Protein 1WL4 (pdb70)

GO terms:
  GO:0005829 cytosol (C, TAS)
  GO:0005515 protein binding (F, IPI)
  GO:0005737 cytoplasm (C, IDA)
  GO:0003985 acetyl-CoA C-acetyltransferase activity (F, IDA)
  GO:0006629 lipid metabolic process (P, IC)
  GO:0010142 farnesyl diphosphate biosynthetic process, mevalonate pathway (P, IDA)
  GO:0070062 extracellular exosome (C, HDA)

Sequence (393 aa):
GSDPVVIVSAARTIIGSFNGALAAVPVQDLGSTVIKEVLKRATVAPEDVSEVIFGHVLAAGCGQNPVRQASVGAGIPYSVPAWSCQMIGSGLKAVCLAVQSIGIGDSSIVVAGGMENMSKAPHLAYLRTGVKIGEMPLTDSILCDGLTDAFHNCHMGITAENVAKKWQVSREDQDKVAVLSQNRTENAQKAGHFDKEIVPVLVSTRKGLIEVKTDEFPRHGSNIEAMSKLKPYFLTDGTGTVTPANASGINDGAAAVVLMKKSEADKRGLTPLARIVSWSQVGVEPSIMGIGPIPAIKQAVTKAGWSLEDVDIFEINEAFAAVSAAIVKELGLNPEKVNIEGGAIALGHPLGASGCRILVTLLHTLERMGRSRGVAALCIGGGMGIAMCVQRE

Radius of gyration: 20.09 Å; Cα contacts (8 Å, |Δi|>4): 1011; chains: 1; bounding box: 51×51×63 Å

Secondary structure (DSSP, 8-state):
--S-EEEEEEEEPPPEETTSTTTTS-HHHHHHHHHHHHHHHHT--GGG--EEEEE-S--TTS-S-HHHHHHHHTT--TTS-EEEE----HHHHHHHHHHHHHHTTS-SEEEEEEEEESTTPPEE---SS--SSS----EEHIIIIIIB-TTT--BHHHHHHHHHHHTT--HHHHHHHHHHHHHHHHHHHHTTTTTTTB--EEEEETTEEEEE-S-S---TT--HHHHHTSPPSS--SS-----TTSB---EEEEEEEEEEEHHHHHHTT---SEEEEEEEEEE--GGGGGGTHHHHHHHHHHHHT--GGG--EEEE--SBHHHHHHHHHHHT--GGGBSTT--HHHH---HHHHHHHHHHHHHHHHHHHT--EEEEEEEETTTEEEEEEEEE-

Foldseek 3Di:
DVWFKFFFFKAKAAWAAQVGDCLPPQFLLLLLQFLLVRCVSNVHDLQQWQEEEFEEFQCPPSDDFSQLSSSVSNVRDPVHYYHYDYQLLGFQVQVVVVRVCQVVPNTFKYKGFYWFNLNPRAFDWDPVVHDPDDDTDRHGCCVVRNAAFPPPRAGVLQLLQVLCVVLVQALLNLLVLLVQLLVLQVVCVVVCLNVVRHDWRWDQDPVGIDTDTHHDQRDPPDDSVVSVPFAADRDHPPSHRFDLSQAFHAIGMMMITMMGIPVVCVVVVGFGLWGWQFKDKDFDAQSNLLLQCQVRVVVRCVSSVHDPVLAQAEEEARRGSSSVVSSCVVNVHDPCRYSSSHHRSRRHDRSRGRSSVSVSSQSSVCVVVVHFKYKYKYGGHNGMIMMTIITGD

CATH classification: 3.40.47.10 (+1 more: 3.40.47.10)

Solvent-accessible surface area: 16150 Å² total

Organism: Homo sapiens (NCBI:txid9606)

Nearest PDB structures (foldseek):
  1wl4-assembly1_A  TM=1.002E+00  e=8.274E-89  Homo sapiens
  4n45-assembly1_A  TM=9.861E-01  e=7.221E-58  Clostridium acetobutylicum EA 2018
  4wyr-assembly1_A  TM=9.869E-01  e=3.546E-57  Clostridium acetobutylicum ATCC 824
  6bn2-assembly1_A-2  TM=9.816E-01  e=5.570E-56  Elizabethkingia anophelis NUHP1
  7ei3-assembly1_A  TM=9.825E-01  e=3.443E-53  [Empedobacter] haloabium

Structure (mmCIF, N/CA/C/O backbone):
data_1WL4
#
_entry.id   1WL4
#
_cell.length_a   57.860
_cell.length_b   109.830
_cell.length_c   155.690
_cell.angle_alpha   90.00
_cell.angle_beta   90.00
_cell.angle_gamma   90.00
#
_symmetry.space_group_name_H-M   'I 2 2 2'
#
loop_
_entity.id
_entity.type
_entity.pdbx_description
1 polymer 'acetyl-Coenzyme A acetyltransferase 2'
2 non-polymer 'SULFATE ION'
3 non-polymer 'COENZYME A'
4 non-polymer GLYCEROL
5 water water
#
loop_
_atom_site.group_PDB
_atom_site.id
_atom_site.type_symbol
_atom_site.label_atom_id
_atom_site.label_alt_id
_atom_site.label_comp_id
_atom_site.label_asym_id
_atom_site.label_entity_id
_atom_site.label_seq_id
_atom_site.pdbx_PDB_ins_code
_atom_site.Cartn_x
_atom_site.Cartn_y
_atom_site.Cartn_z
_atom_site.occupancy
_atom_site.B_iso_or_equiv
_atom_site.auth_seq_id
_atom_site.auth_comp_id
_atom_site.auth_asym_id
_atom_site.auth_atom_id
_atom_site.pdbx_PDB_model_num
ATOM 1 N N . GLY A 1 4 ? 2.429 44.825 51.733 1.00 52.89 4 GLY A N 1
ATOM 2 C CA . GLY A 1 4 ? 2.941 44.836 53.148 1.00 51.30 4 GLY A CA 1
ATOM 3 C C . GLY A 1 4 ? 1.799 44.926 54.145 1.00 51.34 4 GLY A C 1
ATOM 4 O O . GLY A 1 4 ? 1.050 45.926 54.164 1.00 54.55 4 GLY A O 1
ATOM 5 N N . SER A 1 5 ? 1.661 43.888 54.971 1.00 46.78 5 SER A N 1
ATOM 6 C CA . SER A 1 5 ? 0.474 43.695 55.842 1.00 40.94 5 SER A CA 1
ATOM 7 C C . SER A 1 5 ? -0.817 43.403 55.058 1.00 35.42 5 SER A C 1
ATOM 8 O O . SER A 1 5 ? -1.467 42.337 55.251 1.00 36.08 5 SER A O 1
ATOM 11 N N . ASP A 1 6 ? -1.171 44.333 54.183 1.00 25.39 6 ASP A N 1
ATOM 12 C CA . ASP A 1 6 ? -2.301 44.110 53.245 1.00 20.19 6 ASP A CA 1
ATOM 13 C C . ASP A 1 6 ? -1.846 44.295 51.773 1.00 16.56 6 ASP A C 1
ATOM 14 O O . ASP A 1 6 ? -2.225 45.270 51.111 1.00 16.53 6 ASP A O 1
ATOM 19 N N . PRO A 1 7 ? -1.077 43.343 51.275 1.00 14.92 7 PRO A N 1
ATOM 20 C CA . PRO A 1 7 ? -0.469 43.509 49.948 1.00 13.27 7 PRO A CA 1
ATOM 21 C C . PRO A 1 7 ? -1.524 43.363 48.848 1.00 10.56 7 PRO A C 1
ATOM 22 O O . PRO A 1 7 ? -2.630 42.805 49.033 1.00 11.80 7 PRO A O 1
ATOM 26 N N . VAL A 1 8 ? -1.137 43.834 47.670 1.00 11.29 8 VAL A N 1
ATOM 27 C CA . VAL A 1 8 ? -1.887 43.543 46.446 1.00 9.68 8 VAL A CA 1
ATOM 28 C C . VAL A 1 8 ? -1.636 42.094 46.053 1.00 7.37 8 VAL A C 1
ATOM 29 O O . VAL A 1 8 ? -0.488 41.609 46.020 1.00 10.31 8 VAL A O 1
ATOM 33 N N . VAL A 1 9 ? -2.707 41.424 45.666 1.00 9.72 9 VAL A N 1
ATOM 34 C CA . VAL A 1 9 ? -2.662 40.045 45.224 1.00 10.34 9 VAL A CA 1
ATOM 35 C C . VAL A 1 9 ? -3.297 39.880 43.841 1.00 8.99 9 VAL A C 1
ATOM 36 O O . VAL A 1 9 ? -4.099 40.717 43.387 1.00 9.19 9 VAL A O 1
ATOM 40 N N . ILE A 1 10 ? -2.882 38.819 43.158 1.00 9.53 10 ILE A N 1
ATOM 41 C CA . ILE A 1 10 ? -3.382 38.476 41.827 1.00 9.93 10 ILE A CA 1
ATOM 42 C C . ILE A 1 10 ? -4.294 37.263 42.005 1.00 9.93 10 ILE A C 1
ATOM 43 O O . ILE A 1 10 ? -3.849 36.207 42.426 1.00 11.26 10 ILE A O 1
ATOM 48 N N . VAL A 1 11 ? -5.563 37.405 41.664 1.00 10.05 11 VAL A N 1
ATOM 49 C CA . VAL A 1 11 ? -6.526 36.334 41.862 1.00 10.12 11 VAL A CA 1
ATOM 50 C C . VAL A 1 11 ? -6.666 35.397 40.663 1.00 12.09 11 VAL A C 1
ATOM 51 O O . VAL A 1 11 ? -6.811 34.194 40.821 1.00 14.08 11 VAL A O 1
ATOM 55 N N . SER A 1 12 ? -6.580 35.953 39.468 1.00 9.83 12 SER A N 1
ATOM 56 C CA . SER A 1 12 ? -6.704 35.171 38.247 1.00 9.71 12 SER A CA 1
ATOM 57 C C . SER A 1 12 ? -5.757 35.738 37.192 1.00 9.54 12 SER A C 1
ATOM 58 O O . SER A 1 12 ? -5.397 36.939 37.238 1.00 9.61 12 SER A O 1
ATOM 63 N N . ALA A 1 13 ? -5.390 34.881 36.223 1.00 10.32 13 ALA A N 1
ATOM 64 C CA . ALA A 1 13 ? -4.360 35.225 35.227 1.00 10.10 13 ALA A CA 1
ATOM 65 C C . ALA A 1 13 ? -4.584 34.347 34.007 1.00 10.58 13 ALA A C 1
ATOM 66 O O . ALA A 1 13 ? -4.478 33.111 34.107 1.00 15.44 13 ALA A O 1
ATOM 68 N N . ALA A 1 14 ? -4.826 34.951 32.852 1.00 9.06 14 ALA A N 1
ATOM 69 C CA . ALA A 1 14 ? -5.065 34.182 31.626 1.00 10.02 14 ALA A CA 1
ATOM 70 C C . ALA A 1 14 ? -4.462 34.886 30.415 1.00 10.31 14 ALA A C 1
ATOM 71 O O . ALA A 1 14 ? -4.176 36.098 30.469 1.00 8.49 14 ALA A O 1
ATOM 73 N N . ARG A 1 15 ? -4.282 34.119 29.346 1.00 9.94 15 ARG A N 1
ATOM 74 C CA . ARG A 1 15 ? -3.731 34.675 28.107 1.00 8.08 15 ARG A CA 1
ATOM 75 C C . ARG A 1 15 ? -4.364 34.029 26.919 1.00 8.88 15 ARG A C 1
ATOM 76 O O . ARG A 1 15 ? -4.803 32.884 26.977 1.00 10.24 15 ARG A O 1
ATOM 84 N N . THR A 1 16 ? -4.370 34.753 25.812 1.00 9.45 16 THR A N 1
ATOM 85 C CA . THR A 1 16 ? -4.621 34.086 24.565 1.00 8.92 16 THR A CA 1
ATOM 86 C C . THR A 1 16 ? -3.405 33.250 24.187 1.00 8.95 16 THR A C 1
ATOM 87 O O . THR A 1 16 ? -2.312 33.460 24.691 1.00 9.25 16 THR A O 1
ATOM 91 N N . ILE A 1 17 ? -3.585 32.364 23.228 1.00 9.65 17 ILE A N 1
ATOM 92 C CA . ILE A 1 17 ? -2.442 31.842 22.512 1.00 9.80 17 ILE A CA 1
ATOM 93 C C . ILE A 1 17 ? -1.698 33.015 21.839 1.00 9.76 17 ILE A C 1
ATOM 94 O O . ILE A 1 17 ? -2.263 34.094 21.632 1.00 9.62 17 ILE A O 1
ATOM 99 N N . ILE A 1 18 ? -0.444 32.791 21.511 1.00 9.81 18 ILE A N 1
ATOM 100 C CA . ILE A 1 18 ? 0.335 33.755 20.775 1.00 9.85 18 ILE A CA 1
ATOM 101 C C . ILE A 1 18 ? 0.324 33.297 19.331 1.00 10.58 18 ILE A C 1
ATOM 102 O O . ILE A 1 18 ? 0.707 32.176 18.998 1.00 10.47 18 ILE A O 1
ATOM 107 N N . GLY A 1 19 ? -0.181 34.167 18.451 1.00 11.06 19 GLY A N 1
ATOM 108 C CA . GLY A 1 19 ? -0.262 33.888 16.997 1.00 12.14 19 GLY A CA 1
ATOM 109 C C . GLY A 1 19 ? 0.979 34.326 16.268 1.00 10.93 19 GLY A C 1
ATOM 110 O O . GLY A 1 19 ? 1.705 35.255 16.708 1.00 10.73 19 GLY A O 1
ATOM 111 N N . SER A 1 20 ? 1.300 33.566 15.217 1.00 11.94 20 SER A N 1
ATOM 112 C CA . SER A 1 20 ? 2.390 33.938 14.333 1.00 12.56 20 SER A CA 1
ATOM 113 C C . SER A 1 20 ? 2.004 35.186 13.529 1.00 12.06 20 SER A C 1
ATOM 114 O O . SER A 1 20 ? 0.840 35.488 13.286 1.00 13.97 20 SER A O 1
ATOM 117 N N . PHE A 1 21 ? 3.038 35.888 13.060 1.00 12.80 21 PHE A N 1
ATOM 118 C CA . PHE A 1 21 ? 2.868 37.099 12.240 1.00 14.22 21 PHE A CA 1
ATOM 119 C C . PHE A 1 21 ? 2.078 36.695 11.013 1.00 13.44 21 PHE A C 1
ATOM 120 O O . PHE A 1 21 ? 2.428 35.749 10.302 1.00 15.86 21 PHE A O 1
ATOM 128 N N . ASN A 1 22 ? 1.009 37.440 10.768 1.00 13.37 22 ASN A N 1
ATOM 129 C CA . ASN A 1 22 ? 0.100 37.181 9.652 1.00 15.73 22 ASN A CA 1
ATOM 130 C C . ASN A 1 22 ? -0.530 35.793 9.713 1.00 16.49 22 ASN A C 1
ATOM 131 O O . ASN A 1 22 ? -0.901 35.193 8.690 1.00 20.60 22 ASN A O 1
ATOM 136 N N . GLY A 1 23 ? -0.671 35.268 10.937 1.00 15.70 23 GLY A N 1
ATOM 137 C CA . GLY A 1 23 ? -1.195 33.935 11.195 1.00 14.10 23 GLY A CA 1
ATOM 138 C C . GLY A 1 23 ? -2.567 33.866 11.833 1.00 13.36 23 GLY A C 1
ATOM 139 O O . GLY A 1 23 ? -3.543 34.544 11.398 1.00 15.28 23 GLY A O 1
ATOM 140 N N . ALA A 1 24 ? -2.698 33.003 12.834 1.00 14.83 24 ALA A N 1
ATOM 141 C CA . ALA A 1 24 ? -3.994 32.546 13.315 1.00 15.17 24 ALA A CA 1
ATOM 142 C C . ALA A 1 24 ? -4.876 33.629 13.936 1.00 13.78 24 ALA A C 1
ATOM 143 O O . ALA A 1 24 ? -6.125 33.563 13.870 1.00 16.66 24 ALA A O 1
ATOM 145 N N . LEU A 1 25 ? -4.223 34.660 14.508 1.00 13.78 25 LEU A N 1
ATOM 146 C CA . LEU A 1 25 ? -4.953 35.773 15.112 1.00 13.17 25 LEU A CA 1
ATOM 147 C C . LEU A 1 25 ? -4.928 37.045 14.302 1.00 14.93 25 LEU A C 1
ATOM 148 O O . LEU A 1 25 ? -5.428 38.081 14.753 1.00 14.14 25 LEU A O 1
ATOM 153 N N . ALA A 1 26 ? -4.408 36.989 13.085 1.00 14.42 26 ALA A N 1
ATOM 154 C CA . ALA A 1 26 ? -4.177 38.199 12.316 1.00 15.57 26 ALA A CA 1
ATOM 155 C C . ALA A 1 26 ? -5.420 38.986 11.985 1.00 15.13 26 ALA A C 1
ATOM 156 O O . ALA A 1 26 ? -5.331 40.179 11.818 1.00 20.10 26 ALA A O 1
ATOM 158 N N . ALA A 1 27 ? -6.555 38.304 11.896 1.00 13.57 27 ALA A N 1
ATOM 159 C CA . ALA A 1 27 ? -7.812 38.946 11.575 1.00 15.86 27 ALA A CA 1
ATOM 160 C C . ALA A 1 27 ? -8.580 39.407 12.792 1.00 14.95 27 ALA A C 1
ATOM 161 O O . ALA A 1 27 ? -9.678 39.971 12.652 1.00 16.84 27 ALA A O 1
ATOM 163 N N . VAL A 1 28 ? -8.030 39.153 13.981 1.00 14.96 28 VAL A N 1
ATOM 164 C CA . VAL A 1 28 ? -8.716 39.526 15.207 1.00 12.67 28 VAL A CA 1
ATOM 165 C C . VAL A 1 28 ? -8.244 40.897 15.691 1.00 13.13 28 VAL A C 1
ATOM 166 O O . VAL A 1 28 ? -7.093 41.013 16.121 1.00 13.28 28 VAL A O 1
ATOM 170 N N . PRO A 1 29 ? -9.099 41.916 15.701 1.00 13.35 29 PRO A N 1
ATOM 171 C CA . PRO A 1 29 ? -8.677 43.225 16.180 1.00 12.36 29 PRO A CA 1
ATOM 172 C C . PRO A 1 29 ? -8.094 43.126 17.605 1.00 10.80 29 PRO A C 1
ATOM 173 O O . PRO A 1 29 ? -8.589 42.344 18.444 1.00 11.70 29 PRO A O 1
ATOM 177 N N . VAL A 1 30 ? -7.058 43.935 17.881 1.00 10.51 30 VAL A N 1
ATOM 178 C CA . VAL A 1 30 ? -6.407 43.873 19.180 1.00 9.93 30 VAL A CA 1
ATOM 179 C C . VAL A 1 30 ? -7.385 43.989 20.345 1.00 10.36 30 VAL A C 1
ATOM 180 O O . VAL A 1 30 ? -7.292 43.254 21.311 1.00 11.05 30 VAL A O 1
ATOM 184 N N . GLN A 1 31 ? -8.346 44.873 20.224 1.00 11.52 31 GLN A N 1
ATOM 185 C CA . GLN A 1 31 ? -9.323 45.067 21.283 1.00 11.44 31 GLN A CA 1
ATOM 186 C C . GLN A 1 31 ? -10.181 43.820 21.569 1.00 10.94 31 GLN A C 1
ATOM 187 O O . GLN A 1 31 ? -10.596 43.605 22.744 1.00 11.62 31 GLN A O 1
ATOM 197 N N . ASP A 1 32 ? -10.361 42.973 20.544 1.00 10.82 32 ASP A N 1
ATOM 198 C CA . ASP A 1 32 ? -11.100 41.716 20.746 1.00 10.72 32 ASP A CA 1
ATOM 199 C C . ASP A 1 32 ? -10.250 40.663 21.468 1.00 11.43 32 ASP A C 1
ATOM 200 O O . ASP A 1 32 ? -10.747 39.871 22.244 1.00 12.00 32 ASP A O 1
ATOM 205 N N . LEU A 1 33 ? -8.926 40.664 21.188 1.00 10.63 33 LEU A N 1
ATOM 206 C CA . LEU A 1 33 ? -8.007 39.875 22.008 1.00 9.38 33 LEU A CA 1
ATOM 207 C C . LEU A 1 33 ? -8.098 40.346 23.461 1.00 11.56 33 LEU A C 1
ATOM 208 O O . LEU A 1 33 ? -8.155 39.552 24.393 1.00 10.32 33 LEU A O 1
ATOM 213 N N . GLY A 1 34 ? -8.047 41.673 23.651 1.00 10.51 34 GLY A N 1
ATOM 214 C CA . GLY A 1 34 ? -8.210 42.217 25.009 1.00 9.50 34 GLY A CA 1
ATOM 215 C C . GLY A 1 34 ? -9.511 41.814 25.692 1.00 9.70 34 GLY A C 1
ATOM 216 O O . GLY A 1 34 ? -9.489 41.390 26.848 1.00 9.54 34 GLY A O 1
ATOM 217 N N . SER A 1 35 ? -10.629 41.948 24.985 1.00 10.63 35 SER A N 1
ATOM 218 C CA . SER A 1 35 ? -11.913 41.599 25.557 1.00 11.01 35 SER A CA 1
ATOM 219 C C . SER A 1 35 ? -11.917 40.120 25.980 1.00 9.25 35 SER A C 1
ATOM 220 O O . SER A 1 35 ? -12.473 39.766 27.002 1.00 10.07 35 SER A O 1
ATOM 223 N N . THR A 1 36 ? -11.304 39.267 25.178 1.00 10.35 36 THR A N 1
ATOM 224 C CA . THR A 1 36 ? -11.306 37.848 25.445 1.00 10.63 36 THR A CA 1
ATOM 225 C C . THR A 1 36 ? -10.655 37.573 26.786 1.00 9.23 36 THR A C 1
ATOM 226 O O . THR A 1 36 ? -11.176 36.851 27.629 1.00 11.21 36 THR A O 1
ATOM 230 N N . VAL A 1 37 ? -9.479 38.144 27.006 1.00 9.01 37 VAL A N 1
ATOM 231 C CA . VAL A 1 37 ? -8.797 37.877 28.288 1.00 10.11 37 VAL A CA 1
ATOM 232 C C . VAL A 1 37 ? -9.432 38.586 29.494 1.00 8.95 37 VAL A C 1
ATOM 233 O O . VAL A 1 37 ? -9.440 38.071 30.604 1.00 9.87 37 VAL A O 1
ATOM 237 N N . ILE A 1 38 ? -9.957 39.796 29.295 1.00 9.07 38 ILE A N 1
ATOM 238 C CA . ILE A 1 38 ? -10.579 40.557 30.380 1.00 9.39 38 ILE A CA 1
ATOM 239 C C . ILE A 1 38 ? -11.810 39.790 30.860 1.00 8.78 38 ILE A C 1
ATOM 240 O O . ILE A 1 38 ? -11.993 39.584 32.091 1.00 9.68 38 ILE A O 1
ATOM 245 N N . LYS A 1 39 ? -12.657 39.378 29.914 1.00 10.40 39 LYS A N 1
ATOM 246 C CA . LYS A 1 39 ? -13.893 38.696 30.314 1.00 9.70 39 LYS A CA 1
ATOM 247 C C . LYS A 1 39 ? -13.538 37.394 31.069 1.00 9.16 39 LYS A C 1
ATOM 248 O O . LYS A 1 39 ? -14.121 37.057 32.104 1.00 10.66 39 LYS A O 1
ATOM 254 N N . GLU A 1 40 ? -12.500 36.728 30.573 1.00 9.17 40 GLU A N 1
ATOM 255 C CA . GLU A 1 40 ? -12.130 35.438 31.119 1.00 9.85 40 GLU A CA 1
ATOM 256 C C . GLU A 1 40 ? -11.546 35.555 32.502 1.00 9.45 40 GLU A C 1
ATOM 257 O O . GLU A 1 40 ? -11.907 34.764 33.371 1.00 10.63 40 GLU A O 1
ATOM 263 N N . VAL A 1 41 ? -10.639 36.528 32.740 1.00 8.99 41 VAL A N 1
ATOM 264 C CA . VAL A 1 41 ? -10.070 36.603 34.122 1.00 9.49 41 VAL A CA 1
ATOM 265 C C . VAL A 1 41 ? -11.131 37.009 35.153 1.00 9.68 41 VAL A C 1
ATOM 266 O O . VAL A 1 41 ? -11.085 36.559 36.289 1.00 10.94 41 VAL A O 1
ATOM 270 N N . LEU A 1 42 ? -12.129 37.781 34.727 1.00 9.66 42 LEU A N 1
ATOM 271 C CA . LEU A 1 42 ? -13.229 38.143 35.633 1.00 8.85 42 LEU A CA 1
ATOM 272 C C . LEU A 1 42 ? -14.091 36.919 35.948 1.00 11.33 42 LEU A C 1
ATOM 273 O O . LEU A 1 42 ? -14.463 36.671 37.127 1.00 12.11 42 LEU A O 1
ATOM 278 N N . LYS A 1 43 ? -14.366 36.124 34.921 1.00 10.63 43 LYS A N 1
ATOM 279 C CA . LYS A 1 43 ? -15.081 34.854 35.103 1.00 11.20 43 LYS A CA 1
ATOM 280 C C . LYS A 1 43 ? -14.332 33.941 36.075 1.00 11.59 43 LYS A C 1
ATOM 281 O O . LYS A 1 43 ? -14.902 33.422 37.055 1.00 12.93 43 LYS A O 1
ATOM 287 N N . ARG A 1 44 ? -13.043 33.754 35.796 1.00 11.09 44 ARG A N 1
ATOM 288 C CA . ARG A 1 44 ? -12.215 32.907 36.643 1.00 13.45 44 ARG A CA 1
ATOM 289 C C . ARG A 1 44 ? -12.179 33.351 38.087 1.00 14.21 44 ARG A C 1
ATOM 290 O O . ARG A 1 44 ? -12.308 32.527 38.996 1.00 16.38 44 ARG A O 1
ATOM 298 N N . ALA A 1 45 ? -12.100 34.661 38.304 1.00 11.41 45 ALA A N 1
ATOM 299 C CA . ALA A 1 45 ? -12.044 35.228 39.645 1.00 11.38 45 ALA A CA 1
ATOM 300 C C . ALA A 1 45 ? -13.378 35.329 40.339 1.00 12.41 45 ALA A C 1
ATOM 301 O O . ALA A 1 45 ? -13.407 35.630 41.547 1.00 13.12 45 ALA A O 1
ATOM 303 N N . THR A 1 46 ? -14.462 35.025 39.596 1.00 11.22 46 THR A N 1
ATOM 304 C CA . THR A 1 46 ? -15.847 35.232 40.066 1.00 10.60 46 THR A CA 1
ATOM 305 C C . THR A 1 46 ? -16.073 36.666 40.559 1.00 11.31 46 THR A C 1
ATOM 306 O O . THR A 1 46 ? -16.649 36.918 41.587 1.00 13.99 46 THR A O 1
ATOM 310 N N . VAL A 1 47 ? -15.555 37.611 39.789 1.00 10.93 47 VAL A N 1
ATOM 311 C CA . VAL A 1 47 ? -15.768 39.007 40.040 1.00 11.34 47 VAL A CA 1
ATOM 312 C C . VAL A 1 47 ? -16.682 39.573 38.947 1.00 10.88 47 VAL A C 1
ATOM 313 O O . VAL A 1 47 ? -16.415 39.419 37.752 1.00 12.98 47 VAL A O 1
ATOM 317 N N . ALA A 1 48 ? -17.774 40.228 39.372 1.00 11.85 48 ALA A N 1
ATOM 318 C CA . ALA A 1 48 ? -18.702 40.801 38.423 1.00 12.27 48 ALA A CA 1
ATOM 319 C C . ALA A 1 48 ? -18.086 42.004 37.729 1.00 11.31 48 ALA A C 1
ATOM 320 O O . ALA A 1 48 ? -17.329 42.791 38.363 1.00 11.89 48 ALA A O 1
ATOM 322 N N . PRO A 1 49 ? -18.354 42.171 36.420 1.00 12.47 49 PRO A N 1
ATOM 323 C CA . PRO A 1 49 ? -17.691 43.288 35.705 1.00 12.29 49 PRO A CA 1
ATOM 324 C C . PRO A 1 49 ? -17.995 44.667 36.273 1.00 13.34 49 PRO A C 1
ATOM 325 O O . PRO A 1 49 ? -17.152 45.585 36.211 1.00 12.54 49 PRO A O 1
ATOM 329 N N . GLU A 1 50 ? -19.198 44.851 36.829 1.00 13.65 50 GLU A N 1
ATOM 330 C CA . GLU A 1 50 ? -19.523 46.135 37.444 1.00 14.65 50 GLU A CA 1
ATOM 331 C C . GLU A 1 50 ? -18.749 46.469 38.702 1.00 12.91 50 GLU A C 1
ATOM 332 O O . GLU A 1 50 ? -18.823 47.613 39.158 1.00 15.01 50 GLU A O 1
ATOM 338 N N . ASP A 1 51 ? -17.990 45.511 39.225 1.00 11.25 51 ASP A N 1
ATOM 339 C CA . ASP A 1 51 ? -17.240 45.747 40.431 1.00 11.78 51 ASP A CA 1
ATOM 340 C C . ASP A 1 51 ? -15.789 46.171 40.146 1.00 11.38 51 ASP A C 1
ATOM 341 O O . ASP A 1 51 ? -14.981 46.414 41.057 1.00 13.57 51 ASP A O 1
ATOM 346 N N . VAL A 1 52 ? -15.426 46.178 38.873 1.00 11.63 52 VAL A N 1
ATOM 347 C CA . VAL A 1 52 ? -14.086 46.641 38.482 1.00 11.14 52 VAL A CA 1
ATOM 348 C C . VAL A 1 52 ? -13.957 48.128 38.659 1.00 9.70 52 VAL A C 1
ATOM 349 O O . VAL A 1 52 ? -14.815 48.859 38.176 1.00 11.18 52 VAL A O 1
ATOM 353 N N . SER A 1 53 ? -12.839 48.571 39.281 1.00 9.60 53 SER A N 1
ATOM 354 C CA . SER A 1 53 ? -12.584 49.996 39.508 1.00 9.82 53 SER A CA 1
ATOM 355 C C . SER A 1 53 ? -12.108 50.717 38.223 1.00 9.34 53 SER A C 1
ATOM 356 O O . SER A 1 53 ? -12.473 51.850 37.931 1.00 10.51 53 SER A O 1
ATOM 359 N N . GLU A 1 54 ? -11.181 50.030 37.564 1.00 8.92 54 GLU A N 1
ATOM 360 C CA . GLU A 1 54 ? -10.587 50.529 36.333 1.00 8.71 54 GLU A CA 1
ATOM 361 C C . GLU A 1 54 ? -9.889 49.344 35.597 1.00 8.21 54 GLU A C 1
ATOM 362 O O . GLU A 1 54 ? -9.608 48.298 36.183 1.00 9.44 54 GLU A O 1
ATOM 368 N N . VAL A 1 55 ? -9.604 49.605 34.306 1.00 8.55 55 VAL A N 1
ATOM 369 C CA . VAL A 1 55 ? -8.865 48.695 33.457 1.00 8.51 55 VAL A CA 1
ATOM 370 C C . VAL A 1 55 ? -7.635 49.442 32.925 1.00 7.12 55 VAL A C 1
ATOM 371 O O . VAL A 1 55 ? -7.736 50.539 32.414 1.00 9.58 55 VAL A O 1
ATOM 375 N N . ILE A 1 56 ? -6.480 48.780 33.060 1.00 7.95 56 ILE A N 1
ATOM 376 C CA . ILE A 1 56 ? -5.193 49.373 32.645 1.00 8.08 56 ILE A CA 1
ATOM 377 C C . ILE A 1 56 ? -4.477 48.360 31.782 1.00 8.53 56 ILE A C 1
ATOM 378 O O . ILE A 1 56 ? -4.153 47.280 32.261 1.00 8.14 56 ILE A O 1
ATOM 383 N N . PHE A 1 57 ? -4.238 48.702 30.522 1.00 9.57 57 PHE A N 1
ATOM 384 C CA . PHE A 1 57 ? -3.554 47.762 29.601 1.00 8.63 57 PHE A CA 1
ATOM 385 C C . PHE A 1 57 ? -2.358 48.406 28.911 1.00 7.27 57 PHE A C 1
ATOM 386 O O . PHE A 1 57 ? -2.413 49.588 28.512 1.00 8.74 57 PHE A O 1
ATOM 394 N N . GLY A 1 58 ? -1.307 47.619 28.769 1.00 8.44 58 GLY A N 1
ATOM 395 C CA . GLY A 1 58 ? -0.217 47.949 27.885 1.00 8.00 58 GLY A CA 1
ATOM 396 C C . GLY A 1 58 ? -0.582 47.730 26.435 1.00 7.71 58 GLY A C 1
ATOM 397 O O . GLY A 1 58 ? -1.236 46.728 26.094 1.00 9.21 58 GLY A O 1
ATOM 398 N N . HIS A 1 59 ? -0.111 48.632 25.575 1.00 9.03 59 HIS A N 1
ATOM 399 C CA . HIS A 1 59 ? -0.402 48.575 24.150 1.00 8.05 59 HIS A CA 1
ATOM 400 C C . HIS A 1 59 ? 0.567 49.514 23.432 1.00 9.12 59 HIS A C 1
ATOM 401 O O . HIS A 1 59 ? 0.660 50.700 23.756 1.00 11.69 59 HIS A O 1
ATOM 408 N N . VAL A 1 60 ? 1.323 48.968 22.486 1.00 9.06 60 VAL A N 1
ATOM 409 C CA . VAL A 1 60 ? 2.400 49.734 21.851 1.00 9.29 60 VAL A CA 1
ATOM 410 C C . VAL A 1 60 ? 2.037 50.297 20.486 1.00 9.37 60 VAL A C 1
ATOM 411 O O . VAL A 1 60 ? 2.298 51.482 20.203 1.00 12.50 60 VAL A O 1
ATOM 415 N N . LEU A 1 61 ? 1.527 49.436 19.629 1.00 9.72 61 LEU A N 1
ATOM 416 C CA . LEU A 1 61 ? 1.328 49.780 18.206 1.00 10.26 61 LEU A CA 1
ATOM 417 C C . LEU A 1 61 ? -0.180 49.999 18.000 1.00 10.96 61 LEU A C 1
ATOM 418 O O . LEU A 1 61 ? -0.956 49.125 17.630 1.00 11.80 61 LEU A O 1
ATOM 423 N N . ALA A 1 62 ? -0.591 51.213 18.280 1.00 12.00 62 ALA A N 1
ATOM 424 C CA . ALA A 1 62 ? -2.009 51.498 18.389 1.00 11.00 62 ALA A CA 1
ATOM 425 C C . ALA A 1 62 ? -2.573 52.185 17.122 1.00 12.42 62 ALA A C 1
ATOM 426 O O . ALA A 1 62 ? -3.757 52.472 17.027 1.00 12.99 62 ALA A O 1
ATOM 428 N N . ALA A 1 63 ? -1.728 52.417 16.137 1.00 12.42 63 ALA A N 1
ATOM 429 C CA . ALA A 1 63 ? -2.194 53.067 14.925 1.00 11.34 63 ALA A CA 1
ATOM 430 C C . ALA A 1 63 ? -3.246 52.224 14.235 1.00 12.27 63 ALA A C 1
ATOM 431 O O . ALA A 1 63 ? -3.095 51.007 14.009 1.00 12.79 63 ALA A O 1
ATOM 433 N N . GLY A 1 64 ? -4.349 52.906 13.920 1.00 10.59 64 GLY A N 1
ATOM 434 C CA . GLY A 1 64 ? -5.470 52.325 13.221 1.00 11.65 64 GLY A CA 1
ATOM 435 C C . GLY A 1 64 ? -6.420 51.530 14.063 1.00 11.90 64 GLY A C 1
ATOM 436 O O . GLY A 1 64 ? -7.439 51.009 13.533 1.00 13.94 64 GLY A O 1
ATOM 437 N N . CYS A 1 65 ? -6.151 51.473 15.384 1.00 12.34 65 CYS A N 1
ATOM 438 C CA . CYS A 1 65 ? -6.985 50.721 16.278 1.00 12.33 65 CYS A CA 1
ATOM 439 C C . CYS A 1 65 ? -8.247 51.429 16.813 1.00 11.42 65 CYS A C 1
ATOM 440 O O . CYS A 1 65 ? -9.070 50.839 17.516 1.00 13.79 65 CYS A O 1
ATOM 443 N N . GLY A 1 66 ? -8.371 52.712 16.452 1.00 11.27 66 GLY A N 1
ATOM 444 C CA . GLY A 1 66 ? -9.473 53.555 16.878 1.00 11.88 66 GLY A CA 1
ATOM 445 C C . GLY A 1 66 ? -9.243 54.216 18.217 1.00 12.16 66 GLY A C 1
ATOM 446 O O . GLY A 1 66 ? -8.178 54.058 18.818 1.00 11.95 66 GLY A O 1
ATOM 447 N N . GLN A 1 67 ? -10.233 54.966 18.683 1.00 11.21 67 GLN A N 1
ATOM 448 C CA . GLN A 1 67 ? -10.122 55.682 19.922 1.00 9.55 67 GLN A CA 1
ATOM 449 C C . GLN A 1 67 ? -9.962 54.688 21.055 1.00 9.33 67 GLN A C 1
ATOM 450 O O . GLN A 1 67 ? -10.763 53.766 21.234 1.00 11.53 67 GLN A O 1
ATOM 456 N N . ASN A 1 68 ? -8.909 54.934 21.818 1.00 10.09 68 ASN A N 1
ATOM 457 C CA . ASN A 1 68 ? -8.607 54.230 23.078 1.00 11.12 68 ASN A CA 1
ATOM 458 C C . ASN A 1 68 ? -9.040 52.779 23.061 1.00 10.41 68 ASN A C 1
ATOM 459 O O . ASN A 1 68 ? -10.023 52.386 23.682 1.00 10.28 68 ASN A O 1
ATOM 464 N N . PRO A 1 69 ? -8.303 51.972 22.352 1.00 10.27 69 PRO A N 1
ATOM 465 C CA . PRO A 1 69 ? -8.627 50.550 22.230 1.00 10.46 69 PRO A CA 1
ATOM 466 C C . PRO A 1 69 ? -8.799 49.763 23.550 1.00 10.56 69 PRO A C 1
ATOM 467 O O . PRO A 1 69 ? -9.486 48.768 23.598 1.00 11.70 69 PRO A O 1
ATOM 471 N N . VAL A 1 70 ? -8.171 50.228 24.621 1.00 11.07 70 VAL A N 1
ATOM 472 C CA . VAL A 1 70 ? -8.340 49.544 25.902 1.00 11.18 70 VAL A CA 1
ATOM 473 C C . VAL A 1 70 ? -9.782 49.728 26.396 1.00 9.82 70 VAL A C 1
ATOM 474 O O . VAL A 1 70 ? -10.391 48.807 26.967 1.00 10.67 70 VAL A O 1
ATOM 478 N N . ARG A 1 71 ? -10.341 50.921 26.210 1.00 11.35 71 ARG A N 1
ATOM 479 C CA . ARG A 1 71 ? -11.751 51.115 26.551 1.00 10.08 71 ARG A CA 1
ATOM 480 C C . ARG A 1 71 ? -12.679 50.249 25.674 1.00 9.59 71 ARG A C 1
ATOM 481 O O . ARG A 1 71 ? -13.699 49.699 26.154 1.00 10.10 71 ARG A O 1
ATOM 489 N N . GLN A 1 72 ? -12.333 50.109 24.404 1.00 9.36 72 GLN A N 1
ATOM 490 C CA . GLN A 1 72 ? -13.062 49.199 23.537 1.00 10.14 72 GLN A CA 1
ATOM 491 C C . GLN A 1 72 ? -12.970 47.780 24.088 1.00 10.81 72 GLN A C 1
ATOM 492 O O . GLN A 1 72 ? -14.006 47.067 24.137 1.00 10.85 72 GLN A O 1
ATOM 498 N N . ALA A 1 73 ? -11.770 47.357 24.513 1.00 10.97 73 ALA A N 1
ATOM 499 C CA . ALA A 1 73 ? -11.630 46.027 25.053 1.00 10.65 73 ALA A CA 1
ATOM 500 C C . ALA A 1 73 ? -12.447 45.804 26.321 1.00 10.92 73 ALA A C 1
ATOM 501 O O . ALA A 1 73 ? -13.089 44.762 26.496 1.00 11.54 73 ALA A O 1
ATOM 503 N N . SER A 1 74 ? -12.403 46.803 27.205 1.00 10.30 74 SER A N 1
ATOM 504 C CA . SER A 1 74 ? -13.153 46.739 28.460 1.00 9.26 74 SER A CA 1
ATOM 505 C C . SER A 1 74 ? -14.665 46.563 28.236 1.00 9.90 74 SER A C 1
ATOM 506 O O . SER A 1 74 ? -15.298 45.648 28.749 1.00 10.81 74 SER A O 1
ATOM 509 N N . VAL A 1 75 ? -15.206 47.447 27.428 1.00 10.31 75 VAL A N 1
ATOM 510 C CA . VAL A 1 75 ? -16.651 47.428 27.150 1.00 11.54 75 VAL A CA 1
ATOM 511 C C . VAL A 1 75 ? -17.030 46.124 26.416 1.00 10.91 75 VAL A C 1
ATOM 512 O O . VAL A 1 75 ? -18.066 45.496 26.674 1.00 13.18 75 VAL A O 1
ATOM 516 N N . GLY A 1 76 ? -16.162 45.699 25.513 1.00 11.17 76 GLY A N 1
ATOM 517 C CA . GLY A 1 76 ? -16.404 44.491 24.767 1.00 11.84 76 GLY A CA 1
ATOM 518 C C . GLY A 1 76 ? -16.358 43.224 25.615 1.00 12.20 76 GLY A C 1
ATOM 519 O O . GLY A 1 76 ? -16.894 42.192 25.226 1.00 14.43 76 GLY A O 1
ATOM 520 N N . ALA A 1 77 ? -15.739 43.318 26.786 1.00 12.60 77 ALA A N 1
ATOM 521 C CA . ALA A 1 77 ? -15.705 42.242 27.791 1.00 11.89 77 ALA A CA 1
ATOM 522 C C . ALA A 1 77 ? -16.924 42.221 28.705 1.00 11.57 77 ALA A C 1
ATOM 523 O O . ALA A 1 77 ? -17.050 41.319 29.551 1.00 14.81 77 ALA A O 1
ATOM 525 N N . GLY A 1 78 ? -17.822 43.203 28.561 1.00 11.58 78 GLY A N 1
ATOM 526 C CA . GLY A 1 78 ? -18.934 43.339 29.443 1.00 12.92 78 GLY A CA 1
ATOM 527 C C . GLY A 1 78 ? -18.783 44.285 30.601 1.00 11.26 78 GLY A C 1
ATOM 528 O O . GLY A 1 78 ? -19.691 44.380 31.464 1.00 14.47 78 GLY A O 1
ATOM 529 N N . ILE A 1 79 ? -17.655 45.012 30.672 1.00 12.65 79 ILE A N 1
ATOM 530 C CA . ILE A 1 79 ? -17.497 46.011 31.730 1.00 11.03 79 ILE A CA 1
ATOM 531 C C . ILE A 1 79 ? -18.293 47.250 31.347 1.00 11.64 79 ILE A C 1
ATOM 532 O O . ILE A 1 79 ? -18.219 47.707 30.204 1.00 13.62 79 ILE A O 1
ATOM 537 N N . PRO A 1 80 ? -19.051 47.782 32.287 1.00 11.14 80 PRO A N 1
ATOM 538 C CA . PRO A 1 80 ? -19.904 48.925 31.982 1.00 11.48 80 PRO A CA 1
ATOM 539 C C . PRO A 1 80 ? -19.172 50.206 31.605 1.00 11.07 80 PRO A C 1
ATOM 540 O O . PRO A 1 80 ? -17.963 50.365 31.872 1.00 11.07 80 PRO A O 1
ATOM 544 N N . TYR A 1 81 ? -19.871 51.086 30.923 1.00 12.21 81 TYR A N 1
ATOM 545 C CA . TYR A 1 81 ? -19.325 52.394 30.585 1.00 12.54 81 TYR A CA 1
ATOM 546 C C . TYR A 1 81 ? -18.889 53.248 31.791 1.00 10.96 81 TYR A C 1
ATOM 547 O O . TYR A 1 81 ? -18.026 54.111 31.659 1.00 12.62 81 TYR A O 1
ATOM 556 N N . SER A 1 82 ? -19.424 52.960 32.969 1.00 11.15 82 SER A N 1
ATOM 557 C CA . SER A 1 82 ? -19.067 53.673 34.178 1.00 11.70 82 SER A CA 1
ATOM 558 C C . SER A 1 82 ? -17.603 53.413 34.612 1.00 12.44 82 SER A C 1
ATOM 559 O O . SER A 1 82 ? -17.096 54.151 35.428 1.00 13.61 82 SER A O 1
ATOM 562 N N . VAL A 1 83 ? -16.965 52.376 34.073 1.00 11.20 83 VAL A N 1
ATOM 563 C CA . VAL A 1 83 ? -15.613 51.985 34.503 1.00 9.21 83 VAL A CA 1
ATOM 564 C C . VAL A 1 83 ? -14.529 52.578 33.595 1.00 9.61 83 VAL A C 1
ATOM 565 O O . VAL A 1 83 ? -14.456 52.223 32.423 1.00 10.47 83 VAL A O 1
ATOM 569 N N . PRO A 1 84 ? -13.671 53.448 34.122 1.00 9.88 84 PRO A N 1
ATOM 570 C CA . PRO A 1 84 ? -12.599 53.976 33.302 1.00 11.06 84 PRO A CA 1
ATOM 571 C C . PRO A 1 84 ? -11.626 52.887 32.816 1.00 9.47 84 PRO A C 1
ATOM 572 O O . PRO A 1 84 ? -11.336 51.918 33.541 1.00 9.34 84 PRO A O 1
ATOM 576 N N . ALA A 1 85 ? -11.047 53.141 31.636 1.00 8.53 85 ALA A N 1
ATOM 577 C CA . ALA A 1 85 ? -10.140 52.207 30.987 1.00 7.77 85 ALA A CA 1
ATOM 578 C C . ALA A 1 85 ? -9.167 53.011 30.155 1.00 9.06 85 ALA A C 1
ATOM 579 O O . ALA A 1 85 ? -9.588 53.904 29.422 1.00 10.35 85 ALA A O 1
ATOM 581 N N . TRP A 1 86 ? -7.881 52.654 30.269 1.00 9.08 86 TRP A N 1
ATOM 582 C CA . TRP A 1 86 ? -6.836 53.464 29.646 1.00 7.86 86 TRP A CA 1
ATOM 583 C C . TRP A 1 86 ? -5.590 52.645 29.410 1.00 8.63 86 TRP A C 1
ATOM 584 O O . TRP A 1 86 ? -5.487 51.535 29.902 1.00 8.83 86 TRP A O 1
ATOM 595 N N . SER A 1 87 ? -4.651 53.198 28.638 1.00 8.39 87 SER A N 1
ATOM 596 C CA . SER A 1 87 ? -3.456 52.452 28.237 1.00 8.70 87 SER A CA 1
ATOM 597 C C . SER A 1 87 ? -2.165 53.102 28.687 1.00 7.73 87 SER A C 1
ATOM 598 O O . SER A 1 87 ? -2.051 54.327 28.877 1.00 9.82 87 SER A O 1
ATOM 601 N N . CYS A 1 88 ? -1.187 52.215 28.830 1.00 9.32 88 CYS A N 1
ATOM 602 C CA . CYS A 1 88 ? 0.170 52.655 29.076 1.00 9.98 88 CYS A CA 1
ATOM 603 C C . CYS A 1 88 ? 1.095 52.093 28.002 1.00 10.05 88 CYS A C 1
ATOM 604 O O . CYS A 1 88 ? 0.863 51.021 27.470 1.00 10.56 88 CYS A O 1
ATOM 607 N N . GLN A 1 89 ? 2.170 52.842 27.715 1.00 9.93 89 GLN A N 1
ATOM 608 C CA . GLN A 1 89 ? 3.177 52.447 26.739 1.00 10.41 89 GLN A CA 1
ATOM 609 C C . GLN A 1 89 ? 4.530 52.649 27.377 1.00 9.86 89 GLN A C 1
ATOM 610 O O . GLN A 1 89 ? 4.884 53.729 27.808 1.00 10.37 89 GLN A O 1
ATOM 616 N N . MET A 1 90 ? 5.259 51.539 27.397 1.00 11.59 90 MET A N 1
ATOM 617 C CA . MET A 1 90 ? 6.637 51.491 27.848 1.00 11.97 90 MET A CA 1
ATOM 618 C C . MET A 1 90 ? 7.291 50.334 27.015 1.00 12.24 90 MET A C 1
ATOM 619 O O . MET A 1 90 ? 7.866 49.444 27.535 1.00 13.05 90 MET A O 1
ATOM 624 N N . ILE A 1 91 ? 7.091 50.381 25.693 1.00 12.86 91 ILE A N 1
ATOM 625 C CA . ILE A 1 91 ? 7.476 49.364 24.678 1.00 11.59 91 ILE A CA 1
ATOM 626 C C . ILE A 1 91 ? 7.269 47.951 25.190 1.00 9.97 91 ILE A C 1
ATOM 627 O O . ILE A 1 91 ? 6.164 47.658 25.673 1.00 11.39 91 ILE A O 1
ATOM 639 N N . GLY A 1 93 ? 7.957 46.583 27.917 1.00 9.72 93 GLY A N 1
ATOM 640 C CA . GLY A 1 93 ? 7.579 46.517 29.314 1.00 10.89 93 GLY A CA 1
ATOM 641 C C . GLY A 1 93 ? 6.111 46.821 29.573 1.00 10.50 93 GLY A C 1
ATOM 642 O O . GLY A 1 93 ? 5.638 46.670 30.702 1.00 10.05 93 GLY A O 1
ATOM 643 N N . SER A 1 94 ? 5.396 47.252 28.541 1.00 9.47 94 SER A N 1
ATOM 644 C CA . SER A 1 94 ? 4.070 47.814 28.754 1.00 9.30 94 SER A CA 1
ATOM 645 C C . SER A 1 94 ? 3.089 46.937 29.518 1.00 9.64 94 SER A C 1
ATOM 646 O O . SER A 1 94 ? 2.366 47.425 30.404 1.00 8.54 94 SER A O 1
ATOM 649 N N . GLY A 1 95 ? 3.033 45.640 29.158 1.00 8.07 95 GLY A N 1
ATOM 650 C CA . GLY A 1 95 ? 2.087 44.777 29.812 1.00 8.00 95 GLY A CA 1
ATOM 651 C C . GLY A 1 95 ? 2.388 44.512 31.277 1.00 8.75 95 GLY A C 1
ATOM 652 O O . GLY A 1 95 ? 1.469 44.221 32.057 1.00 9.66 95 GLY A O 1
ATOM 653 N N . LEU A 1 96 ? 3.662 44.559 31.668 1.00 9.72 96 LEU A N 1
ATOM 654 C CA . LEU A 1 96 ? 4.018 44.469 33.074 1.00 8.05 96 LEU A CA 1
ATOM 655 C C . LEU A 1 96 ? 3.865 45.794 33.809 1.00 6.94 96 LEU A C 1
ATOM 656 O O . LEU A 1 96 ? 3.361 45.850 34.968 1.00 8.71 96 LEU A O 1
ATOM 661 N N . LYS A 1 97 ? 4.176 46.881 33.110 1.00 7.83 97 LYS A N 1
ATOM 662 C CA . LYS A 1 97 ? 3.957 48.205 33.650 1.00 7.81 97 LYS A CA 1
ATOM 663 C C . LYS A 1 97 ? 2.482 48.411 34.047 1.00 8.22 97 LYS A C 1
ATOM 664 O O . LYS A 1 97 ? 2.183 49.014 35.079 1.00 8.33 97 LYS A O 1
ATOM 670 N N . ALA A 1 98 ? 1.574 47.904 33.219 1.00 7.68 98 ALA A N 1
ATOM 671 C CA . ALA A 1 98 ? 0.127 47.997 33.532 1.00 7.55 98 ALA A CA 1
ATOM 672 C C . ALA A 1 98 ? -0.186 47.406 34.912 1.00 7.61 98 ALA A C 1
ATOM 673 O O . ALA A 1 98 ? -0.959 47.971 35.698 1.00 7.84 98 ALA A O 1
ATOM 675 N N . VAL A 1 99 ? 0.396 46.245 35.175 1.00 8.15 99 VAL A N 1
ATOM 676 C CA . VAL A 1 99 ? 0.247 45.570 36.467 1.00 8.18 99 VAL A CA 1
ATOM 677 C C . VAL A 1 99 ? 0.820 46.402 37.603 1.00 8.75 99 VAL A C 1
ATOM 678 O O . VAL A 1 99 ? 0.207 46.547 38.639 1.00 8.96 99 VAL A O 1
ATOM 682 N N . CYS A 1 100 ? 1.998 46.956 37.399 1.00 8.98 100 CYS A N 1
ATOM 683 C CA . CYS A 1 100 ? 2.640 47.831 38.393 1.00 7.01 100 CYS A CA 1
ATOM 684 C C . CYS A 1 100 ? 1.780 49.076 38.687 1.00 8.06 100 CYS A C 1
ATOM 685 O O . CYS A 1 100 ? 1.668 49.496 39.830 1.00 8.72 100 CYS A O 1
ATOM 688 N N . LEU A 1 101 ? 1.166 49.634 37.646 1.00 7.86 101 LEU A N 1
ATOM 689 C CA . LEU A 1 101 ? 0.283 50.787 37.814 1.00 8.39 101 LEU A CA 1
ATOM 690 C C . LEU A 1 101 ? -0.951 50.427 38.649 1.00 9.25 101 LEU A C 1
ATOM 691 O O . LEU A 1 101 ? -1.397 51.224 39.483 1.00 8.51 101 LEU A O 1
ATOM 696 N N . ALA A 1 102 ? -1.488 49.226 38.400 1.00 9.12 102 ALA A N 1
ATOM 697 C CA . ALA A 1 102 ? -2.578 48.724 39.214 1.00 9.14 102 ALA A CA 1
ATOM 698 C C . ALA A 1 102 ? -2.169 48.567 40.682 1.00 9.03 102 ALA A C 1
ATOM 699 O O . ALA A 1 102 ? -2.946 48.867 41.604 1.00 10.19 102 ALA A O 1
ATOM 701 N N . VAL A 1 103 ? -0.965 48.055 40.923 1.00 8.24 103 VAL A N 1
ATOM 702 C CA . VAL A 1 103 ? -0.404 47.957 42.283 1.00 8.61 103 VAL A CA 1
ATOM 703 C C . VAL A 1 103 ? -0.417 49.324 42.969 1.00 10.44 103 VAL A C 1
ATOM 704 O O . VAL A 1 103 ? -0.779 49.434 44.157 1.00 10.96 103 VAL A O 1
ATOM 708 N N . GLN A 1 104 ? -0.015 50.368 42.249 1.00 9.96 104 GLN A N 1
ATOM 709 C CA . GLN A 1 104 ? -0.008 51.702 42.805 1.00 9.54 104 GLN A CA 1
ATOM 710 C C . GLN A 1 104 ? -1.427 52.205 43.105 1.00 10.06 104 GLN A C 1
ATOM 711 O O . GLN A 1 104 ? -1.660 52.754 44.161 1.00 10.68 104 GLN A O 1
ATOM 717 N N . SER A 1 105 ? -2.346 52.070 42.153 1.00 9.24 105 SER A N 1
ATOM 718 C CA . SER A 1 105 ? -3.681 52.585 42.331 1.00 10.40 105 SER A CA 1
ATOM 719 C C . SER A 1 105 ? -4.412 51.865 43.467 1.00 9.97 105 SER A C 1
ATOM 720 O O . SER A 1 105 ? -5.138 52.497 44.261 1.00 10.54 105 SER A O 1
ATOM 725 N N . ILE A 1 106 ? -4.218 50.570 43.585 1.00 9.01 106 ILE A N 1
ATOM 726 C CA . ILE A 1 106 ? -4.800 49.823 44.684 1.00 10.17 106 ILE A CA 1
ATOM 727 C C . ILE A 1 106 ? -4.127 50.139 46.002 1.00 9.96 106 ILE A C 1
ATOM 728 O O . ILE A 1 106 ? -4.765 50.399 47.039 1.00 12.34 106 ILE A O 1
ATOM 733 N N . GLY A 1 107 ? -2.816 50.165 45.977 1.00 10.11 107 GLY A N 1
ATOM 734 C CA . GLY A 1 107 ? -2.060 50.390 47.192 1.00 11.66 107 GLY A CA 1
ATOM 735 C C . GLY A 1 107 ? -2.313 51.731 47.846 1.00 14.52 107 GLY A C 1
ATOM 736 O O . GLY A 1 107 ? -2.343 51.841 49.081 1.00 15.97 107 GLY A O 1
ATOM 737 N N . ILE A 1 108 ? -2.528 52.751 47.039 1.00 12.41 108 ILE A N 1
ATOM 738 C CA . ILE A 1 108 ? -2.765 54.100 47.539 1.00 14.36 108 ILE A CA 1
ATOM 739 C C . ILE A 1 108 ? -4.241 54.302 47.925 1.00 14.04 108 ILE A C 1
ATOM 740 O O . ILE A 1 108 ? -4.610 55.330 48.545 1.00 17.97 108 ILE A O 1
ATOM 745 N N . GLY A 1 109 ? -5.117 53.354 47.554 1.00 13.26 109 GLY A N 1
ATOM 746 C CA . GLY A 1 109 ? -6.524 53.408 47.950 1.00 14.54 109 GLY A CA 1
ATOM 747 C C . GLY A 1 109 ? -7.476 53.984 46.929 1.00 13.90 109 GLY A C 1
ATOM 748 O O . GLY A 1 109 ? -8.664 54.199 47.227 1.00 18.13 109 GLY A O 1
ATOM 749 N N . ASP A 1 110 ? -6.987 54.276 45.716 1.00 12.75 110 ASP A N 1
ATOM 750 C CA . ASP A 1 110 ? -7.833 54.844 44.662 1.00 12.70 110 ASP A CA 1
ATOM 751 C C . ASP A 1 110 ? -8.734 53.819 43.991 1.00 13.88 110 ASP A C 1
ATOM 752 O O . ASP A 1 110 ? -9.842 54.156 43.575 1.00 18.91 110 ASP A O 1
ATOM 757 N N . SER A 1 111 ? -8.228 52.610 43.837 1.00 11.60 111 SER A N 1
ATOM 758 C CA . SER A 1 111 ? -8.956 51.518 43.190 1.00 9.51 111 SER A CA 1
ATOM 759 C C . SER A 1 111 ? -9.042 50.307 44.150 1.00 11.16 111 SER A C 1
ATOM 760 O O . SER A 1 111 ? -8.164 50.059 44.930 1.00 14.18 111 SER A O 1
ATOM 763 N N . SER A 1 112 ? -10.123 49.566 44.056 1.00 10.04 112 SER A N 1
ATOM 764 C CA . SER A 1 112 ? -10.322 48.335 44.812 1.00 10.62 112 SER A CA 1
ATOM 765 C C . SER A 1 112 ? -9.986 47.102 43.986 1.00 9.16 112 SER A C 1
ATOM 766 O O . SER A 1 112 ? -9.356 46.179 44.498 1.00 12.16 112 SER A O 1
ATOM 771 N N . ILE A 1 113 ? -10.489 47.052 42.750 1.00 9.45 113 ILE A N 1
ATOM 772 C CA . ILE A 1 113 ? -10.240 45.910 41.847 1.00 8.93 113 ILE A CA 1
ATOM 773 C C . ILE A 1 113 ? -9.846 46.485 40.508 1.00 9.27 113 ILE A C 1
ATOM 774 O O . ILE A 1 113 ? -10.512 47.350 39.953 1.00 11.09 113 ILE A O 1
ATOM 779 N N . VAL A 1 114 ? -8.725 45.986 39.985 1.00 7.85 114 VAL A N 1
ATOM 780 C CA . VAL A 1 114 ? -8.196 46.410 38.698 1.00 8.25 114 VAL A CA 1
ATOM 781 C C . VAL A 1 114 ? -8.013 45.192 37.808 1.00 8.04 114 VAL A C 1
ATOM 782 O O . VAL A 1 114 ? -7.501 44.162 38.227 1.00 10.01 114 VAL A O 1
ATOM 786 N N . VAL A 1 115 ? -8.436 45.311 36.555 1.00 7.46 115 VAL A N 1
ATOM 787 C CA . VAL A 1 115 ? -8.016 44.339 35.540 1.00 7.91 115 VAL A CA 1
ATOM 788 C C . VAL A 1 115 ? -6.873 45.017 34.794 1.00 8.95 115 VAL A C 1
ATOM 789 O O 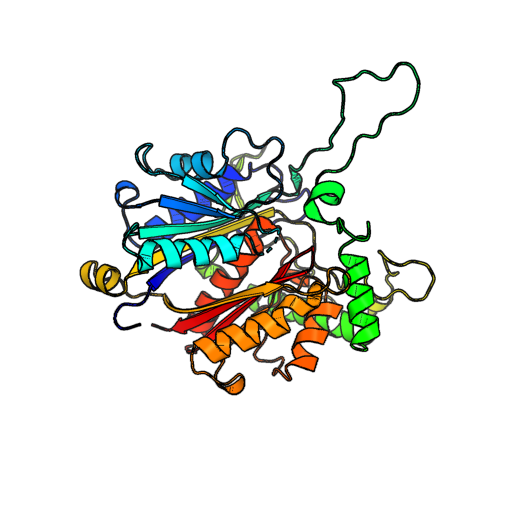. VAL A 1 115 ? -7.038 46.087 34.229 1.00 10.03 115 VAL A O 1
ATOM 793 N N . ALA A 1 116 ? -5.692 44.400 34.887 1.00 8.13 116 ALA A N 1
ATOM 794 C CA . ALA A 1 116 ? -4.524 44.876 34.182 1.00 7.80 116 ALA A CA 1
ATOM 795 C C . ALA A 1 116 ? -4.066 43.839 33.160 1.00 9.67 116 ALA A C 1
ATOM 796 O O . ALA A 1 116 ? -4.346 42.657 33.271 1.00 10.18 116 ALA A O 1
ATOM 798 N N . GLY A 1 117 ? -3.372 44.297 32.140 1.00 8.89 117 GLY A N 1
ATOM 799 C CA . GLY A 1 117 ? -2.897 43.354 31.154 1.00 9.37 117 GLY A CA 1
ATOM 800 C C . GLY A 1 117 ? -2.127 44.036 30.053 1.00 8.72 117 GLY A C 1
ATOM 801 O O . GLY A 1 117 ? -1.722 45.164 30.212 1.00 8.15 117 GLY A O 1
ATOM 802 N N . GLY A 1 118 ? -1.965 43.324 28.952 1.00 7.69 118 GLY A N 1
ATOM 803 C CA . GLY A 1 118 ? -1.419 43.911 27.761 1.00 8.36 118 GLY A CA 1
ATOM 804 C C . GLY A 1 118 ? -1.948 43.209 26.528 1.00 8.50 118 GLY A C 1
ATOM 805 O O . GLY A 1 118 ? -2.471 42.081 26.598 1.00 8.52 118 GLY A O 1
ATOM 806 N N . MET A 1 119 ? -1.804 43.902 25.394 1.00 8.37 119 MET A N 1
ATOM 807 C CA . MET A 1 119 ? -2.373 43.395 24.151 1.00 9.22 119 MET A CA 1
ATOM 808 C C . MET A 1 119 ? -1.602 43.928 22.966 1.00 9.51 119 MET A C 1
ATOM 809 O O . MET A 1 119 ? -1.110 45.052 23.004 1.00 10.25 119 MET A O 1
ATOM 814 N N . GLU A 1 120 ? -1.495 43.114 21.915 1.00 9.91 120 GLU A N 1
ATOM 815 C CA . GLU A 1 120 ? -0.862 43.592 20.703 1.00 8.02 120 GLU A CA 1
ATOM 816 C C . GLU A 1 120 ? -1.288 42.733 19.515 1.00 9.78 120 GLU A C 1
ATOM 817 O O . GLU A 1 120 ? -1.287 41.517 19.620 1.00 11.00 120 GLU A O 1
ATOM 823 N N . ASN A 1 121 ? -1.683 43.372 18.431 1.00 10.37 121 ASN A N 1
ATOM 824 C CA . ASN A 1 121 ? -1.847 42.663 17.173 1.00 8.93 121 ASN A CA 1
ATOM 825 C C . ASN A 1 121 ? -0.865 43.291 16.176 1.00 10.14 121 ASN A C 1
ATOM 826 O O . ASN A 1 121 ? -1.137 44.357 15.580 1.00 11.02 121 ASN A O 1
ATOM 831 N N . MET A 1 122 ? 0.327 42.721 16.093 1.00 9.05 122 MET A N 1
ATOM 832 C CA . MET A 1 122 ? 1.354 43.245 15.218 1.00 10.83 122 MET A CA 1
ATOM 833 C C . MET A 1 122 ? 1.037 43.017 13.765 1.00 11.70 122 MET A C 1
ATOM 834 O O . MET A 1 122 ? 1.376 43.835 12.926 1.00 12.54 122 MET A O 1
ATOM 839 N N . SER A 1 123 ? 0.317 41.944 13.456 1.00 11.07 123 SER A N 1
ATOM 840 C CA . SER A 1 123 ? -0.096 41.656 12.068 1.00 11.52 123 SER A CA 1
ATOM 841 C C . SER A 1 123 ? -0.917 42.826 11.500 1.00 13.85 123 SER A C 1
ATOM 842 O O . SER A 1 123 ? -0.831 43.151 10.317 1.00 14.55 123 SER A O 1
ATOM 845 N N . LYS A 1 124 ? -1.749 43.432 12.348 1.00 10.75 124 LYS A N 1
ATOM 846 C CA . LYS A 1 124 ? -2.617 44.535 11.941 1.00 12.23 124 LYS A CA 1
ATOM 847 C C . LYS A 1 124 ? -1.969 45.914 12.014 1.00 13.73 124 LYS A C 1
ATOM 848 O O . LYS A 1 124 ? -2.627 46.910 11.744 1.00 17.05 124 LYS A O 1
ATOM 854 N N . ALA A 1 125 ? -0.681 45.994 12.355 1.00 12.07 125 ALA A N 1
ATOM 855 C CA . ALA A 1 125 ? 0.015 47.296 12.394 1.00 11.79 125 ALA A CA 1
ATOM 856 C C . ALA A 1 125 ? 0.113 47.810 10.969 1.00 11.77 125 ALA A C 1
ATOM 857 O O . ALA A 1 125 ? 0.519 47.073 10.069 1.00 13.18 125 ALA A O 1
ATOM 859 N N . PRO A 1 126 ? -0.284 49.050 10.744 1.00 11.51 126 PRO A N 1
ATOM 860 C CA . PRO A 1 126 ? -0.254 49.602 9.402 1.00 11.03 126 PRO A CA 1
ATOM 861 C C . PRO A 1 126 ? 1.091 50.179 8.955 1.00 12.54 126 PRO A C 1
ATOM 862 O O . PRO A 1 126 ? 2.026 50.359 9.726 1.00 12.54 126 PRO A O 1
ATOM 866 N N . HIS A 1 127 ? 1.132 50.508 7.658 1.00 12.85 127 HIS A N 1
ATOM 867 C CA . HIS A 1 127 ? 2.162 51.345 7.104 1.00 11.75 127 HIS A CA 1
ATOM 868 C C . HIS A 1 127 ? 1.699 52.792 7.163 1.00 11.76 127 HIS A C 1
ATOM 869 O O . HIS A 1 127 ? 0.491 53.034 7.251 1.00 12.84 127 HIS A O 1
ATOM 876 N N . LEU A 1 128 ? 2.658 53.719 7.146 1.00 13.05 128 LEU A N 1
ATOM 877 C CA . LEU A 1 128 ? 2.427 55.125 7.454 1.00 13.09 128 LEU A CA 1
ATOM 878 C C . LEU A 1 128 ? 2.925 56.023 6.328 1.00 12.73 128 LEU A C 1
ATOM 879 O O . LEU A 1 128 ? 4.017 55.820 5.814 1.00 15.52 128 LEU A O 1
ATOM 884 N N . ALA A 1 129 ? 2.099 57.004 5.960 1.00 14.24 129 ALA A N 1
ATOM 885 C CA . ALA A 1 129 ? 2.476 58.034 4.925 1.00 17.43 129 ALA A CA 1
ATOM 886 C C . ALA A 1 129 ? 2.114 59.407 5.439 1.00 16.41 129 ALA A C 1
ATOM 887 O O . ALA A 1 129 ? 1.078 59.570 5.967 1.00 16.95 129 ALA A O 1
ATOM 889 N N . TYR A 1 130 ? 3.006 60.363 5.252 1.00 18.98 130 TYR A N 1
ATOM 890 C CA . TYR A 1 130 ? 2.770 61.746 5.677 1.00 18.84 130 TYR A CA 1
ATOM 891 C C . TYR A 1 130 ? 2.299 62.539 4.462 1.00 19.13 130 TYR A C 1
ATOM 892 O O . TYR A 1 130 ? 3.088 62.835 3.554 1.00 21.88 130 TYR A O 1
ATOM 909 N N . LEU A 1 131 ? 1.030 62.883 4.476 1.00 15.86 131 LEU A N 1
ATOM 910 C CA . LEU A 1 131 ? 0.376 63.435 3.313 1.00 19.42 131 LEU A CA 1
ATOM 911 C C . LEU A 1 131 ? -0.087 64.883 3.405 1.00 20.88 131 LEU A C 1
ATOM 912 O O . LEU A 1 131 ? -0.591 65.444 2.429 1.00 20.88 131 LEU A O 1
ATOM 917 N N . ARG A 1 132 ? 0.031 65.504 4.567 1.00 20.72 132 ARG A N 1
ATOM 918 C CA . ARG A 1 132 ? -0.582 66.832 4.733 1.00 23.94 132 ARG A CA 1
ATOM 919 C C . ARG A 1 132 ? 0.184 67.990 4.068 1.00 27.47 132 ARG A C 1
ATOM 920 O O . ARG A 1 132 ? -0.415 68.999 3.787 1.00 37.08 132 ARG A O 1
ATOM 928 N N . THR A 1 133 ? 1.497 67.901 3.855 1.00 34.44 133 THR A N 1
ATOM 929 C CA . THR A 1 133 ? 2.207 69.021 3.225 1.00 36.74 133 THR A CA 1
ATOM 930 C C . THR A 1 133 ? 1.911 68.874 1.722 1.00 43.06 133 THR A C 1
ATOM 931 O O . THR A 1 133 ? 1.362 69.776 1.078 1.00 44.85 133 THR A O 1
ATOM 935 N N . GLY A 1 134 ? 2.209 67.697 1.186 1.00 44.51 134 GLY A N 1
ATOM 936 C CA . GLY A 1 134 ? 1.934 67.446 -0.207 1.00 45.31 134 GLY A CA 1
ATOM 937 C C . GLY A 1 134 ? 3.242 67.593 -0.941 1.00 47.64 134 GLY A C 1
ATOM 938 O O . GLY A 1 134 ? 3.898 68.660 -0.893 1.00 48.49 134 GLY A O 1
ATOM 939 N N . VAL A 1 135 ? 3.644 66.507 -1.587 1.00 45.29 135 VAL A N 1
ATOM 940 C CA . VAL A 1 135 ? 4.942 66.458 -2.177 1.00 42.41 135 VAL A CA 1
ATOM 941 C C . VAL A 1 135 ? 4.761 66.921 -3.618 1.00 40.46 135 VAL A C 1
ATOM 942 O O . VAL A 1 135 ? 4.083 66.255 -4.428 1.00 45.17 135 VAL A O 1
ATOM 946 N N . LYS A 1 136 ? 5.295 68.093 -3.885 1.00 33.16 136 LYS A N 1
ATOM 947 C CA . LYS A 1 136 ? 5.396 68.652 -5.217 1.00 31.78 136 LYS A CA 1
ATOM 948 C C . LYS A 1 136 ? 5.917 67.611 -6.219 1.00 26.63 136 LYS A C 1
ATOM 949 O O . LYS A 1 136 ? 5.220 67.365 -7.193 1.00 21.67 136 LYS A O 1
ATOM 955 N N . ILE A 1 137 ? 7.121 67.058 -5.990 1.00 23.93 137 ILE A N 1
ATOM 956 C CA . ILE A 1 137 ? 7.752 66.083 -6.884 1.00 22.34 137 ILE A CA 1
ATOM 957 C C . ILE A 1 137 ? 8.753 65.239 -6.159 1.00 23.26 137 ILE A C 1
ATOM 958 O O . ILE A 1 137 ? 9.635 65.784 -5.505 1.00 27.78 137 ILE A O 1
ATOM 963 N N . GLY A 1 138 ? 8.644 63.928 -6.267 1.00 16.45 138 GLY A N 1
ATOM 964 C CA . GLY A 1 138 ? 9.575 63.015 -5.632 1.00 16.13 138 GLY A CA 1
ATOM 965 C C . GLY A 1 138 ? 8.872 61.871 -4.915 1.00 15.43 138 GLY A C 1
ATOM 966 O O . GLY A 1 138 ? 7.681 61.930 -4.649 1.00 15.44 138 GLY A O 1
ATOM 967 N N . GLU A 1 139 ? 9.630 60.857 -4.564 1.00 17.10 139 GLU A N 1
ATOM 968 C CA . GLU A 1 139 ? 9.118 59.659 -3.889 1.00 18.41 139 GLU A CA 1
ATOM 969 C C . GLU A 1 139 ? 8.800 60.030 -2.443 1.00 15.66 139 GLU A C 1
ATOM 970 O O . GLU A 1 139 ? 9.372 60.944 -1.860 1.00 18.94 139 GLU A O 1
ATOM 976 N N . MET A 1 140 ? 7.845 59.301 -1.881 1.00 14.99 140 MET A N 1
ATOM 977 C CA . MET A 1 140 ? 7.517 59.382 -0.472 1.00 20.37 140 MET A CA 1
ATOM 978 C C . MET A 1 140 ? 7.485 57.953 0.073 1.00 16.81 140 MET A C 1
ATOM 979 O O . MET A 1 140 ? 7.008 57.045 -0.583 1.00 17.79 140 MET A O 1
ATOM 984 N N . PRO A 1 141 ? 7.950 57.730 1.288 1.00 16.93 141 PRO A N 1
ATOM 985 C CA . PRO A 1 141 ? 7.900 56.373 1.859 1.00 15.90 141 PRO A CA 1
ATOM 986 C C . PRO A 1 141 ? 6.554 56.044 2.490 1.00 15.12 141 PRO A C 1
ATOM 987 O O . PRO A 1 141 ? 5.884 56.889 3.091 1.00 16.13 141 PRO A O 1
ATOM 991 N N . LEU A 1 142 ? 6.174 54.779 2.350 1.00 14.51 142 LEU A N 1
ATOM 992 C CA . LEU A 1 142 ? 5.189 54.130 3.210 1.00 13.71 142 LEU A CA 1
ATOM 993 C C . LEU A 1 142 ? 6.037 53.362 4.249 1.00 12.47 142 LEU A C 1
ATOM 994 O O . LEU A 1 142 ? 6.594 52.269 3.993 1.00 13.30 142 LEU A O 1
ATOM 999 N N . THR A 1 143 ? 6.135 53.973 5.422 1.00 13.49 143 THR A N 1
ATOM 1000 C CA . THR A 1 143 ? 6.949 53.485 6.521 1.00 15.07 143 THR A CA 1
ATOM 1001 C C . THR A 1 143 ? 6.208 52.377 7.297 1.00 13.41 143 THR A C 1
ATOM 1002 O O . THR A 1 143 ? 4.993 52.480 7.545 1.00 13.18 143 THR A O 1
ATOM 1006 N N . ASP A 1 144 ? 6.938 51.329 7.681 1.00 12.56 144 ASP A N 1
ATOM 1007 C CA . ASP A 1 144 ? 6.354 50.217 8.429 1.00 11.37 144 ASP A CA 1
ATOM 1008 C C . ASP A 1 144 ? 6.294 50.592 9.919 1.00 12.58 144 ASP A C 1
ATOM 1009 O O . ASP A 1 144 ? 7.343 50.789 10.547 1.00 13.62 144 ASP A O 1
ATOM 1014 N N . SER A 1 145 ? 5.067 50.733 10.458 1.00 11.78 145 SER A N 1
ATOM 1015 C CA . SER A 1 145 ? 4.969 51.186 11.858 1.00 12.29 145 SER A CA 1
ATOM 1016 C C . SER A 1 145 ? 5.643 50.215 12.837 1.00 10.71 145 SER A C 1
ATOM 1017 O O . SER A 1 145 ? 6.081 50.615 13.905 1.00 12.77 145 SER A O 1
ATOM 1020 N N . ILE A 1 146 ? 5.687 48.929 12.518 1.00 10.59 146 ILE A N 1
ATOM 1021 C CA . ILE A 1 146 ? 6.365 47.989 13.402 1.00 10.93 146 ILE A CA 1
ATOM 1022 C C . ILE A 1 146 ? 7.845 48.363 13.527 1.00 11.67 146 ILE A C 1
ATOM 1023 O O . ILE A 1 146 ? 8.406 48.430 14.633 1.00 12.63 146 ILE A O 1
ATOM 1028 N N . LEU A 1 147 ? 8.500 48.601 12.390 1.00 11.85 147 LEU A N 1
ATOM 1029 C CA . LEU A 1 147 ? 9.902 49.010 12.409 1.00 11.60 147 LEU A CA 1
ATOM 1030 C C . LEU A 1 147 ? 10.109 50.408 13.025 1.00 12.08 147 LEU A C 1
ATOM 1031 O O . LEU A 1 147 ? 10.994 50.615 13.846 1.00 13.15 147 LEU A O 1
ATOM 1036 N N . CYS A 1 148 ? 9.237 51.347 12.600 1.00 13.14 148 CYS A N 1
ATOM 1037 C CA . CYS A 1 148 ? 9.421 52.766 12.971 1.00 14.32 148 CYS A CA 1
ATOM 1038 C C . CYS A 1 148 ? 9.225 52.947 14.486 1.00 12.72 148 CYS A C 1
ATOM 1039 O O . CYS A 1 148 ? 10.070 53.544 15.197 1.00 15.93 148 CYS A O 1
ATOM 1042 N N . ASP A 1 149 ? 8.092 52.437 14.970 1.00 12.78 149 ASP A N 1
ATOM 1043 C CA . ASP A 1 149 ? 7.598 52.729 16.314 1.00 13.32 149 ASP A CA 1
ATOM 1044 C C . ASP A 1 149 ? 7.879 51.589 17.303 1.00 13.11 149 ASP A C 1
ATOM 1045 O O . ASP A 1 149 ? 7.850 51.783 18.522 1.00 15.50 149 ASP A O 1
ATOM 1050 N N . GLY A 1 150 ? 8.026 50.383 16.791 1.00 11.35 150 GLY A N 1
ATOM 1051 C CA . GLY A 1 150 ? 8.189 49.224 17.623 1.00 11.10 150 GLY A CA 1
ATOM 1052 C C . GLY A 1 150 ? 9.639 48.775 17.836 1.00 12.79 150 GLY A C 1
ATOM 1053 O O . GLY A 1 150 ? 10.000 48.458 18.975 1.00 12.86 150 GLY A O 1
ATOM 1054 N N . LEU A 1 151 ? 10.440 48.715 16.750 1.00 10.97 151 LEU A N 1
ATOM 1055 C CA . LEU A 1 151 ? 11.665 47.942 16.755 1.00 10.92 151 LEU A CA 1
ATOM 1056 C C . LEU A 1 151 ? 12.954 48.670 16.452 1.00 10.58 151 LEU A C 1
ATOM 1057 O O . LEU A 1 151 ? 14.015 48.056 16.509 1.00 14.74 151 LEU A O 1
ATOM 1062 N N . THR A 1 152 ? 12.864 49.971 16.209 1.00 10.71 152 THR A N 1
ATOM 1063 C CA . THR A 1 152 ? 14.063 50.779 15.906 1.00 11.47 152 THR A CA 1
ATOM 1064 C C . THR A 1 152 ? 14.383 51.702 17.051 1.00 12.90 152 THR A C 1
ATOM 1065 O O . THR A 1 152 ? 13.547 52.492 17.487 1.00 13.31 152 THR A O 1
ATOM 1069 N N . ASP A 1 153 ? 15.594 51.610 17.562 1.00 11.72 153 ASP A N 1
ATOM 1070 C CA . ASP A 1 153 ? 16.026 52.508 18.599 1.00 12.59 153 ASP A CA 1
ATOM 1071 C C . ASP A 1 153 ? 16.078 53.968 18.095 1.00 12.51 153 ASP A C 1
ATOM 1072 O O . ASP A 1 153 ? 16.622 54.254 17.046 1.00 14.70 153 ASP A O 1
ATOM 1077 N N . ALA A 1 154 ? 15.481 54.881 18.867 1.00 12.71 154 ALA A N 1
ATOM 1078 C CA . ALA A 1 154 ? 15.419 56.283 18.491 1.00 13.33 154 ALA A CA 1
ATOM 1079 C C . ALA A 1 154 ? 16.752 57.008 18.588 1.00 16.67 154 ALA A C 1
ATOM 1080 O O . ALA A 1 154 ? 16.923 58.030 17.935 1.00 19.23 154 ALA A O 1
ATOM 1082 N N . PHE A 1 155 ? 17.654 56.525 19.430 1.00 13.39 155 PHE A N 1
ATOM 1083 C CA . PHE A 1 155 ? 18.903 57.239 19.732 1.00 14.32 155 PHE A CA 1
ATOM 1084 C C . PHE A 1 155 ? 20.003 56.886 18.759 1.00 16.39 155 PHE A C 1
ATOM 1085 O O . PHE A 1 155 ? 20.877 57.724 18.482 1.00 19.58 155 PHE A O 1
ATOM 1093 N N . HIS A 1 156 ? 19.968 55.662 18.259 1.00 14.77 156 HIS A N 1
ATOM 1094 C CA . HIS A 1 156 ? 21.039 55.157 17.385 1.00 15.35 156 HIS A CA 1
ATOM 1095 C C . HIS A 1 156 ? 20.538 54.717 16.015 1.00 14.91 156 HIS A C 1
ATOM 1096 O O . HIS A 1 156 ? 21.381 54.319 15.190 1.00 17.85 156 HIS A O 1
ATOM 1103 N N . ASN A 1 157 ? 19.217 54.789 15.754 1.00 14.22 157 ASN A N 1
ATOM 1104 C CA . ASN A 1 157 ? 18.604 54.410 14.504 1.00 15.85 157 ASN A CA 1
ATOM 1105 C C . ASN A 1 157 ? 19.046 53.013 14.071 1.00 15.43 157 ASN A C 1
ATOM 1106 O O . ASN A 1 157 ? 19.449 52.810 12.940 1.00 21.28 157 ASN A O 1
ATOM 1111 N N . CYS A 1 158 ? 18.995 52.075 14.989 1.00 14.70 158 CYS A N 1
ATOM 1112 C CA . CYS A 1 158 ? 19.313 50.703 14.717 1.00 13.74 158 CYS A CA 1
ATOM 1113 C C . CYS A 1 158 ? 18.198 49.794 15.239 1.00 12.53 158 CYS A C 1
ATOM 1114 O O . CYS A 1 158 ? 17.505 50.107 16.220 1.00 13.49 158 CYS A O 1
ATOM 1117 N N . HIS A 1 159 ? 18.063 48.643 14.638 1.00 12.27 159 HIS A N 1
ATOM 1118 C CA . HIS A 1 159 ? 17.089 47.630 15.095 1.00 13.64 159 HIS A CA 1
ATOM 1119 C C . HIS A 1 159 ? 17.448 47.174 16.524 1.00 13.65 159 HIS A C 1
ATOM 1120 O O . HIS A 1 159 ? 18.624 47.151 16.929 1.00 12.45 159 HIS A O 1
ATOM 1127 N N . MET A 1 160 ? 16.428 46.766 17.273 1.00 12.42 160 MET A N 1
ATOM 1128 C CA . MET A 1 160 ? 16.677 46.038 18.494 1.00 11.63 160 MET A CA 1
ATOM 1129 C C . MET A 1 160 ? 17.664 44.902 18.311 1.00 12.72 160 MET A C 1
ATOM 1130 O O . MET A 1 160 ? 18.495 44.646 19.208 1.00 12.93 160 MET A O 1
ATOM 1135 N N . GLY A 1 161 ? 17.618 44.207 17.172 1.00 12.63 161 GLY A N 1
ATOM 1136 C CA . GLY A 1 161 ? 18.588 43.127 16.977 1.00 13.21 161 GLY A CA 1
ATOM 1137 C C . GLY A 1 161 ? 20.029 43.588 16.940 1.00 14.01 161 GLY A C 1
ATOM 1138 O O . GLY A 1 161 ? 20.914 42.789 17.308 1.00 15.54 161 GLY A O 1
ATOM 1139 N N . ILE A 1 162 ? 20.292 44.846 16.514 1.00 13.02 162 ILE A N 1
ATOM 1140 C CA . ILE A 1 162 ? 21.673 45.394 16.612 1.00 13.82 162 ILE A CA 1
ATOM 1141 C C . ILE A 1 162 ? 22.058 45.631 18.066 1.00 12.12 162 ILE A C 1
ATOM 1142 O O . ILE A 1 162 ? 23.185 45.336 18.498 1.00 14.68 162 ILE A O 1
ATOM 1147 N N . THR A 1 163 ? 21.097 46.094 18.894 1.00 12.48 163 THR A N 1
ATOM 1148 C CA . THR A 1 163 ? 21.409 46.162 20.318 1.00 12.49 163 THR A CA 1
ATOM 1149 C C . THR A 1 163 ? 21.728 44.779 20.894 1.00 13.63 163 THR A C 1
ATOM 1150 O O . THR A 1 163 ? 22.536 44.666 21.786 1.00 14.27 163 THR A O 1
ATOM 1154 N N . ALA A 1 164 ? 21.063 43.744 20.376 1.00 12.52 164 ALA A N 1
ATOM 1155 C CA . ALA A 1 164 ? 21.359 42.401 20.819 1.00 12.64 164 ALA A CA 1
ATOM 1156 C C . ALA A 1 164 ? 22.770 41.994 20.427 1.00 13.73 164 ALA A C 1
ATOM 1157 O O . ALA A 1 164 ? 23.462 41.347 21.207 1.00 14.57 164 ALA A O 1
ATOM 1159 N N . GLU A 1 165 ? 23.195 42.386 19.229 1.00 14.31 165 GLU A N 1
ATOM 1160 C CA . GLU A 1 165 ? 24.573 42.103 18.803 1.00 14.27 165 GLU A CA 1
ATOM 1161 C C . GLU A 1 165 ? 25.559 42.838 19.716 1.00 15.40 165 GLU A C 1
ATOM 1162 O O . GLU A 1 165 ? 26.642 42.328 20.037 1.00 16.74 165 GLU A O 1
ATOM 1168 N N . ASN A 1 166 ? 25.218 44.064 20.115 1.00 14.88 166 ASN A N 1
ATOM 1169 C CA . ASN A 1 166 ? 26.058 44.805 21.032 1.00 14.57 166 ASN A CA 1
ATOM 1170 C C . ASN A 1 166 ? 26.266 44.048 22.352 1.00 14.98 166 ASN A C 1
ATOM 1171 O O . ASN A 1 166 ? 27.353 43.978 22.915 1.00 17.13 166 ASN A O 1
ATOM 1176 N N . VAL A 1 167 ? 25.168 43.523 22.879 1.00 14.87 167 VAL A N 1
ATOM 1177 C CA . VAL A 1 167 ? 25.202 42.734 24.125 1.00 13.56 167 VAL A CA 1
ATOM 1178 C C . VAL A 1 167 ? 25.968 41.408 23.915 1.00 14.77 167 VAL A C 1
ATOM 1179 O O . VAL A 1 167 ? 26.764 41.007 24.780 1.00 16.23 167 VAL A O 1
ATOM 1183 N N . ALA A 1 168 ? 25.744 40.749 22.777 1.00 14.64 168 ALA A N 1
ATOM 1184 C CA . ALA A 1 168 ? 26.480 39.481 22.441 1.00 16.69 168 ALA A CA 1
ATOM 1185 C C . ALA A 1 168 ? 27.980 39.752 22.464 1.00 16.05 168 ALA A C 1
ATOM 1186 O O . ALA A 1 168 ? 28.729 38.977 23.013 1.00 17.98 168 ALA A O 1
ATOM 1188 N N . LYS A 1 169 ? 28.413 40.860 21.894 1.00 17.71 169 LYS A N 1
ATOM 1189 C CA . LYS A 1 169 ? 29.837 41.189 21.865 1.00 19.03 169 LYS A CA 1
ATOM 1190 C C . LYS A 1 169 ? 30.371 41.499 23.254 1.00 17.36 169 LYS A C 1
ATOM 1191 O O . LYS A 1 169 ? 31.390 40.944 23.701 1.00 22.19 169 LYS A O 1
ATOM 1197 N N . LYS A 1 170 ? 29.674 42.370 23.981 1.00 17.60 170 LYS A N 1
ATOM 1198 C CA . LYS A 1 170 ? 30.181 42.824 25.267 1.00 18.02 170 LYS A CA 1
ATOM 1199 C C . LYS A 1 170 ? 30.145 41.717 26.325 1.00 16.72 170 LYS A C 1
ATOM 1200 O O . LYS A 1 170 ? 31.059 41.636 27.148 1.00 20.59 170 LYS A O 1
ATOM 1206 N N . TRP A 1 171 ? 29.084 40.894 26.330 1.00 17.67 171 TRP A N 1
ATOM 1207 C CA . TRP A 1 171 ? 28.968 39.804 27.271 1.00 19.08 171 TRP A CA 1
ATOM 1208 C C . TRP A 1 171 ? 29.493 38.476 26.719 1.00 20.31 171 TRP A C 1
ATOM 1209 O O . TRP A 1 171 ? 29.362 37.450 27.397 1.00 21.44 171 TRP A O 1
ATOM 1220 N N . GLN A 1 172 ? 30.069 38.496 25.518 1.00 19.54 172 GLN A N 1
ATOM 1221 C CA . GLN A 1 172 ? 30.755 37.321 24.968 1.00 20.18 172 GLN A CA 1
ATOM 1222 C C . GLN A 1 172 ? 29.828 36.105 24.870 1.00 20.35 172 GLN A C 1
ATOM 1223 O O . GLN A 1 172 ? 30.109 34.988 25.316 1.00 21.52 172 GLN A O 1
ATOM 1229 N N . VAL A 1 173 ? 28.709 36.338 24.218 1.00 18.90 173 VAL A N 1
ATOM 1230 C CA . VAL A 1 173 ? 27.766 35.296 23.891 1.00 18.46 173 VAL A CA 1
ATOM 1231 C C . VAL A 1 173 ? 27.881 34.932 22.420 1.00 18.02 173 VAL A C 1
ATOM 1232 O O . VAL A 1 173 ? 27.459 35.643 21.505 1.00 18.41 173 VAL A O 1
ATOM 1236 N N . SER A 1 174 ? 28.521 33.794 22.160 1.00 18.59 174 SER A N 1
ATOM 1237 C CA . SER A 1 174 ? 28.768 33.369 20.795 1.00 17.96 174 SER A CA 1
ATOM 1238 C C . SER A 1 174 ? 27.481 32.930 20.072 1.00 16.92 174 SER A C 1
ATOM 1239 O O . SER A 1 174 ? 26.449 32.725 20.704 1.00 18.06 174 SER A O 1
ATOM 1242 N N . ARG A 1 175 ? 27.574 32.851 18.745 1.00 18.21 175 ARG A N 1
ATOM 1243 C CA . ARG A 1 175 ? 26.583 32.277 17.879 1.00 16.63 175 ARG A CA 1
ATOM 1244 C C . ARG A 1 175 ? 26.145 30.891 18.417 1.00 19.10 175 ARG A C 1
ATOM 1245 O O . ARG A 1 175 ? 24.948 30.576 18.509 1.00 19.53 175 ARG A O 1
ATOM 1253 N N . GLU A 1 176 ? 27.133 30.060 18.746 1.00 20.52 176 GLU A N 1
ATOM 1254 C CA . GLU A 1 176 ? 26.818 28.727 19.224 1.00 20.33 176 GLU A CA 1
ATOM 1255 C C . GLU A 1 176 ? 26.044 28.772 20.543 1.00 18.46 176 GLU A C 1
ATOM 1256 O O . GLU A 1 176 ? 25.050 28.014 20.733 1.00 19.07 176 GLU A O 1
ATOM 1262 N N . ASP A 1 177 ? 26.504 29.608 21.465 1.00 16.56 177 ASP A N 1
ATOM 1263 C CA . ASP A 1 177 ? 25.801 29.850 22.744 1.00 17.07 177 ASP A CA 1
ATOM 1264 C C . ASP A 1 177 ? 24.320 30.224 22.484 1.00 16.32 177 ASP A C 1
ATOM 1265 O O . ASP A 1 177 ? 23.416 29.745 23.167 1.00 17.73 177 ASP A O 1
ATOM 1270 N N . GLN A 1 178 ? 24.115 31.130 21.518 1.00 16.91 178 GLN A N 1
ATOM 1271 C CA . GLN A 1 178 ? 22.796 31.647 21.220 1.00 16.04 178 GLN A CA 1
ATOM 1272 C C . GLN A 1 178 ? 21.893 30.573 20.657 1.00 15.82 178 GLN A C 1
ATOM 1273 O O . GLN A 1 178 ? 20.703 30.478 21.051 1.00 15.57 178 GLN A O 1
ATOM 1279 N N . ASP A 1 179 ? 22.424 29.776 19.734 1.00 16.13 179 ASP A N 1
ATOM 1280 C CA . ASP A 1 179 ? 21.599 28.718 19.127 1.00 16.78 179 ASP A CA 1
ATOM 1281 C C . ASP A 1 179 ? 21.272 27.659 20.166 1.00 15.23 179 ASP A C 1
ATOM 1282 O O . ASP A 1 179 ? 20.197 27.074 20.170 1.00 16.68 179 ASP A O 1
ATOM 1287 N N . LYS A 1 180 ? 22.204 27.362 21.044 1.00 15.22 180 LYS A N 1
ATOM 1288 C CA . LYS A 1 180 ? 21.905 26.415 22.170 1.00 16.34 180 LYS A CA 1
ATOM 1289 C C . LYS A 1 180 ? 20.741 26.897 23.048 1.00 15.55 180 LYS A C 1
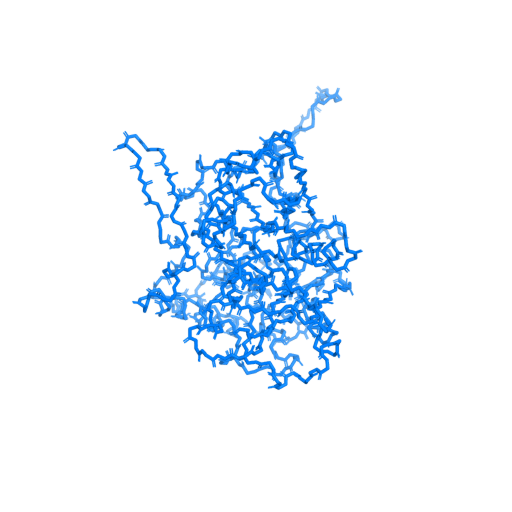ATOM 1290 O O . LYS A 1 180 ? 19.862 26.112 23.407 1.00 16.02 180 LYS A O 1
ATOM 1296 N N . VAL A 1 181 ? 20.790 28.180 23.393 1.00 14.32 181 VAL A N 1
ATOM 1297 C CA . VAL A 1 181 ? 19.691 28.770 24.173 1.00 14.17 181 VAL A CA 1
ATOM 1298 C C . VAL A 1 181 ? 18.378 28.679 23.403 1.00 14.24 181 VAL A C 1
ATOM 1299 O O . VAL A 1 181 ? 17.308 28.356 23.995 1.00 14.98 181 VAL A O 1
ATOM 1303 N N . ALA A 1 182 ? 18.421 29.006 22.132 1.00 12.36 182 ALA A N 1
ATOM 1304 C CA . ALA A 1 182 ? 17.221 28.926 21.284 1.00 14.92 182 ALA A CA 1
ATOM 1305 C C . ALA A 1 182 ? 16.636 27.508 21.175 1.00 14.34 182 ALA A C 1
ATOM 1306 O O . ALA A 1 182 ? 15.419 27.312 21.298 1.00 14.04 182 ALA A O 1
ATOM 1308 N N . VAL A 1 183 ? 17.503 26.515 20.933 1.00 13.96 183 VAL A N 1
ATOM 1309 C CA . VAL A 1 183 ? 17.027 25.104 20.873 1.00 12.73 183 VAL A CA 1
ATOM 1310 C C . VAL A 1 183 ? 16.418 24.687 22.233 1.00 12.58 183 VAL A C 1
ATOM 1311 O O . VAL A 1 183 ? 15.386 24.050 22.278 1.00 13.48 183 VAL A O 1
ATOM 1315 N N . LEU A 1 184 ? 17.048 25.083 23.323 1.00 11.84 184 LEU A N 1
ATOM 1316 C CA . LEU A 1 184 ? 16.544 24.800 24.641 1.00 13.20 184 LEU A CA 1
ATOM 1317 C C . LEU A 1 184 ? 15.171 25.404 24.833 1.00 11.65 184 LEU A C 1
ATOM 1318 O O . LEU A 1 184 ? 14.252 24.753 25.345 1.00 13.93 184 LEU A O 1
ATOM 1323 N N . SER A 1 185 ? 15.018 26.663 24.417 1.00 12.54 185 SER A N 1
ATOM 1324 C CA . SER A 1 185 ? 13.712 27.336 24.548 1.00 12.01 185 SER A CA 1
ATOM 1325 C C . SER A 1 185 ? 12.636 26.570 23.740 1.00 11.07 185 SER A C 1
ATOM 1326 O O . SER A 1 185 ? 11.516 26.273 24.229 1.00 12.36 185 SER A O 1
ATOM 1329 N N . GLN A 1 186 ? 12.971 26.227 22.501 1.00 10.54 186 GLN A N 1
ATOM 1330 C CA . GLN A 1 186 ? 12.053 25.472 21.652 1.00 11.74 186 GLN A CA 1
ATOM 1331 C C . GLN A 1 186 ? 11.655 24.148 22.272 1.00 10.95 186 GLN A C 1
ATOM 1332 O O . GLN A 1 186 ? 10.483 23.743 22.339 1.00 11.35 186 GLN A O 1
ATOM 1338 N N . ASN A 1 187 ? 12.656 23.410 22.727 1.00 11.27 187 ASN A N 1
ATOM 1339 C CA . ASN A 1 187 ? 12.397 22.100 23.325 1.00 12.17 187 ASN A CA 1
ATOM 1340 C C . ASN A 1 187 ? 11.573 22.152 24.639 1.00 9.99 187 ASN A C 1
ATOM 1341 O O . ASN A 1 187 ? 10.672 21.320 24.901 1.00 12.07 187 ASN A O 1
ATOM 1346 N N . ARG A 1 188 ? 11.883 23.141 25.463 1.00 11.22 188 ARG A N 1
ATOM 1347 C CA . ARG A 1 188 ? 11.114 23.361 26.681 1.00 11.51 188 ARG A CA 1
ATOM 1348 C C . ARG A 1 188 ? 9.662 23.672 26.379 1.00 11.15 188 ARG A C 1
ATOM 1349 O O . ARG A 1 188 ? 8.780 23.185 27.051 1.00 10.98 188 ARG A O 1
ATOM 1357 N N . THR A 1 189 ? 9.450 24.503 25.363 1.00 10.53 189 THR A N 1
ATOM 1358 C CA . THR A 1 189 ? 8.053 24.843 25.021 1.00 10.43 189 THR A CA 1
ATOM 1359 C C . THR A 1 189 ? 7.315 23.631 24.467 1.00 9.78 189 THR A C 1
ATOM 1360 O O . THR A 1 189 ? 6.173 23.372 24.837 1.00 11.59 189 THR A O 1
ATOM 1364 N N . GLU A 1 190 ? 8.004 22.890 23.590 1.00 10.68 190 GLU A N 1
ATOM 1365 C CA . GLU A 1 190 ? 7.411 21.679 23.024 1.00 12.24 190 GLU A CA 1
ATOM 1366 C C . GLU A 1 190 ? 7.041 20.686 24.142 1.00 12.03 190 GLU A C 1
ATOM 1367 O O . GLU A 1 190 ? 5.986 20.085 24.148 1.00 12.37 190 GLU A O 1
ATOM 1373 N N . ASN A 1 191 ? 7.935 20.512 25.103 1.00 11.17 191 ASN A N 1
ATOM 1374 C CA . ASN A 1 191 ? 7.666 19.656 26.240 1.00 10.52 191 ASN A CA 1
ATOM 1375 C C . ASN A 1 191 ? 6.484 20.160 27.060 1.00 12.33 191 ASN A C 1
ATOM 1376 O O . ASN A 1 191 ? 5.638 19.364 27.482 1.00 13.19 191 ASN A O 1
ATOM 1381 N N . ALA A 1 192 ? 6.441 21.472 27.282 1.00 12.45 192 ALA A N 1
ATOM 1382 C CA . ALA A 1 192 ? 5.349 22.045 28.081 1.00 11.95 192 ALA A CA 1
ATOM 1383 C C . ALA A 1 192 ? 4.019 21.859 27.369 1.00 11.98 192 ALA A C 1
ATOM 1384 O O . ALA A 1 192 ? 2.999 21.545 27.975 1.00 13.76 192 ALA A O 1
ATOM 1386 N N . GLN A 1 193 ? 4.056 22.030 26.070 1.00 12.87 193 GLN A N 1
ATOM 1387 C CA . GLN A 1 193 ? 2.854 21.851 25.270 1.00 12.39 193 GLN A CA 1
ATOM 1388 C C . GLN A 1 193 ? 2.352 20.408 25.363 1.00 16.62 193 GLN A C 1
ATOM 1389 O O . GLN A 1 193 ? 1.143 20.163 25.601 1.00 17.53 193 GLN A O 1
ATOM 1395 N N . LYS A 1 194 ? 3.255 19.463 25.147 1.00 14.87 194 LYS A N 1
ATOM 1396 C CA . LYS A 1 194 ? 2.877 18.027 25.142 1.00 17.92 194 LYS A CA 1
ATOM 1397 C C . LYS A 1 194 ? 2.282 17.630 26.496 1.00 18.02 194 LYS A C 1
ATOM 1398 O O . LYS A 1 194 ? 1.384 16.820 26.571 1.00 19.62 194 LYS A O 1
ATOM 1404 N N . ALA A 1 195 ? 2.820 18.204 27.561 1.00 13.55 195 ALA A N 1
ATOM 1405 C CA . ALA A 1 195 ? 2.443 17.906 28.925 1.00 15.20 195 ALA A CA 1
ATOM 1406 C C . ALA A 1 195 ? 1.201 18.639 29.385 1.00 16.87 195 ALA A C 1
ATOM 1407 O O . ALA A 1 195 ? 0.735 18.404 30.519 1.00 17.25 195 ALA A O 1
ATOM 1409 N N . GLY A 1 196 ? 0.706 19.547 28.555 1.00 15.69 196 GLY A N 1
ATOM 1410 C CA . GLY A 1 196 ? -0.502 20.312 28.858 1.00 15.01 196 GLY A CA 1
ATOM 1411 C C . GLY A 1 196 ? -0.318 21.453 29.834 1.00 14.73 196 GLY A C 1
ATOM 1412 O O . GLY A 1 196 ? -1.301 21.993 30.385 1.00 16.15 196 GLY A O 1
ATOM 1413 N N . HIS A 1 197 ? 0.923 21.881 30.037 1.00 13.26 197 HIS A N 1
ATOM 1414 C CA . HIS A 1 197 ? 1.223 22.921 31.012 1.00 12.97 197 HIS A CA 1
ATOM 1415 C C . HIS A 1 197 ? 0.591 24.283 30.728 1.00 12.09 197 HIS A C 1
ATOM 1416 O O . HIS A 1 197 ? 0.421 25.081 31.672 1.00 14.80 197 HIS A O 1
ATOM 1423 N N . PHE A 1 198 ? 0.268 24.580 29.455 1.00 10.82 198 PHE A N 1
ATOM 1424 C CA . PHE A 1 198 ? -0.355 25.871 29.144 1.00 10.08 198 PHE A CA 1
ATOM 1425 C C . PHE A 1 198 ? -1.880 25.801 29.084 1.00 10.95 198 PHE A C 1
ATOM 1426 O O . PHE A 1 198 ? -2.518 26.838 28.870 1.00 10.83 198 PHE A O 1
ATOM 1434 N N . ASP A 1 199 ? -2.459 24.593 29.237 1.00 12.30 199 ASP A N 1
ATOM 1435 C CA . ASP A 1 199 ? -3.915 24.458 29.076 1.00 13.71 199 ASP A CA 1
ATOM 1436 C C . ASP A 1 199 ? -4.693 25.398 30.024 1.00 11.69 199 ASP A C 1
ATOM 1437 O O . ASP A 1 199 ? -5.676 26.014 29.624 1.00 14.24 199 ASP A O 1
ATOM 1442 N N . LYS A 1 200 ? -4.248 25.484 31.279 1.00 10.46 200 LYS A N 1
ATOM 1443 C CA . LYS A 1 200 ? -4.964 26.222 32.271 1.00 12.34 200 LYS A CA 1
ATOM 1444 C C . LYS A 1 200 ? -4.917 27.715 31.917 1.00 10.05 200 LYS A C 1
ATOM 1445 O O . LYS A 1 200 ? -5.941 28.386 31.918 1.00 11.09 200 LYS A O 1
ATOM 1451 N N . GLU A 1 201 ? -3.740 28.248 31.572 1.00 9.83 201 GLU A N 1
ATOM 1452 C CA . GLU A 1 201 ? -3.605 29.697 31.357 1.00 10.56 201 GLU A CA 1
ATOM 1453 C C . GLU A 1 201 ? -4.272 30.211 30.084 1.00 8.40 201 GLU A C 1
ATOM 1454 O O . GLU A 1 201 ? -4.672 31.363 29.983 1.00 10.64 201 GLU A O 1
ATOM 1460 N N . ILE A 1 202 ? -4.278 29.367 29.066 1.00 10.69 202 ILE A N 1
ATOM 1461 C CA . ILE A 1 202 ? -4.833 29.766 27.749 1.00 9.08 202 ILE A CA 1
ATOM 1462 C C . ILE A 1 202 ? -6.360 29.854 27.826 1.00 10.21 202 ILE A C 1
ATOM 1463 O O . ILE A 1 202 ? -7.039 28.993 28.371 1.00 11.69 202 ILE A O 1
ATOM 1468 N N . VAL A 1 203 ? -6.863 30.922 27.238 1.00 10.84 203 VAL A N 1
ATOM 1469 C CA . VAL A 1 203 ? -8.262 31.052 26.922 1.00 11.99 203 VAL A CA 1
ATOM 1470 C C . VAL A 1 203 ? -8.398 31.067 25.409 1.00 10.36 203 VAL A C 1
ATOM 1471 O O . VAL A 1 203 ? -7.703 31.780 24.717 1.00 11.41 203 VAL A O 1
ATOM 1475 N N . PRO A 1 204 ? -9.268 30.232 24.858 1.00 11.74 204 PRO A N 1
ATOM 1476 C CA . PRO A 1 204 ? -9.431 30.219 23.404 1.00 12.80 204 PRO A CA 1
ATOM 1477 C C . PRO A 1 204 ? -9.931 31.551 22.851 1.00 13.77 204 PRO A C 1
ATOM 1478 O O . PRO A 1 204 ? -10.714 32.262 23.529 1.00 14.12 204 PRO A O 1
ATOM 1482 N N . VAL A 1 205 ? -9.537 31.842 21.612 1.00 13.35 205 VAL A N 1
ATOM 1483 C CA . VAL A 1 205 ? -10.004 32.992 20.849 1.00 13.76 205 VAL A CA 1
ATOM 1484 C C . VAL A 1 205 ? -10.930 32.466 19.770 1.00 14.79 205 VAL A C 1
ATOM 1485 O O . VAL A 1 205 ? -10.592 31.531 19.074 1.00 15.91 205 VAL A O 1
ATOM 1489 N N . LEU A 1 206 ? -12.067 33.128 19.619 1.00 15.67 206 LEU A N 1
ATOM 1490 C CA . LEU A 1 206 ? -13.006 32.803 18.528 1.00 19.99 206 LEU A CA 1
ATOM 1491 C C . LEU A 1 206 ? -12.629 33.591 17.281 1.00 20.90 206 LEU A C 1
ATOM 1492 O O . LEU A 1 206 ? -12.446 34.796 17.346 1.00 23.54 206 LEU A O 1
ATOM 1497 N N . VAL A 1 207 ? -12.495 32.908 16.148 1.00 23.38 207 VAL A N 1
ATOM 1498 C CA . VAL A 1 207 ? -12.123 33.540 14.887 1.00 25.53 207 VAL A CA 1
ATOM 1499 C C . VAL A 1 207 ? -13.204 33.162 13.862 1.00 29.31 207 VAL A C 1
ATOM 1500 O O . VAL A 1 207 ? -13.493 32.000 13.686 1.00 26.54 207 VAL A O 1
ATOM 1504 N N . SER A 1 208 ? -13.823 34.187 13.277 1.00 36.64 208 SER A N 1
ATOM 1505 C CA . SER A 1 208 ? -14.762 34.006 12.140 1.00 41.78 208 SER A CA 1
ATOM 1506 C C . SER A 1 208 ? -13.997 33.728 10.847 1.00 46.43 208 SER A C 1
ATOM 1507 O O . SER A 1 208 ? -13.150 34.506 10.417 1.00 47.10 208 SER A O 1
ATOM 1512 N N . THR A 1 209 ? -14.319 32.583 10.262 1.00 54.43 209 THR A N 1
ATOM 1513 C CA . THR A 1 209 ? -13.648 32.037 9.101 1.00 56.69 209 THR A CA 1
ATOM 1514 C C . THR A 1 209 ? -14.716 31.780 8.041 1.00 60.92 209 THR A C 1
ATOM 1515 O O . THR A 1 209 ? -15.921 31.732 8.368 1.00 61.17 209 THR A O 1
ATOM 1519 N N . ARG A 1 210 ? -14.288 31.662 6.780 1.00 64.14 210 ARG A N 1
ATOM 1520 C CA . ARG A 1 210 ? -15.223 31.330 5.674 1.00 65.07 210 ARG A CA 1
ATOM 1521 C C . ARG A 1 210 ? -15.947 30.000 5.967 1.00 66.55 210 ARG A C 1
ATOM 1522 O O . ARG A 1 210 ? -17.176 29.887 5.830 1.00 67.94 210 ARG A O 1
ATOM 1530 N N . LYS A 1 211 ? -15.170 29.027 6.432 1.00 65.72 211 LYS A N 1
ATOM 1531 C CA . LYS A 1 211 ? -15.693 27.742 6.857 1.00 64.10 211 LYS A CA 1
ATOM 1532 C C . LYS A 1 211 ? -16.471 27.797 8.181 1.00 62.07 211 LYS A C 1
ATOM 1533 O O . LYS A 1 211 ? -16.899 26.756 8.680 1.00 64.18 211 LYS A O 1
ATOM 1539 N N . GLY A 1 212 ? -16.644 28.997 8.744 1.00 57.89 212 GLY A N 1
ATOM 1540 C CA . GLY A 1 212 ? -17.374 29.206 10.013 1.00 54.10 212 GLY A CA 1
ATOM 1541 C C . GLY A 1 212 ? -16.484 29.702 11.175 1.00 49.98 212 GLY A C 1
ATOM 1542 O O . GLY A 1 212 ? -15.285 29.970 10.984 1.00 48.19 212 GLY A O 1
ATOM 1543 N N . LEU A 1 213 ? -17.081 29.812 12.362 1.00 45.78 213 LEU A N 1
ATOM 1544 C CA . LEU A 1 213 ? -16.371 30.205 13.580 1.00 43.38 213 LEU A CA 1
ATOM 1545 C C . LEU A 1 213 ? -15.557 29.062 14.136 1.00 40.45 213 LEU A C 1
ATOM 1546 O O . LEU A 1 213 ? -16.061 27.950 14.291 1.00 39.75 213 LEU A O 1
ATOM 1551 N N . ILE A 1 214 ? -14.299 29.336 14.471 1.00 34.42 214 ILE A N 1
ATOM 1552 C CA . ILE A 1 214 ? -13.450 28.311 15.082 1.00 31.86 214 ILE A CA 1
ATOM 1553 C C . ILE A 1 214 ? -12.808 28.870 16.336 1.00 25.74 214 ILE A C 1
ATOM 1554 O O . ILE A 1 214 ? -12.747 30.082 16.500 1.00 25.82 214 ILE A O 1
ATOM 1559 N N . GLU A 1 215 ? -12.415 27.982 17.224 1.00 24.14 215 GLU A N 1
ATOM 1560 C CA . GLU A 1 215 ? -11.593 28.351 18.388 1.00 24.86 215 GLU A CA 1
ATOM 1561 C C . GLU A 1 215 ? -10.115 28.091 18.099 1.00 22.58 215 GLU A C 1
ATOM 1562 O O . GLU A 1 215 ? -9.730 27.025 17.553 1.00 24.32 215 GLU A O 1
ATOM 1568 N N . VAL A 1 216 ? -9.273 29.028 18.506 1.00 17.61 216 VAL A N 1
ATOM 1569 C CA . VAL A 1 216 ? -7.824 28.896 18.388 1.00 17.99 216 VAL A CA 1
ATOM 1570 C C . VAL A 1 216 ? -7.278 28.778 19.812 1.00 15.14 216 VAL A C 1
ATOM 1571 O O . VAL A 1 216 ? -7.439 29.702 20.640 1.00 15.33 216 VAL A O 1
ATOM 1575 N N . LYS A 1 217 ? -6.666 27.632 20.090 1.00 13.98 217 LYS A N 1
ATOM 1576 C CA . LYS A 1 217 ? -6.222 27.327 21.438 1.00 17.17 217 LYS A CA 1
ATOM 1577 C C . LYS A 1 217 ? -4.854 26.686 21.596 1.00 13.83 217 LYS A C 1
ATOM 1578 O O . LYS A 1 217 ? -4.460 26.358 22.698 1.00 14.37 217 LYS A O 1
ATOM 1584 N N . THR A 1 218 ? -4.080 26.671 20.524 1.00 12.46 218 THR A N 1
ATOM 1585 C CA . THR A 1 218 ? -2.691 26.247 20.583 1.00 13.42 218 THR A CA 1
ATOM 1586 C C . THR A 1 218 ? -1.772 27.384 20.126 1.00 11.77 218 THR A C 1
ATOM 1587 O O . THR A 1 218 ? -2.065 28.108 19.148 1.00 12.74 218 THR A O 1
ATOM 1591 N N . ASP A 1 219 ? -0.697 27.626 20.855 1.00 11.72 219 ASP A N 1
ATOM 1592 C CA . ASP A 1 219 ? 0.338 28.591 20.401 1.00 11.73 219 ASP A CA 1
ATOM 1593 C C . ASP A 1 219 ? 0.885 28.212 19.034 1.00 12.42 219 ASP A C 1
ATOM 1594 O O . ASP A 1 219 ? 1.164 27.046 18.789 1.00 14.63 219 ASP A O 1
ATOM 1599 N N . GLU A 1 220 ? 1.007 29.205 18.165 1.00 11.80 220 GLU A N 1
ATOM 1600 C CA . GLU A 1 220 ? 1.325 28.947 16.726 1.00 12.13 220 GLU A CA 1
ATOM 1601 C C . GLU A 1 220 ? 2.798 29.014 16.359 1.00 13.99 220 GLU A C 1
ATOM 1602 O O . GLU A 1 220 ? 3.208 28.358 15.433 1.00 13.80 220 GLU A O 1
ATOM 1608 N N . PHE A 1 221 ? 3.571 29.781 17.111 1.00 11.47 221 PHE A N 1
ATOM 1609 C CA . PHE A 1 221 ? 4.961 30.112 16.790 1.00 11.44 221 PHE A CA 1
ATOM 1610 C C . PHE A 1 221 ? 5.988 28.995 17.039 1.00 12.76 221 PHE A C 1
ATOM 1611 O O . PHE A 1 221 ? 7.009 28.982 16.346 1.00 14.01 221 PHE A O 1
ATOM 1619 N N . PRO A 1 222 ? 5.777 28.090 18.013 1.00 11.78 222 PRO A N 1
ATOM 1620 C CA . PRO A 1 222 ? 6.836 27.095 18.249 1.00 11.41 222 PRO A CA 1
ATOM 1621 C C . PRO A 1 222 ? 7.224 26.283 17.021 1.00 12.39 222 PRO A C 1
ATOM 1622 O O . PRO A 1 222 ? 6.395 25.923 16.188 1.00 12.76 222 PRO A O 1
ATOM 1626 N N . ARG A 1 223 ? 8.510 26.029 16.946 1.00 13.32 223 ARG A N 1
ATOM 1627 C CA . ARG A 1 223 ? 9.102 25.179 15.891 1.00 14.65 223 ARG A CA 1
ATOM 1628 C C . ARG A 1 223 ? 9.542 23.839 16.482 1.00 13.60 223 ARG A C 1
ATOM 1629 O O . ARG A 1 223 ? 10.651 23.686 17.009 1.00 14.02 223 ARG A O 1
ATOM 1637 N N . HIS A 1 224 ? 8.614 22.892 16.479 1.00 14.05 224 HIS A N 1
ATOM 1638 C CA . HIS A 1 224 ? 8.859 21.563 17.057 1.00 15.01 224 HIS A CA 1
ATOM 1639 C C . HIS A 1 224 ? 9.991 20.881 16.300 1.00 14.53 224 HIS A C 1
ATOM 1640 O O . HIS A 1 224 ? 10.176 21.036 15.087 1.00 17.44 224 HIS A O 1
ATOM 1647 N N . GLY A 1 225 ? 10.787 20.145 17.057 1.00 15.85 225 GLY A N 1
ATOM 1648 C CA . GLY A 1 225 ? 11.948 19.435 16.484 1.00 16.41 225 GLY A CA 1
ATOM 1649 C C . GLY A 1 225 ? 13.090 20.345 16.139 1.00 16.37 225 GLY A C 1
ATOM 1650 O O . GLY A 1 225 ? 13.915 20.042 15.244 1.00 19.22 225 GLY A O 1
ATOM 1651 N N . SER A 1 226 ? 13.118 21.514 16.769 1.00 17.37 226 SER A N 1
ATOM 1652 C CA . SER A 1 226 ? 14.236 22.418 16.549 1.00 16.78 226 SER A CA 1
ATOM 1653 C C . SER A 1 226 ? 15.558 21.773 16.930 1.00 16.63 226 SER A C 1
ATOM 1654 O O . SER A 1 226 ? 15.631 21.034 17.907 1.00 19.05 226 SER A O 1
ATOM 1657 N N . ASN A 1 227 ? 16.603 22.081 16.169 1.00 17.85 227 ASN A N 1
ATOM 1658 C CA . ASN A 1 227 ? 17.900 21.445 16.405 1.00 18.37 227 ASN A CA 1
ATOM 1659 C C . ASN A 1 227 ? 19.028 22.353 15.983 1.00 17.48 227 ASN A C 1
ATOM 1660 O O . ASN A 1 227 ? 18.881 23.192 15.078 1.00 20.61 227 ASN A O 1
ATOM 1665 N N . ILE A 1 228 ? 20.167 22.149 16.629 1.00 20.68 228 ILE A N 1
ATOM 1666 C CA . ILE A 1 228 ? 21.271 23.026 16.381 1.00 24.48 228 ILE A CA 1
ATOM 1667 C C . ILE A 1 228 ? 21.856 22.898 14.992 1.00 23.32 228 ILE A C 1
ATOM 1668 O O . ILE A 1 228 ? 22.306 23.892 14.435 1.00 23.80 228 ILE A O 1
ATOM 1673 N N . GLU A 1 229 ? 21.811 21.704 14.401 1.00 25.02 229 GLU A N 1
ATOM 1674 C CA . GLU A 1 229 ? 22.309 21.563 13.034 1.00 27.39 229 GLU A CA 1
ATOM 1675 C C . GLU A 1 229 ? 21.579 22.512 12.076 1.00 25.42 229 GLU A C 1
ATOM 1676 O O . GLU A 1 229 ? 22.211 23.239 11.312 1.00 26.21 229 GLU A O 1
ATOM 1682 N N . ALA A 1 230 ? 20.248 22.531 12.141 1.00 22.77 230 ALA A N 1
ATOM 1683 C CA . ALA A 1 230 ? 19.490 23.394 11.237 1.00 21.57 230 ALA A CA 1
ATOM 1684 C C . ALA A 1 230 ? 19.739 24.886 11.579 1.00 21.96 230 ALA A C 1
ATOM 1685 O O . ALA A 1 230 ? 19.869 25.743 10.689 1.00 21.84 230 ALA A O 1
ATOM 1687 N N . MET A 1 231 ? 19.809 25.195 12.880 1.00 20.84 231 MET A N 1
ATOM 1688 C CA . MET A 1 231 ? 19.933 26.603 13.281 1.00 20.32 231 MET A CA 1
ATOM 1689 C C . MET A 1 231 ? 21.284 27.133 12.859 1.00 21.33 231 MET A C 1
ATOM 1690 O O . MET A 1 231 ? 21.418 28.293 12.487 1.00 22.31 231 MET A O 1
ATOM 1695 N N . SER A 1 232 ? 22.294 26.260 12.928 1.00 23.15 232 SER A N 1
ATOM 1696 C CA . SER A 1 232 ? 23.676 26.637 12.580 1.00 23.42 232 SER A CA 1
ATOM 1697 C C . SER A 1 232 ? 23.845 27.069 11.132 1.00 22.77 232 SER A C 1
ATOM 1698 O O . SER A 1 232 ? 24.807 27.771 10.818 1.00 25.59 232 SER A O 1
ATOM 1703 N N . LYS A 1 233 ? 22.944 26.662 10.251 1.00 23.58 233 LYS A N 1
ATOM 1704 C CA . LYS A 1 233 ? 23.019 27.007 8.856 1.00 26.91 233 LYS A CA 1
ATOM 1705 C C . LYS A 1 233 ? 22.519 28.377 8.470 1.00 26.28 233 LYS A C 1
ATOM 1706 O O . LYS A 1 233 ? 22.771 28.825 7.365 1.00 26.58 233 LYS A O 1
ATOM 1712 N N . LEU A 1 234 ? 21.767 29.045 9.348 1.00 22.25 234 LEU A N 1
ATOM 1713 C CA . LEU A 1 234 ? 21.139 30.297 8.971 1.00 22.53 234 LEU A CA 1
ATOM 1714 C C . LEU A 1 234 ? 22.131 31.457 9.000 1.00 20.78 234 LEU A C 1
ATOM 1715 O O . LEU A 1 234 ? 23.113 31.428 9.735 1.00 23.46 234 LEU A O 1
ATOM 1720 N N . LYS A 1 235 ? 21.898 32.462 8.171 1.00 22.88 235 LYS A N 1
ATOM 1721 C CA . LYS A 1 235 ? 22.760 33.621 8.196 1.00 25.58 235 LYS A CA 1
ATOM 1722 C C . LYS A 1 235 ? 22.233 34.629 9.215 1.00 22.96 235 LYS A C 1
ATOM 1723 O O . LYS A 1 235 ? 21.002 34.749 9.420 1.00 22.66 235 LYS A O 1
ATOM 1729 N N . PRO A 1 236 ? 23.140 35.358 9.821 1.00 23.05 236 PRO A N 1
ATOM 1730 C CA . PRO A 1 236 ? 22.747 36.528 10.647 1.00 20.95 236 PRO A CA 1
ATOM 1731 C C . PRO A 1 236 ? 21.872 37.494 9.856 1.00 20.23 236 PRO A C 1
ATOM 1732 O O . PRO A 1 236 ? 22.140 37.752 8.671 1.00 21.46 236 PRO A O 1
ATOM 1736 N N . TYR A 1 237 ? 20.804 37.996 10.503 1.00 17.10 237 TYR A N 1
ATOM 1737 C CA . TYR A 1 237 ? 19.753 38.752 9.836 1.00 17.90 237 TYR A CA 1
ATOM 1738 C C . TYR A 1 237 ? 19.982 40.266 9.928 1.00 19.45 237 TYR A C 1
ATOM 1739 O O . TYR A 1 237 ? 19.749 41.017 8.975 1.00 20.55 237 TYR A O 1
ATOM 1748 N N . PHE A 1 238 ? 20.456 40.692 11.096 1.00 17.26 238 PHE A N 1
ATOM 1749 C CA . PHE A 1 238 ? 20.536 42.122 11.414 1.00 18.91 238 PHE A CA 1
ATOM 1750 C C . PHE A 1 238 ? 21.880 42.751 11.067 1.00 18.17 238 PHE A C 1
ATOM 1751 O O . PHE A 1 238 ? 21.950 43.937 10.697 1.00 20.74 238 PHE A O 1
ATOM 1759 N N . LEU A 1 239 ? 22.940 41.966 11.233 1.00 20.27 239 LEU A N 1
ATOM 1760 C CA . LEU A 1 239 ? 24.297 42.471 11.073 1.00 21.56 239 LEU A CA 1
ATOM 1761 C C . LEU A 1 239 ? 24.945 41.549 10.058 1.00 23.99 239 LEU A C 1
ATOM 1762 O O . LEU A 1 239 ? 25.136 40.379 10.325 1.00 22.43 239 LEU A O 1
ATOM 1767 N N . THR A 1 240 ? 25.229 42.065 8.872 1.00 28.13 240 THR A N 1
ATOM 1768 C CA . THR A 1 240 ? 25.501 41.181 7.733 1.00 31.36 240 THR A CA 1
ATOM 1769 C C . THR A 1 240 ? 26.888 41.369 7.175 1.00 34.76 240 THR A C 1
ATOM 1770 O O . THR A 1 240 ? 27.169 40.907 6.062 1.00 37.53 240 THR A O 1
ATOM 1774 N N . ASP A 1 241 ? 27.763 41.964 7.987 1.00 35.19 241 ASP A N 1
ATOM 1775 C CA . ASP A 1 241 ? 29.155 42.268 7.605 1.00 35.83 241 ASP A CA 1
ATOM 1776 C C . ASP A 1 241 ? 30.149 41.156 7.984 1.00 35.50 241 ASP A C 1
ATOM 1777 O O . ASP A 1 241 ? 31.357 41.400 8.039 1.00 38.11 241 ASP A O 1
ATOM 1782 N N . GLY A 1 242 ? 29.646 39.964 8.287 1.00 31.95 242 GLY A N 1
ATOM 1783 C CA . GLY A 1 242 ? 30.468 38.843 8.754 1.00 30.88 242 GLY A CA 1
ATOM 1784 C C . GLY A 1 242 ? 30.761 38.748 10.245 1.00 30.98 242 GLY A C 1
ATOM 1785 O O . GLY A 1 242 ? 31.354 37.770 10.673 1.00 32.07 242 GLY A O 1
ATOM 1786 N N . THR A 1 243 ? 30.366 39.722 11.072 1.00 28.39 243 THR A N 1
ATOM 1787 C CA . THR A 1 243 ? 30.574 39.601 12.519 1.00 25.01 243 THR A CA 1
ATOM 1788 C C . THR A 1 243 ? 29.244 39.291 13.248 1.00 22.32 243 THR A C 1
ATOM 1789 O O . THR A 1 243 ? 29.230 39.226 14.457 1.00 21.93 243 THR A O 1
ATOM 1793 N N . GLY A 1 244 ? 28.166 39.141 12.497 1.00 20.84 244 GLY A N 1
ATOM 1794 C CA . GLY A 1 244 ? 26.850 38.945 13.112 1.00 18.19 244 GLY A CA 1
ATOM 1795 C C . GLY A 1 244 ? 26.632 37.561 13.693 1.00 19.53 244 GLY A C 1
ATOM 1796 O O . GLY A 1 244 ? 27.341 36.588 13.345 1.00 20.79 244 GLY A O 1
ATOM 1797 N N . THR A 1 245 ? 25.623 37.454 14.570 1.00 17.26 245 THR A N 1
ATOM 1798 C CA . THR A 1 245 ? 25.339 36.221 15.302 1.00 17.66 245 THR A CA 1
ATOM 1799 C C . THR A 1 245 ? 23.817 35.960 15.457 1.00 17.87 245 THR A C 1
ATOM 1800 O O . THR A 1 245 ? 23.400 34.831 15.584 1.00 17.30 245 THR A O 1
ATOM 1804 N N . VAL A 1 246 ? 23.008 37.013 15.432 1.00 16.05 246 VAL A N 1
ATOM 1805 C CA . VAL A 1 246 ? 21.559 36.926 15.645 1.00 14.88 246 VAL A CA 1
ATOM 1806 C C . VAL A 1 246 ? 20.874 36.567 14.334 1.00 15.63 246 VAL A C 1
ATOM 1807 O O . VAL A 1 246 ? 21.043 37.260 13.328 1.00 16.58 246 VAL A O 1
ATOM 1811 N N . THR A 1 247 ? 20.061 35.517 14.375 1.00 14.84 247 THR A N 1
ATOM 1812 C CA . THR A 1 247 ? 19.313 35.041 13.236 1.00 14.74 247 THR A CA 1
ATOM 1813 C C . THR A 1 247 ? 17.812 34.958 13.640 1.00 14.28 247 THR A C 1
ATOM 1814 O O . THR A 1 247 ? 17.438 35.097 14.834 1.00 15.57 247 THR A O 1
ATOM 1818 N N . PRO A 1 248 ? 16.949 34.680 12.678 1.00 15.22 248 PRO A N 1
ATOM 1819 C CA . PRO A 1 248 ? 15.529 34.524 13.017 1.00 15.74 248 PRO A CA 1
ATOM 1820 C C . PRO A 1 248 ? 15.298 33.360 13.992 1.00 16.03 248 PRO A C 1
ATOM 1821 O O . PRO A 1 248 ? 14.297 33.373 14.736 1.00 19.40 248 PRO A O 1
ATOM 1825 N N . ALA A 1 249 ? 16.182 32.361 13.997 1.00 15.69 249 ALA A N 1
ATOM 1826 C CA . ALA A 1 249 ? 15.990 31.212 14.886 1.00 14.84 249 ALA A CA 1
ATOM 1827 C C . ALA A 1 249 ? 16.451 31.432 16.312 1.00 14.23 249 ALA A C 1
ATOM 1828 O O . ALA A 1 249 ? 16.042 30.675 17.185 1.00 14.68 249 ALA A O 1
ATOM 1830 N N . ASN A 1 250 ? 17.287 32.455 16.559 1.00 13.17 250 ASN A N 1
ATOM 1831 C CA . ASN A 1 250 ? 17.692 32.758 17.922 1.00 14.08 250 ASN A CA 1
ATOM 1832 C C . ASN A 1 250 ? 17.187 34.095 18.422 1.00 13.51 250 ASN A C 1
ATOM 1833 O O . ASN A 1 250 ? 17.672 34.593 19.427 1.00 13.98 250 ASN A O 1
ATOM 1838 N N . ALA A 1 251 ? 16.183 34.640 17.727 1.00 14.20 251 ALA A N 1
ATOM 1839 C CA . ALA A 1 251 ? 15.501 35.882 18.090 1.00 13.25 251 ALA A CA 1
ATOM 1840 C C . ALA A 1 251 ? 14.017 35.542 18.341 1.00 13.93 251 ALA A C 1
ATOM 1841 O O . ALA A 1 251 ? 13.457 34.627 17.757 1.00 13.86 251 ALA A O 1
ATOM 1843 N N . SER A 1 252 ? 13.389 36.333 19.196 1.00 12.21 252 SER A N 1
ATOM 1844 C CA . SER A 1 252 ? 11.942 36.334 19.297 1.00 14.50 252 SER A CA 1
ATOM 1845 C C . SER A 1 252 ? 11.306 36.654 17.950 1.00 13.43 252 SER A C 1
ATOM 1846 O O . SER A 1 252 ? 11.949 37.156 17.015 1.00 14.10 252 SER A O 1
ATOM 1849 N N . GLY A 1 253 ? 10.018 36.376 17.848 1.00 14.64 253 GLY A N 1
ATOM 1850 C CA . GLY A 1 253 ? 9.241 36.677 16.662 1.00 13.49 253 GLY A CA 1
ATOM 1851 C C . GLY A 1 253 ? 8.482 38.011 16.790 1.00 13.76 253 GLY A C 1
ATOM 1852 O O . GLY A 1 253 ? 8.515 38.704 17.814 1.00 13.46 253 GLY A O 1
ATOM 1853 N N . ILE A 1 254 ? 7.831 38.340 15.699 1.00 12.01 254 ILE A N 1
ATOM 1854 C CA . ILE A 1 254 ? 6.761 39.331 15.647 1.00 12.44 254 ILE A CA 1
ATOM 1855 C C . ILE A 1 254 ? 5.433 38.566 15.741 1.00 11.78 254 ILE A C 1
ATOM 1856 O O . ILE A 1 254 ? 5.231 37.616 15.005 1.00 12.45 254 ILE A O 1
ATOM 1861 N N . ASN A 1 255 ? 4.555 38.938 16.691 1.00 11.29 255 ASN A N 1
ATOM 1862 C CA . ASN A 1 255 ? 3.437 38.104 17.048 1.00 10.17 255 ASN A CA 1
ATOM 1863 C C . ASN A 1 255 ? 2.247 38.898 17.566 1.00 8.63 255 ASN A C 1
ATOM 1864 O O . ASN A 1 255 ? 2.373 40.094 17.835 1.00 9.82 255 ASN A O 1
ATOM 1869 N N . ASP A 1 256 ? 1.144 38.161 17.741 1.00 9.81 256 ASP A N 1
ATOM 1870 C CA . ASP A 1 256 ? -0.163 38.680 18.165 1.00 9.40 256 ASP A CA 1
ATOM 1871 C C . ASP A 1 256 ? -0.627 37.975 19.451 1.00 10.38 256 ASP A C 1
ATOM 1872 O O . ASP A 1 256 ? -0.488 36.768 19.563 1.00 10.15 256 ASP A O 1
ATOM 1877 N N . GLY A 1 257 ? -1.237 38.708 20.401 1.00 9.25 257 GLY A N 1
ATOM 1878 C CA . GLY A 1 257 ? -1.757 38.086 21.603 1.00 8.99 257 GLY A CA 1
ATOM 1879 C C . GLY A 1 257 ? -2.160 39.107 22.635 1.00 8.28 257 GLY A C 1
ATOM 1880 O O . GLY A 1 257 ? -1.902 40.316 22.497 1.00 9.46 257 GLY A O 1
ATOM 1881 N N . ALA A 1 258 ? -2.795 38.594 23.681 1.00 8.63 258 ALA A N 1
ATOM 1882 C CA . ALA A 1 258 ? -3.145 39.419 24.864 1.00 8.81 258 ALA A CA 1
ATOM 1883 C C . ALA A 1 258 ? -3.080 38.559 26.141 1.00 7.18 258 ALA A C 1
ATOM 1884 O O . ALA A 1 258 ? -3.097 37.327 26.123 1.00 9.44 258 ALA A O 1
ATOM 1886 N N . ALA A 1 259 ? -3.002 39.248 27.276 1.00 8.66 259 ALA A N 1
ATOM 1887 C CA . ALA A 1 259 ? -2.932 38.599 28.580 1.00 8.50 259 ALA A CA 1
ATOM 1888 C C . ALA A 1 259 ? -3.538 39.575 29.606 1.00 7.02 259 ALA A C 1
ATOM 1889 O O . ALA A 1 259 ? -3.482 40.796 29.452 1.00 8.65 259 ALA A O 1
ATOM 1891 N N . ALA A 1 260 ? -4.098 39.032 30.680 1.00 8.57 260 ALA A N 1
ATOM 1892 C CA . ALA A 1 260 ? -4.661 39.851 31.756 1.00 7.92 260 ALA A CA 1
ATOM 1893 C C . ALA A 1 260 ? -4.563 39.158 33.108 1.00 8.76 260 ALA A C 1
ATOM 1894 O O . ALA A 1 260 ? -4.433 37.915 33.195 1.00 8.21 260 ALA A O 1
ATOM 1896 N N . VAL A 1 261 ? -4.686 40.004 34.131 1.00 9.24 261 VAL A N 1
ATOM 1897 C CA . VAL A 1 261 ? -4.691 39.584 35.527 1.00 9.15 261 VAL A CA 1
ATOM 1898 C C . VAL A 1 261 ? -5.762 40.412 36.281 1.00 9.96 261 VAL A C 1
ATOM 1899 O O . VAL A 1 261 ? -6.013 41.548 35.929 1.00 9.11 261 VAL A O 1
ATOM 1903 N N . VAL A 1 262 ? -6.341 39.831 37.339 1.00 9.18 262 VAL A N 1
ATOM 1904 C CA . VAL A 1 262 ? -7.251 40.553 38.240 1.00 9.06 262 VAL A CA 1
ATOM 1905 C C . VAL A 1 262 ? -6.521 40.765 39.566 1.00 7.61 262 VAL A C 1
ATOM 1906 O O . VAL A 1 262 ? -6.041 39.806 40.159 1.00 9.57 262 VAL A O 1
ATOM 1910 N N . LEU A 1 263 ? -6.420 42.038 39.980 1.00 9.30 263 LEU A N 1
ATOM 1911 C CA . LEU A 1 263 ? -5.758 42.452 41.204 1.00 7.83 263 LEU A CA 1
ATOM 1912 C C . LEU A 1 263 ? -6.724 43.093 42.198 1.00 8.46 263 LEU A C 1
ATOM 1913 O O . LEU A 1 263 ? -7.675 43.778 41.810 1.00 9.03 263 LEU A O 1
ATOM 1918 N N . MET A 1 264 ? -6.446 42.865 43.478 1.00 9.08 264 MET A N 1
ATOM 1919 C CA . MET A 1 264 ? -7.157 43.505 44.578 1.00 8.65 264 MET A CA 1
ATOM 1920 C C . MET A 1 264 ? -6.298 43.355 45.821 1.00 11.58 264 MET A C 1
ATOM 1921 O O . MET A 1 264 ? -5.303 42.604 45.812 1.00 10.14 264 MET A O 1
ATOM 1926 N N . LYS A 1 265 ? -6.649 44.051 46.895 1.00 10.83 265 LYS A N 1
ATOM 1927 C CA . LYS A 1 265 ? -5.930 43.810 48.152 1.00 10.95 265 LYS A CA 1
ATOM 1928 C C . LYS A 1 265 ? -6.207 42.390 48.693 1.00 8.99 265 LYS A C 1
ATOM 1929 O O . LYS A 1 265 ? -7.317 41.853 48.495 1.00 10.48 265 LYS A O 1
ATOM 1935 N N . LYS A 1 266 ? -5.239 41.857 49.440 1.00 11.44 266 LYS A N 1
ATOM 1936 C CA . LYS A 1 266 ? -5.444 40.610 50.158 1.00 11.24 266 LYS A CA 1
ATOM 1937 C C . LYS A 1 266 ? -6.733 40.653 50.994 1.00 10.78 266 LYS A C 1
ATOM 1938 O O . LYS A 1 266 ? -7.491 39.672 51.030 1.00 12.11 266 LYS A O 1
ATOM 1944 N N . SER A 1 267 ? -6.972 41.758 51.691 1.00 11.06 267 SER A N 1
ATOM 1945 C CA . SER A 1 267 ? -8.182 41.865 52.507 1.00 10.48 267 SER A CA 1
ATOM 1946 C C . SER A 1 267 ? -9.468 41.755 51.711 1.00 11.76 267 SER A C 1
ATOM 1947 O O . SER A 1 267 ? -10.506 41.225 52.215 1.00 13.81 267 SER A O 1
ATOM 1950 N N . GLU A 1 268 ? -9.430 42.287 50.486 1.00 11.03 268 GLU A N 1
ATOM 1951 C CA . GLU A 1 268 ? -10.601 42.200 49.606 1.00 10.80 268 GLU A CA 1
ATOM 1952 C C . GLU A 1 268 ? -10.824 40.761 49.053 1.00 10.69 268 GLU A C 1
ATOM 1953 O O . GLU A 1 268 ? -11.946 40.243 48.979 1.00 10.98 268 GLU A O 1
ATOM 1959 N N . ALA A 1 269 ? -9.715 40.090 48.732 1.00 11.18 269 ALA A N 1
ATOM 1960 C CA . ALA A 1 269 ? -9.762 38.688 48.334 1.00 11.51 269 ALA A CA 1
ATOM 1961 C C . ALA A 1 269 ? -10.309 37.859 49.501 1.00 10.37 269 ALA A C 1
ATOM 1962 O O . ALA A 1 269 ? -11.185 37.004 49.291 1.00 11.49 269 ALA A O 1
ATOM 1964 N N . ASP A 1 270 ? -9.823 38.110 50.709 1.00 11.27 270 ASP A N 1
ATOM 1965 C CA . ASP A 1 270 ? -10.308 37.424 51.888 1.00 11.77 270 ASP A CA 1
ATOM 1966 C C . ASP A 1 270 ? -11.812 37.653 52.077 1.00 13.41 270 ASP A C 1
ATOM 1967 O O . ASP A 1 270 ? -12.558 36.674 52.275 1.00 14.15 270 ASP A O 1
ATOM 1972 N N . LYS A 1 271 ? -12.258 38.910 51.995 1.00 11.81 271 LYS A N 1
ATOM 1973 C CA . LYS A 1 271 ? -13.690 39.270 52.099 1.00 12.41 271 LYS A CA 1
ATOM 1974 C C . LYS A 1 271 ? -14.527 38.468 51.141 1.00 12.00 271 LYS A C 1
ATOM 1975 O O . LYS A 1 271 ? -15.605 37.970 51.482 1.00 14.39 271 LYS A O 1
ATOM 1981 N N . ARG A 1 272 ? -14.018 38.336 49.932 1.00 11.70 272 ARG A N 1
ATOM 1982 C CA . ARG A 1 272 ? -14.738 37.704 48.826 1.00 11.29 272 ARG A CA 1
ATOM 1983 C C . ARG A 1 272 ? -14.571 36.179 48.789 1.00 11.80 272 ARG A C 1
ATOM 1984 O O . ARG A 1 272 ? -15.168 35.524 47.907 1.00 12.81 272 ARG A O 1
ATOM 1992 N N . GLY A 1 273 ? -13.810 35.600 49.714 1.00 11.92 273 GLY A N 1
ATOM 1993 C CA . GLY A 1 273 ? -13.552 34.158 49.703 1.00 10.12 273 GLY A CA 1
ATOM 1994 C C . GLY A 1 273 ? -12.736 33.675 48.506 1.00 12.12 273 GLY A C 1
ATOM 1995 O O . GLY A 1 273 ? -12.919 32.549 48.046 1.00 14.35 273 GLY A O 1
ATOM 1996 N N . LEU A 1 274 ? -11.775 34.480 48.085 1.00 11.35 274 LEU A N 1
ATOM 1997 C CA . LEU A 1 274 ? -10.947 34.136 46.934 1.00 11.02 274 LEU A CA 1
ATOM 1998 C C . LEU A 1 274 ? -9.542 33.831 47.404 1.00 12.46 274 LEU A C 1
ATOM 1999 O O . LEU A 1 274 ? -8.946 34.601 48.201 1.00 13.61 274 LEU A O 1
ATOM 2004 N N . THR A 1 275 ? -9.012 32.702 46.938 1.00 11.72 275 THR A N 1
ATOM 2005 C CA . THR A 1 275 ? -7.639 32.352 47.185 1.00 12.51 275 THR A CA 1
ATOM 2006 C C . THR A 1 275 ? -6.799 32.860 46.034 1.00 12.70 275 THR A C 1
ATOM 2007 O O . THR A 1 275 ? -6.955 32.411 44.901 1.00 12.44 275 THR A O 1
ATOM 2011 N N . PRO A 1 276 ? -5.875 33.766 46.255 1.00 13.75 276 PRO A N 1
ATOM 2012 C CA . PRO A 1 276 ? -5.095 34.255 45.100 1.00 12.45 276 PRO A CA 1
ATOM 2013 C C . PRO A 1 276 ? -4.037 33.305 44.600 1.00 11.13 276 PRO A C 1
ATOM 2014 O O . PRO A 1 276 ? -3.638 32.369 45.280 1.00 12.92 276 PRO A O 1
ATOM 2018 N N . LEU A 1 277 ? -3.608 33.573 43.365 1.00 10.59 277 LEU A N 1
ATOM 2019 C CA . LEU A 1 277 ? -2.481 32.870 42.807 1.00 11.53 277 LEU A CA 1
ATOM 2020 C C . LEU A 1 277 ? -1.198 33.224 43.527 1.00 12.01 277 LEU A C 1
ATOM 2021 O O . LEU A 1 277 ? -0.351 32.361 43.713 1.00 13.88 277 LEU A O 1
ATOM 2026 N N . ALA A 1 278 ? -1.043 34.505 43.850 1.00 10.44 278 ALA A N 1
ATOM 2027 C CA . ALA A 1 278 ? 0.168 35.038 44.489 1.00 9.48 278 ALA A CA 1
ATOM 2028 C C . ALA A 1 278 ? -0.071 36.440 45.001 1.00 10.30 278 ALA A C 1
ATOM 2029 O O . ALA A 1 278 ? -1.010 37.142 44.582 1.00 12.34 278 ALA A O 1
ATOM 2031 N N . ARG A 1 279 ? 0.818 36.851 45.901 1.00 10.85 279 ARG A N 1
ATOM 2032 C CA . ARG A 1 279 ? 0.870 38.212 46.317 1.00 11.47 279 ARG A CA 1
ATOM 2033 C C . ARG A 1 279 ? 2.048 38.895 45.556 1.00 9.23 279 ARG A C 1
ATOM 2034 O O . ARG A 1 279 ? 3.068 38.268 45.253 1.00 11.34 279 ARG A O 1
ATOM 2042 N N . ILE A 1 280 ? 1.881 40.212 45.278 1.00 10.67 280 ILE A N 1
ATOM 2043 C CA . ILE A 1 280 ? 2.936 40.987 44.690 1.00 11.03 280 ILE A CA 1
ATOM 2044 C C . ILE A 1 280 ? 3.771 41.536 45.840 1.00 12.14 280 ILE A C 1
ATOM 2045 O O . ILE A 1 280 ? 3.237 42.160 46.764 1.00 11.52 280 ILE A O 1
ATOM 2050 N N . VAL A 1 281 ? 5.074 41.238 45.769 1.00 9.87 281 VAL A N 1
ATOM 2051 C CA . VAL A 1 281 ? 6.052 41.594 46.818 1.00 9.89 281 VAL A CA 1
ATOM 2052 C C . VAL A 1 281 ? 6.752 42.915 46.553 1.00 10.92 281 VAL A C 1
ATOM 2053 O O . VAL A 1 281 ? 6.950 43.724 47.470 1.00 13.51 281 VAL A O 1
ATOM 2057 N N . SER A 1 282 ? 7.154 43.127 45.311 1.00 9.65 282 SER A N 1
ATOM 2058 C CA . SER A 1 282 ? 7.899 44.315 44.938 1.00 9.61 282 SER A CA 1
ATOM 2059 C C . SER A 1 282 ? 7.928 44.414 43.407 1.00 10.34 282 SER A C 1
ATOM 2060 O O . SER A 1 282 ? 7.623 43.431 42.696 1.00 9.94 282 SER A O 1
ATOM 2063 N N . TRP A 1 283 ? 8.367 45.580 42.937 1.00 10.80 283 TRP A N 1
ATOM 2064 C CA . TRP A 1 283 ? 8.611 45.789 41.525 1.00 9.30 283 TRP A CA 1
ATOM 2065 C C . TRP A 1 283 ? 9.594 46.942 41.383 1.00 9.41 283 TRP A C 1
ATOM 2066 O O . TRP A 1 283 ? 9.763 47.744 42.290 1.00 13.16 283 TRP A O 1
ATOM 2077 N N . SER A 1 284 ? 10.225 46.995 40.223 1.00 10.15 284 SER A N 1
ATOM 2078 C CA . SER A 1 284 ? 11.193 48.005 39.887 1.00 8.85 284 SER A CA 1
ATOM 2079 C C . SER A 1 284 ? 11.098 48.386 38.418 1.00 9.54 284 SER A C 1
ATOM 2080 O O . SER A 1 284 ? 10.822 47.548 37.558 1.00 11.38 284 SER A O 1
ATOM 2085 N N . GLN A 1 285 ? 11.441 49.628 38.163 1.00 9.79 285 GLN A N 1
ATOM 2086 C CA . GLN A 1 285 ? 11.721 50.131 36.802 1.00 8.89 285 GLN A CA 1
ATOM 2087 C C . GLN A 1 285 ? 13.034 50.896 36.837 1.00 10.61 285 GLN A C 1
ATOM 2088 O O . GLN A 1 285 ? 13.256 51.681 37.729 1.00 10.40 285 GLN A O 1
ATOM 2094 N N . VAL A 1 286 ? 13.855 50.642 35.829 1.00 11.52 286 VAL A N 1
ATOM 2095 C CA . VAL A 1 286 ? 15.197 51.211 35.721 1.00 10.40 286 VAL A CA 1
ATOM 2096 C C . VAL A 1 286 ? 15.522 51.662 34.324 1.00 10.23 286 VAL A C 1
ATOM 2097 O O . VAL A 1 286 ? 14.857 51.269 33.349 1.00 10.05 286 VAL A O 1
ATOM 2101 N N . GLY A 1 287 ? 16.559 52.492 34.231 1.00 10.41 287 GLY A N 1
ATOM 2102 C CA . GLY A 1 287 ? 17.093 52.937 32.970 1.00 10.65 287 GLY A CA 1
ATOM 2103 C C . GLY A 1 287 ? 18.546 52.550 32.785 1.00 10.56 287 GLY A C 1
ATOM 2104 O O . GLY A 1 287 ? 19.316 52.482 33.770 1.00 12.71 287 GLY A O 1
ATOM 2105 N N . VAL A 1 288 ? 18.874 52.241 31.524 1.00 11.43 288 VAL A N 1
ATOM 2106 C CA . VAL A 1 288 ? 20.246 51.886 31.108 1.00 11.85 288 VAL A CA 1
ATOM 2107 C C . VAL A 1 288 ? 20.517 52.526 29.740 1.00 14.03 288 VAL A C 1
ATOM 2108 O O . VAL A 1 288 ? 19.630 53.160 29.148 1.00 12.60 288 VAL A O 1
ATOM 2112 N N . GLU A 1 289 ? 21.710 52.260 29.199 1.00 13.47 289 GLU A N 1
ATOM 2113 C CA . GLU A 1 289 ? 22.092 52.807 27.886 1.00 13.92 289 GLU A CA 1
ATOM 2114 C C . GLU A 1 289 ? 21.278 52.145 26.780 1.00 13.04 289 GLU A C 1
ATOM 2115 O O . GLU A 1 289 ? 21.138 50.932 26.746 1.00 14.37 289 GLU A O 1
ATOM 2121 N N . PRO A 1 290 ? 20.772 52.929 25.823 1.00 13.20 290 PRO A N 1
ATOM 2122 C CA . PRO A 1 290 ? 19.984 52.335 24.735 1.00 12.78 290 PRO A CA 1
ATOM 2123 C C . PRO A 1 290 ? 20.713 51.312 23.888 1.00 12.59 290 PRO A C 1
ATOM 2124 O O . PRO A 1 290 ? 20.100 50.356 23.447 1.00 13.62 290 PRO A O 1
ATOM 2128 N N . SER A 1 291 ? 22.034 51.500 23.679 1.00 13.65 291 SER A N 1
ATOM 2129 C CA . SER A 1 291 ? 22.791 50.576 22.823 1.00 14.46 291 SER A CA 1
ATOM 2130 C C . SER A 1 291 ? 22.846 49.159 23.353 1.00 13.18 291 SER A C 1
ATOM 2131 O O . SER A 1 291 ? 23.091 48.220 22.584 1.00 15.13 291 SER A O 1
ATOM 2134 N N . ILE A 1 292 ? 22.620 49.019 24.662 1.00 12.74 292 ILE A N 1
ATOM 2135 C CA . ILE A 1 292 ? 22.637 47.706 25.329 1.00 13.85 292 ILE A CA 1
ATOM 2136 C C . ILE A 1 292 ? 21.336 47.533 26.153 1.00 14.98 292 ILE A C 1
ATOM 2137 O O . ILE A 1 292 ? 21.329 47.019 27.256 1.00 13.94 292 ILE A O 1
ATOM 2142 N N . MET A 1 293 ? 20.230 47.945 25.556 1.00 12.64 293 MET A N 1
ATOM 2143 C CA . MET A 1 293 ? 18.962 47.924 26.305 1.00 12.30 293 MET A CA 1
ATOM 2144 C C . MET A 1 293 ? 18.588 46.539 26.879 1.00 11.50 293 MET A C 1
ATOM 2145 O O . MET A 1 293 ? 17.902 46.433 27.902 1.00 11.62 293 MET A O 1
ATOM 2150 N N . GLY A 1 294 ? 19.086 45.498 26.208 1.00 13.23 294 GLY A N 1
ATOM 2151 C CA . GLY A 1 294 ? 18.760 44.118 26.549 1.00 12.88 294 GLY A CA 1
ATOM 2152 C C . GLY A 1 294 ? 19.129 43.762 27.968 1.00 11.23 294 GLY A C 1
ATOM 2153 O O . GLY A 1 294 ? 18.507 42.854 28.530 1.00 14.66 294 GLY A O 1
ATOM 2154 N N . ILE A 1 295 ? 20.159 44.434 28.530 1.00 12.38 295 ILE A N 1
ATOM 2155 C CA . ILE A 1 295 ? 20.562 44.158 29.895 1.00 12.27 295 ILE A CA 1
ATOM 2156 C C . ILE A 1 295 ? 19.748 44.883 30.982 1.00 12.51 295 ILE A C 1
ATOM 2157 O O . ILE A 1 295 ? 20.045 44.754 32.175 1.00 13.08 295 ILE A O 1
ATOM 2162 N N . GLY A 1 296 ? 18.701 45.616 30.577 1.00 11.97 296 GLY A N 1
ATOM 2163 C CA . GLY A 1 296 ? 17.814 46.235 31.557 1.00 12.89 296 GLY A CA 1
ATOM 2164 C C . GLY A 1 296 ? 17.422 45.359 32.746 1.00 10.99 296 GLY A C 1
ATOM 2165 O O . GLY A 1 296 ? 17.312 45.870 33.871 1.00 12.84 296 GLY A O 1
ATOM 2166 N N . PRO A 1 297 ? 17.031 44.100 32.497 1.00 12.54 297 PRO A N 1
ATOM 2167 C CA . PRO A 1 297 ? 16.684 43.209 33.609 1.00 12.67 297 PRO A CA 1
ATOM 2168 C C . PRO A 1 297 ? 17.731 42.999 34.672 1.00 11.98 297 PRO A C 1
ATOM 2169 O O . PRO A 1 297 ? 17.358 42.606 35.758 1.00 12.58 297 PRO A O 1
ATOM 2173 N N . ILE A 1 298 ? 19.025 43.209 34.380 1.00 11.42 298 ILE A N 1
ATOM 2174 C CA . ILE A 1 298 ? 20.025 42.981 35.419 1.00 11.66 298 ILE A CA 1
ATOM 2175 C C . ILE A 1 298 ? 19.767 43.954 36.603 1.00 10.96 298 ILE A C 1
ATOM 2176 O O . ILE A 1 298 ? 19.505 43.509 37.722 1.00 12.69 298 ILE A O 1
ATOM 2181 N N . PRO A 1 299 ? 19.825 45.277 36.384 1.00 12.50 299 PRO A N 1
ATOM 2182 C CA . PRO A 1 299 ? 19.514 46.178 37.504 1.00 12.62 299 PRO A CA 1
ATOM 2183 C C . PRO A 1 299 ? 18.067 46.065 37.989 1.00 11.11 299 PRO A C 1
ATOM 2184 O O . PRO A 1 299 ? 17.796 46.204 39.177 1.00 12.67 299 PRO A O 1
ATOM 2188 N N . ALA A 1 300 ? 17.127 45.817 37.071 1.00 10.25 300 ALA A N 1
ATOM 2189 C CA . ALA A 1 300 ? 15.726 45.746 37.517 1.00 10.45 300 ALA A CA 1
ATOM 2190 C C . ALA A 1 300 ? 15.520 44.571 38.488 1.00 11.04 300 ALA A C 1
ATOM 2191 O O . ALA A 1 300 ? 14.858 44.697 39.515 1.00 11.14 300 ALA A O 1
ATOM 2193 N N . ILE A 1 301 ? 16.041 43.402 38.124 1.00 11.12 301 ILE A N 1
ATOM 2194 C CA . ILE A 1 301 ? 15.866 42.241 38.978 1.00 11.52 301 ILE A CA 1
ATOM 2195 C C . ILE A 1 301 ? 16.577 42.464 40.318 1.00 9.48 301 ILE A C 1
ATOM 2196 O O . ILE A 1 301 ? 16.047 42.190 41.377 1.00 10.91 301 ILE A O 1
ATOM 2201 N N . LYS A 1 302 ? 17.816 42.975 40.234 1.00 11.15 302 LYS A N 1
ATOM 2202 C CA . LYS A 1 302 ? 18.579 43.193 41.473 1.00 11.74 302 LYS A CA 1
ATOM 2203 C C . LYS A 1 302 ? 17.811 44.105 42.436 1.00 11.78 302 LYS A C 1
ATOM 2204 O O . LYS A 1 302 ? 17.707 43.832 43.644 1.00 13.08 302 LYS A O 1
ATOM 2210 N N . GLN A 1 303 ? 17.270 45.196 41.894 1.00 12.00 303 GLN A N 1
ATOM 2211 C CA . GLN A 1 303 ? 16.535 46.183 42.711 1.00 12.06 303 GLN A CA 1
ATOM 2212 C C . GLN A 1 303 ? 15.255 45.611 43.264 1.00 11.27 303 GLN A C 1
ATOM 2213 O O . GLN A 1 303 ? 14.936 45.812 44.410 1.00 13.43 303 GLN A O 1
ATOM 2219 N N . ALA A 1 304 ? 14.511 44.889 42.431 1.00 10.78 304 ALA A N 1
ATOM 2220 C CA . ALA A 1 304 ? 13.238 44.329 42.914 1.00 11.58 304 ALA A CA 1
ATOM 2221 C C . ALA A 1 304 ? 13.458 43.276 44.010 1.00 11.05 304 ALA A C 1
ATOM 2222 O O . ALA A 1 304 ? 12.773 43.235 45.026 1.00 12.64 304 ALA A O 1
ATOM 2224 N N . VAL A 1 305 ? 14.450 42.415 43.783 1.00 11.42 305 VAL A N 1
ATOM 2225 C CA . VAL A 1 305 ? 14.804 41.373 44.767 1.00 12.53 305 VAL A CA 1
ATOM 2226 C C . VAL A 1 305 ? 15.264 41.984 46.075 1.00 12.51 305 VAL A C 1
ATOM 2227 O O . VAL A 1 305 ? 14.820 41.581 47.140 1.00 13.62 305 VAL A O 1
ATOM 2231 N N . THR A 1 306 ? 16.060 43.022 45.986 1.00 13.82 306 THR A N 1
ATOM 2232 C CA . THR A 1 306 ? 16.475 43.748 47.183 1.00 14.38 306 THR A CA 1
ATOM 2233 C C . THR A 1 306 ? 15.296 44.372 47.930 1.00 15.60 306 THR A C 1
ATOM 2234 O O . THR A 1 306 ? 15.190 44.270 49.161 1.00 16.33 306 THR A O 1
ATOM 2238 N N . LYS A 1 307 ? 14.393 45.003 47.183 1.00 14.82 307 LYS A N 1
ATOM 2239 C CA . LYS A 1 307 ? 13.184 45.617 47.776 1.00 15.16 307 LYS A CA 1
ATOM 2240 C C . LYS A 1 307 ? 12.338 44.564 48.482 1.00 15.07 307 LYS A C 1
ATOM 2241 O O . LYS A 1 307 ? 11.698 44.852 49.494 1.00 17.59 307 LYS A O 1
ATOM 2247 N N . ALA A 1 308 ? 12.301 43.357 47.935 1.00 13.40 308 ALA A N 1
ATOM 2248 C CA . ALA A 1 308 ? 11.532 42.246 48.512 1.00 13.76 308 ALA A CA 1
ATOM 2249 C C . ALA A 1 308 ? 12.139 41.714 49.790 1.00 14.31 308 ALA A C 1
ATOM 2250 O O . ALA A 1 308 ? 11.481 40.975 50.509 1.00 17.00 308 ALA A O 1
ATOM 2252 N N . GLY A 1 309 ? 13.399 42.062 50.061 1.00 14.40 309 GLY A N 1
ATOM 2253 C CA . GLY A 1 309 ? 14.152 41.468 51.168 1.00 15.98 309 GLY A CA 1
ATOM 2254 C C . GLY A 1 309 ? 14.652 40.072 50.863 1.00 14.75 309 GLY A C 1
ATOM 2255 O O . GLY A 1 309 ? 14.911 39.291 51.776 1.00 18.63 309 GLY A O 1
ATOM 2256 N N . TRP A 1 310 ? 14.857 39.770 49.579 1.00 15.41 310 TRP A N 1
ATOM 2257 C CA . TRP A 1 310 ? 15.299 38.476 49.123 1.00 15.02 310 TRP A CA 1
ATOM 2258 C C . TRP A 1 310 ? 16.739 38.512 48.642 1.00 16.18 310 TRP A C 1
ATOM 2259 O O . TRP A 1 310 ? 17.279 39.567 48.301 1.00 18.30 310 TRP A O 1
ATOM 2270 N N . SER A 1 311 ? 17.334 37.326 48.603 1.00 16.06 311 SER A N 1
ATOM 2271 C CA . SER A 1 311 ? 18.517 37.088 47.795 1.00 18.33 311 SER A CA 1
ATOM 2272 C C . SER A 1 311 ? 18.126 36.490 46.477 1.00 14.61 311 SER A C 1
ATOM 2273 O O . SER A 1 311 ? 17.045 35.918 46.346 1.00 15.54 311 SER A O 1
ATOM 2276 N N . LEU A 1 312 ? 18.984 36.603 45.488 1.00 14.02 312 LEU A N 1
ATOM 2277 C CA . LEU A 1 312 ? 18.712 35.976 44.202 1.00 13.58 312 LEU A CA 1
ATOM 2278 C C . LEU A 1 312 ? 18.476 34.465 44.340 1.00 13.78 312 LEU A C 1
ATOM 2279 O O . LEU A 1 312 ? 17.643 33.906 43.604 1.00 14.05 312 LEU A O 1
ATOM 2284 N N . GLU A 1 313 ? 19.197 33.795 45.270 1.00 14.85 313 GLU A N 1
ATOM 2285 C CA . GLU A 1 313 ? 18.982 32.348 45.468 1.00 14.13 313 GLU A CA 1
ATOM 2286 C C . GLU A 1 313 ? 17.589 31.983 45.979 1.00 16.06 313 GLU A C 1
ATOM 2287 O O . GLU A 1 313 ? 17.161 30.845 45.847 1.00 16.63 313 GLU A O 1
ATOM 2293 N N . ASP A 1 314 ? 16.915 32.950 46.604 1.00 13.64 314 ASP A N 1
ATOM 2294 C CA . ASP A 1 314 ? 15.555 32.725 47.160 1.00 13.73 314 ASP A CA 1
ATOM 2295 C C . ASP A 1 314 ? 14.527 32.580 46.039 1.00 14.10 314 ASP A C 1
ATOM 2296 O O . ASP A 1 314 ? 13.426 32.043 46.254 1.00 15.05 314 ASP A O 1
ATOM 2301 N N . VAL A 1 315 ? 14.854 33.137 44.866 1.00 11.69 315 VAL A N 1
ATOM 2302 C CA . VAL A 1 315 ? 13.890 33.079 43.742 1.00 10.72 315 VAL A CA 1
ATOM 2303 C C . VAL A 1 315 ? 13.809 31.657 43.157 1.00 12.08 315 VAL A C 1
ATOM 2304 O O . VAL A 1 315 ? 14.809 31.087 42.728 1.00 14.12 315 VAL A O 1
ATOM 2308 N N . ASP A 1 316 ? 12.622 31.056 43.228 1.00 11.51 316 ASP A N 1
ATOM 2309 C CA . ASP A 1 316 ? 12.413 29.725 42.686 1.00 11.37 316 ASP A CA 1
ATOM 2310 C C . ASP A 1 316 ? 12.343 29.645 41.155 1.00 11.31 316 ASP A C 1
ATOM 2311 O O . ASP A 1 316 ? 12.848 28.690 40.550 1.00 11.43 316 ASP A O 1
ATOM 2316 N N . ILE A 1 317 ? 11.657 30.622 40.535 1.00 10.56 317 ILE A N 1
ATOM 2317 C CA . ILE A 1 317 ? 11.376 30.580 39.107 1.00 10.19 317 ILE A CA 1
ATOM 2318 C C . ILE A 1 317 ? 11.450 32.032 38.612 1.00 9.95 317 ILE A C 1
ATOM 2319 O O . ILE A 1 317 ? 10.911 32.939 39.224 1.00 10.33 317 ILE A O 1
ATOM 2326 N N . PHE A 1 318 ? 12.144 32.209 37.500 1.00 9.28 318 PHE A N 1
ATOM 2327 C CA . PHE A 1 318 ? 12.245 33.448 36.746 1.00 9.78 318 PHE A CA 1
ATOM 2328 C C . PHE A 1 318 ? 11.571 33.263 35.394 1.00 10.31 318 PHE A C 1
ATOM 2329 O O . PHE A 1 318 ? 11.747 32.238 34.720 1.00 9.54 318 PHE A O 1
ATOM 2337 N N . GLU A 1 319 ? 10.827 34.286 34.977 1.00 9.58 319 GLU A N 1
ATOM 2338 C CA . GLU A 1 319 ? 10.482 34.511 33.574 1.00 10.00 319 GLU A CA 1
ATOM 2339 C C . GLU A 1 319 ? 11.191 35.824 33.173 1.00 9.57 319 GLU A C 1
ATOM 2340 O O . GLU A 1 319 ? 10.894 36.906 33.719 1.00 10.75 319 GLU A O 1
ATOM 2346 N N . ILE A 1 320 ? 12.159 35.699 32.258 1.00 10.67 320 ILE A N 1
ATOM 2347 C CA . ILE A 1 320 ? 12.913 36.841 31.762 1.00 11.19 320 ILE A CA 1
ATOM 2348 C C . ILE A 1 320 ? 12.685 36.812 30.259 1.00 10.63 320 ILE A C 1
ATOM 2349 O O . ILE A 1 320 ? 13.078 35.847 29.557 1.00 12.51 320 ILE A O 1
ATOM 2354 N N . ASN A 1 321 ? 12.042 37.834 29.739 1.00 10.31 321 ASN A N 1
ATOM 2355 C CA . ASN A 1 321 ? 11.556 37.730 28.363 1.00 11.59 321 ASN A CA 1
ATOM 2356 C C . ASN A 1 321 ? 12.720 37.505 27.392 1.00 12.40 321 ASN A C 1
ATOM 2357 O O . ASN A 1 321 ? 13.726 38.187 27.432 1.00 15.23 321 ASN A O 1
ATOM 2362 N N . GLU A 1 322 ? 12.537 36.529 26.527 1.00 11.58 322 GLU A N 1
ATOM 2363 C CA . GLU A 1 322 ? 13.558 36.138 25.589 1.00 12.53 322 GLU A CA 1
ATOM 2364 C C . GLU A 1 322 ? 13.510 36.979 24.321 1.00 13.68 322 GLU A C 1
ATOM 2365 O O . GLU A 1 322 ? 13.181 36.472 23.265 1.00 17.25 322 GLU A O 1
ATOM 2371 N N . ALA A 1 323 ? 13.808 38.262 24.431 1.00 13.86 323 ALA A N 1
ATOM 2372 C CA . ALA A 1 323 ? 13.832 39.119 23.268 1.00 13.77 323 ALA A CA 1
ATOM 2373 C C . ALA A 1 323 ? 14.782 38.527 22.178 1.00 13.66 323 ALA A C 1
ATOM 2374 O O . ALA A 1 323 ? 14.453 38.485 20.975 1.00 13.98 323 ALA A O 1
ATOM 2376 N N . PHE A 1 324 ? 15.964 38.120 22.645 1.00 12.73 324 PHE A N 1
ATOM 2377 C CA . PHE A 1 324 ? 16.969 37.493 21.809 1.00 11.42 324 PHE A CA 1
ATOM 2378 C C . PHE A 1 324 ? 17.734 36.537 22.727 1.00 11.79 324 PHE A C 1
ATOM 2379 O O . PHE A 1 324 ? 18.000 36.835 23.891 1.00 13.21 324 PHE A O 1
ATOM 2387 N N . ALA A 1 325 ? 18.188 35.433 22.156 1.00 12.87 325 ALA A N 1
ATOM 2388 C CA . ALA A 1 325 ? 19.014 34.502 22.926 1.00 12.87 325 ALA A CA 1
ATOM 2389 C C . ALA A 1 325 ? 20.281 35.186 23.467 1.00 13.42 325 ALA A C 1
ATOM 2390 O 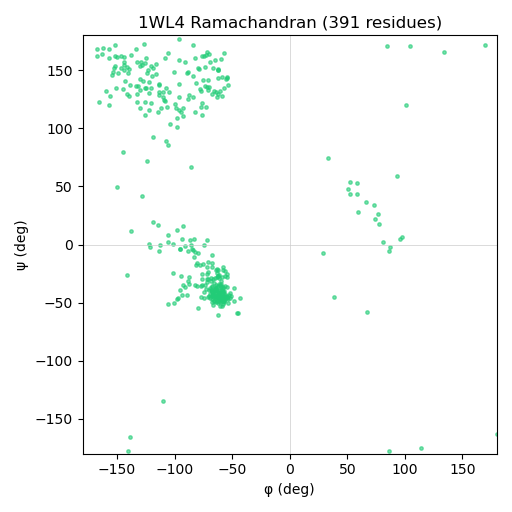O . ALA A 1 325 ? 20.703 34.899 24.558 1.00 14.51 325 ALA A O 1
ATOM 2392 N N . ALA A 1 326 ? 20.855 36.096 22.689 1.00 14.13 326 ALA A N 1
ATOM 2393 C CA . ALA A 1 326 ? 22.056 36.772 23.133 1.00 16.94 326 ALA A CA 1
ATOM 2394 C C . ALA A 1 326 ? 21.850 37.504 24.440 1.00 16.21 326 ALA A C 1
ATOM 2395 O O . ALA A 1 326 ? 22.692 37.549 25.309 1.00 17.34 326 ALA A O 1
ATOM 2397 N N . VAL A 1 327 ? 20.683 38.135 24.529 1.00 15.32 327 VAL A N 1
ATOM 2398 C CA . VAL A 1 327 ? 20.315 38.931 25.686 1.00 15.93 327 VAL A CA 1
ATOM 2399 C C . VAL A 1 327 ? 19.950 38.061 26.890 1.00 14.37 327 VAL A C 1
ATOM 2400 O O . VAL A 1 327 ? 20.427 38.291 27.997 1.00 15.92 327 VAL A O 1
ATOM 2404 N N . SER A 1 328 ? 19.141 37.045 26.658 1.00 17.40 328 SER A N 1
ATOM 2405 C CA . SER A 1 328 ? 18.802 36.069 27.689 1.00 16.61 328 SER A CA 1
ATOM 2406 C C . SER A 1 328 ? 20.049 35.464 28.330 1.00 15.47 328 SER A C 1
ATOM 2407 O O . SER A 1 328 ? 20.204 35.407 29.560 1.00 15.08 328 SER A O 1
ATOM 2412 N N . ALA A 1 329 ? 20.977 35.062 27.459 1.00 15.53 329 ALA A N 1
ATOM 2413 C CA . ALA A 1 329 ? 22.176 34.406 27.931 1.00 16.07 329 ALA A CA 1
ATOM 2414 C C . ALA A 1 329 ? 22.995 35.392 28.778 1.00 16.25 329 ALA A C 1
ATOM 2415 O O . ALA A 1 329 ? 23.618 35.015 29.763 1.00 16.03 329 ALA A O 1
ATOM 2417 N N . ALA A 1 330 ? 23.080 36.646 28.315 1.00 14.86 330 ALA A N 1
ATOM 2418 C CA . ALA A 1 330 ? 23.875 37.686 29.042 1.00 14.45 330 ALA A CA 1
ATOM 2419 C C . ALA A 1 330 ? 23.343 37.930 30.438 1.00 14.37 330 ALA A C 1
ATOM 2420 O O . ALA A 1 330 ? 24.111 38.085 31.395 1.00 15.15 330 ALA A O 1
ATOM 2422 N N . ILE A 1 331 ? 22.014 38.000 30.563 1.00 14.51 331 ILE A N 1
ATOM 2423 C CA . ILE A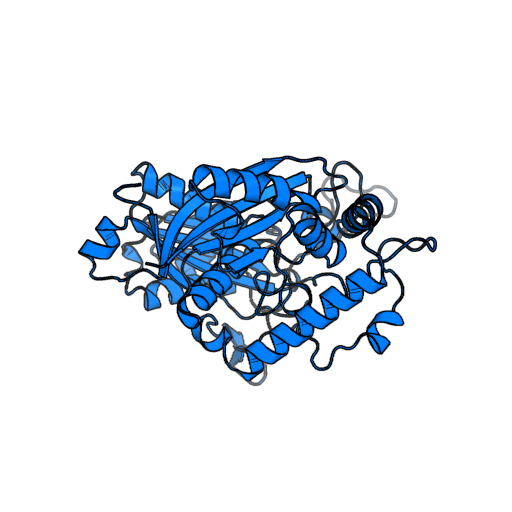 1 331 ? 21.397 38.206 31.855 1.00 12.96 331 ILE A CA 1
ATOM 2424 C C . ILE A 1 331 ? 21.678 37.050 32.813 1.00 15.53 331 ILE A C 1
ATOM 2425 O O . ILE A 1 331 ? 22.080 37.257 33.960 1.00 14.86 331 ILE A O 1
ATOM 2430 N N . VAL A 1 332 ? 21.473 35.839 32.319 1.00 14.27 332 VAL A N 1
ATOM 2431 C CA . VAL A 1 332 ? 21.731 34.637 33.113 1.00 13.96 332 VAL A CA 1
ATOM 2432 C C . VAL A 1 332 ? 23.181 34.592 33.586 1.00 14.33 332 VAL A C 1
ATOM 2433 O O . VAL A 1 332 ? 23.442 34.297 34.745 1.00 15.74 332 VAL A O 1
ATOM 2437 N N . LYS A 1 333 ? 24.091 34.881 32.665 1.00 15.04 333 LYS A N 1
ATOM 2438 C CA . LYS A 1 333 ? 25.531 34.813 32.924 1.00 16.03 333 LYS A CA 1
ATOM 2439 C C . LYS A 1 333 ? 25.948 35.852 33.942 1.00 14.35 333 LYS A C 1
ATOM 2440 O O . LYS A 1 333 ? 26.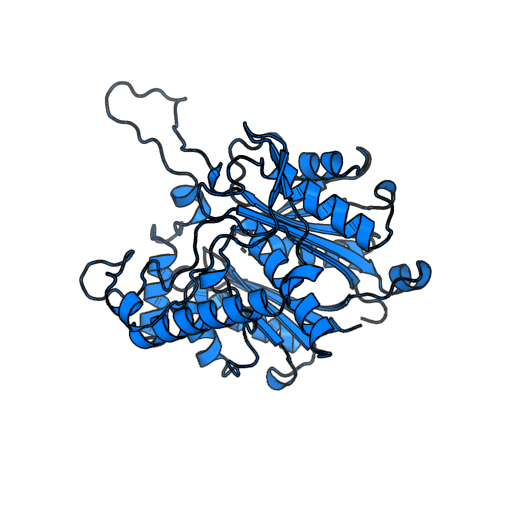642 35.522 34.926 1.00 16.88 333 LYS A O 1
ATOM 2446 N N . GLU A 1 334 ? 25.503 37.093 33.733 1.00 14.89 334 GLU A N 1
ATOM 2447 C CA . GLU A 1 334 ? 25.874 38.166 34.651 1.00 15.16 334 GLU A CA 1
ATOM 2448 C C . GLU A 1 334 ? 25.335 37.963 36.055 1.00 13.72 334 GLU A C 1
ATOM 2449 O O . GLU A 1 334 ? 26.050 38.159 37.040 1.00 16.98 334 GLU A O 1
ATOM 2459 N N . LEU A 1 335 ? 24.057 37.575 36.152 1.00 14.13 335 LEU A N 1
ATOM 2460 C CA . LEU A 1 335 ? 23.436 37.381 37.424 1.00 12.96 335 LEU A CA 1
ATOM 2461 C C . LEU A 1 335 ? 23.832 36.064 38.074 1.00 13.09 335 LEU A C 1
ATOM 2462 O O . LEU A 1 335 ? 23.562 35.867 39.253 1.00 15.41 335 LEU A O 1
ATOM 2467 N N . GLY A 1 336 ? 24.365 35.128 37.283 1.00 13.65 336 GLY A N 1
ATOM 2468 C CA . GLY A 1 336 ? 24.700 33.809 37.807 1.00 15.33 336 GLY A CA 1
ATOM 2469 C C . GLY A 1 336 ? 23.504 32.906 38.100 1.00 15.13 336 GLY A C 1
ATOM 2470 O O . GLY A 1 336 ? 23.497 32.129 39.065 1.00 15.09 336 GLY A O 1
ATOM 2471 N N . LEU A 1 337 ? 22.459 33.028 37.292 1.00 14.15 337 LEU A N 1
ATOM 2472 C CA . LEU A 1 337 ? 21.247 32.292 37.541 1.00 12.94 337 LEU A CA 1
ATOM 2473 C C . LEU A 1 337 ? 21.374 30.831 37.058 1.00 11.03 337 LEU A C 1
ATOM 2474 O O . LEU A 1 337 ? 22.119 30.499 36.132 1.00 13.70 337 LEU A O 1
ATOM 2479 N N . ASN A 1 338 ? 20.622 29.965 37.730 1.00 11.88 338 ASN A N 1
ATOM 2480 C CA . ASN A 1 338 ? 20.508 28.579 37.322 1.00 11.94 338 ASN A CA 1
ATOM 2481 C C . ASN A 1 338 ? 19.547 28.503 36.117 1.00 10.40 338 ASN A C 1
ATOM 2482 O O . ASN A 1 338 ? 18.366 28.838 36.273 1.00 12.03 338 ASN A O 1
ATOM 2487 N N . PRO A 1 339 ? 20.019 28.038 34.953 1.00 11.39 339 PRO A N 1
ATOM 2488 C CA . PRO A 1 339 ? 19.140 27.880 33.810 1.00 12.74 339 PRO A CA 1
ATOM 2489 C C . PRO A 1 339 ? 17.908 27.029 34.052 1.00 12.19 339 PRO A C 1
ATOM 2490 O O . PRO A 1 339 ? 16.918 27.166 33.317 1.00 12.72 339 PRO A O 1
ATOM 2494 N N . GLU A 1 340 ? 17.978 26.078 34.982 1.00 10.28 340 GLU A N 1
ATOM 2495 C CA . GLU A 1 340 ? 16.814 25.240 35.323 1.00 10.85 340 GLU A CA 1
ATOM 2496 C C . GLU A 1 340 ? 15.780 25.971 36.149 1.00 10.39 340 GLU A C 1
ATOM 2497 O O . GLU A 1 340 ? 14.739 25.412 36.424 1.00 12.24 340 GLU A O 1
ATOM 2503 N N . LYS A 1 341 ? 16.033 27.230 36.464 1.00 10.57 341 LYS A N 1
ATOM 2504 C CA . LYS A 1 341 ? 15.069 28.117 37.149 1.00 11.04 341 LYS A CA 1
ATOM 2505 C C . LYS A 1 341 ? 14.582 29.258 36.276 1.00 12.70 341 LYS A C 1
ATOM 2506 O O . LYS A 1 341 ? 13.734 30.018 36.736 1.00 15.25 341 LYS A O 1
ATOM 2512 N N . VAL A 1 342 ? 15.051 29.342 35.046 1.00 10.18 342 VAL A N 1
ATOM 2513 C CA . VAL A 1 342 ? 14.796 30.464 34.157 1.00 9.94 342 VAL A CA 1
ATOM 2514 C C . VAL A 1 342 ? 14.080 29.994 32.890 1.00 9.34 342 VAL A C 1
ATOM 2515 O O . VAL A 1 342 ? 14.621 29.190 32.123 1.00 11.13 342 VAL A O 1
ATOM 2519 N N . ASN A 1 343 ? 12.897 30.546 32.624 1.00 11.02 343 ASN A N 1
ATOM 2520 C CA . ASN A 1 343 ? 12.135 30.279 31.412 1.00 11.45 343 ASN A CA 1
ATOM 2521 C C . ASN A 1 343 ? 11.966 28.765 31.195 1.00 11.72 343 ASN A C 1
ATOM 2522 O O . ASN A 1 343 ? 12.274 28.185 30.121 1.00 11.77 343 ASN A O 1
ATOM 2527 N N . ILE A 1 344 ? 11.454 28.114 32.221 1.00 11.35 344 ILE A N 1
ATOM 2528 C CA . ILE A 1 344 ? 11.433 26.656 32.207 1.00 13.43 344 ILE A CA 1
ATOM 2529 C C . ILE A 1 344 ? 10.389 26.023 31.310 1.00 10.83 344 ILE A C 1
ATOM 2530 O O . ILE A 1 344 ? 10.507 24.853 31.012 1.00 12.47 344 ILE A O 1
ATOM 2535 N N . GLU A 1 345 ? 9.395 26.821 30.899 1.00 12.08 345 GLU A N 1
ATOM 2536 C CA . GLU A 1 345 ? 8.394 26.398 29.915 1.00 11.89 345 GLU A CA 1
ATOM 2537 C C . GLU A 1 345 ? 8.735 26.884 28.518 1.00 11.41 345 GLU A C 1
ATOM 2538 O O . GLU A 1 345 ? 7.930 26.767 27.590 1.00 13.19 345 GLU A O 1
ATOM 2544 N N . GLY A 1 346 ? 9.966 27.380 28.338 1.00 10.53 346 GLY A N 1
ATOM 2545 C CA . GLY A 1 346 ? 10.369 28.073 27.139 1.00 12.32 346 GLY A CA 1
ATOM 2546 C C . GLY A 1 346 ? 9.991 29.541 27.185 1.00 12.37 346 GLY A C 1
ATOM 2547 O O . GLY A 1 346 ? 9.245 30.000 28.049 1.00 14.35 346 GLY A O 1
ATOM 2548 N N . GLY A 1 347 ? 10.489 30.286 26.219 1.00 12.72 347 GLY A N 1
ATOM 2549 C CA . GLY A 1 347 ? 10.246 31.712 26.200 1.00 12.85 347 GLY A CA 1
ATOM 2550 C C . GLY A 1 347 ? 9.965 32.171 24.787 1.00 12.45 347 GLY A C 1
ATOM 2551 O O . GLY A 1 347 ? 9.609 31.361 23.909 1.00 11.56 347 GLY A O 1
ATOM 2552 N N . ALA A 1 348 ? 10.019 33.485 24.618 1.00 11.39 348 ALA A N 1
ATOM 2553 C CA . ALA A 1 348 ? 9.569 34.148 23.378 1.00 10.92 348 ALA A CA 1
ATOM 2554 C C . ALA A 1 348 ? 10.246 33.709 22.086 1.00 9.78 348 ALA A C 1
ATOM 2555 O O . ALA A 1 348 ? 9.725 33.950 20.995 1.00 11.38 348 ALA A O 1
ATOM 2557 N N . ILE A 1 349 ? 11.421 33.089 22.198 1.00 11.45 349 ILE A N 1
ATOM 2558 C CA . ILE A 1 349 ? 12.042 32.514 20.969 1.00 12.16 349 ILE A CA 1
ATOM 2559 C C . ILE A 1 349 ? 11.097 31.493 20.366 1.00 11.42 349 ILE A C 1
ATOM 2560 O O . ILE A 1 349 ? 10.938 31.435 19.148 1.00 11.49 349 ILE A O 1
ATOM 2565 N N . ALA A 1 350 ? 10.508 30.680 21.220 1.00 11.62 350 ALA A N 1
ATOM 2566 C CA . ALA A 1 350 ? 9.578 29.641 20.809 1.00 12.23 350 ALA A CA 1
ATOM 2567 C C . ALA A 1 350 ? 8.148 30.163 20.771 1.00 11.76 350 ALA A C 1
ATOM 2568 O O . ALA A 1 350 ? 7.373 29.805 19.874 1.00 12.29 350 ALA A O 1
ATOM 2570 N N . LEU A 1 351 ? 7.765 30.941 21.805 1.00 12.48 351 LEU A N 1
ATOM 2571 C CA . LEU A 1 351 ? 6.371 31.329 21.968 1.00 11.34 351 LEU A CA 1
ATOM 2572 C C . LEU A 1 351 ? 5.946 32.584 21.234 1.00 11.56 351 LEU A C 1
ATOM 2573 O O . LEU A 1 351 ? 4.755 32.730 20.912 1.00 12.47 351 LEU A O 1
ATOM 2578 N N . GLY A 1 352 ? 6.890 33.486 21.015 1.00 10.99 352 GLY A N 1
ATOM 2579 C CA . GLY A 1 352 ? 6.598 34.744 20.329 1.00 12.41 352 GLY A CA 1
ATOM 2580 C C . GLY A 1 352 ? 6.526 35.930 21.281 1.00 11.01 352 GLY A C 1
ATOM 2581 O O . GLY A 1 352 ? 6.458 35.768 22.494 1.00 13.05 352 GLY A O 1
ATOM 2582 N N . HIS A 1 353 ? 6.452 37.131 20.691 1.00 12.56 353 HIS A N 1
ATOM 2583 C CA . HIS A 1 353 ? 6.589 38.373 21.441 1.00 10.26 353 HIS A CA 1
ATOM 2584 C C . HIS A 1 353 ? 5.701 39.476 20.905 1.00 10.47 353 HIS A C 1
ATOM 2585 O O . HIS A 1 353 ? 6.176 40.396 20.244 1.00 11.98 353 HIS A O 1
ATOM 2592 N N . PRO A 1 354 ? 4.416 39.436 21.273 1.00 10.68 354 PRO A N 1
ATOM 2593 C CA . PRO A 1 354 ? 3.532 40.564 20.934 1.00 10.17 354 PRO A CA 1
ATOM 2594 C C . PRO A 1 354 ? 3.843 41.729 21.890 1.00 9.01 354 PRO A C 1
ATOM 2595 O O . PRO A 1 354 ? 3.587 41.609 23.091 1.00 12.09 354 PRO A O 1
ATOM 2599 N N . LEU A 1 355 ? 4.426 42.815 21.383 1.00 10.41 355 LEU A N 1
ATOM 2600 C CA . LEU A 1 355 ? 5.124 43.784 22.219 1.00 11.04 355 LEU A CA 1
ATOM 2601 C C . LEU A 1 355 ? 4.373 44.156 23.492 1.00 10.82 355 LEU A C 1
ATOM 2602 O O . LEU A 1 355 ? 4.898 44.014 24.586 1.00 11.11 355 LEU A O 1
ATOM 2607 N N . GLY A 1 356 ? 3.157 44.688 23.323 1.00 9.38 356 GLY A N 1
ATOM 2608 C CA . GLY A 1 356 ? 2.420 45.194 24.478 1.00 9.09 356 GLY A CA 1
ATOM 2609 C C . GLY A 1 356 ? 1.882 44.149 25.415 1.00 10.93 356 GLY A C 1
ATOM 2610 O O . GLY A 1 356 ? 1.531 44.476 26.557 1.00 10.86 356 GLY A O 1
ATOM 2611 N N . ALA A 1 357 ? 1.776 42.912 24.916 1.00 9.88 357 ALA A N 1
ATOM 2612 C CA . ALA A 1 357 ? 1.237 41.813 25.702 1.00 9.37 357 ALA A CA 1
ATOM 2613 C C . ALA A 1 357 ? 2.282 41.088 26.545 1.00 8.74 357 ALA A C 1
ATOM 2614 O O . ALA A 1 357 ? 1.947 40.569 27.639 1.00 9.78 357 ALA A O 1
ATOM 2616 N N . SER A 1 358 ? 3.509 40.985 26.030 1.00 8.64 358 SER A N 1
ATOM 2617 C CA . SER A 1 358 ? 4.496 40.084 26.658 1.00 9.48 358 SER A CA 1
ATOM 2618 C C . SER A 1 358 ? 4.740 40.323 28.150 1.00 8.68 358 SER A C 1
ATOM 2619 O O . SER A 1 358 ? 4.921 39.357 28.872 1.00 9.52 358 SER A O 1
ATOM 2622 N N . GLY A 1 359 ? 4.730 41.569 28.596 1.00 8.25 359 GLY A N 1
ATOM 2623 C CA . GLY A 1 359 ? 5.046 41.840 29.985 1.00 9.00 359 GLY A CA 1
ATOM 2624 C C . GLY A 1 359 ? 4.001 41.197 30.909 1.00 8.33 359 GLY A C 1
ATOM 2625 O O . GLY A 1 359 ? 4.311 40.783 32.022 1.00 11.31 359 GLY A O 1
ATOM 2626 N N . CYS A 1 360 ? 2.718 41.179 30.491 1.00 7.66 360 CYS A N 1
ATOM 2627 C CA . CYS A 1 360 ? 1.713 40.451 31.259 1.00 8.61 360 CYS A CA 1
ATOM 2628 C C . CYS A 1 360 ? 1.698 38.946 30.950 1.00 9.01 360 CYS A C 1
ATOM 2629 O O . CYS A 1 360 ? 1.489 38.127 31.839 1.00 9.74 360 CYS A O 1
ATOM 2632 N N . ARG A 1 361 ? 1.961 38.588 29.717 1.00 7.92 361 ARG A N 1
ATOM 2633 C CA . ARG A 1 361 ? 1.966 37.182 29.319 1.00 9.19 361 ARG A CA 1
ATOM 2634 C C . ARG A 1 361 ? 2.961 36.414 30.182 1.00 8.64 361 ARG A C 1
ATOM 2635 O O . ARG A 1 361 ? 2.670 35.341 30.676 1.00 9.61 361 ARG A O 1
ATOM 2643 N N . ILE A 1 362 ? 4.180 36.937 30.337 1.00 8.17 362 ILE A N 1
ATOM 2644 C CA . ILE A 1 362 ? 5.157 36.183 31.123 1.00 8.61 362 ILE A CA 1
ATOM 2645 C C . ILE A 1 362 ? 4.765 36.075 32.564 1.00 8.47 362 ILE A C 1
ATOM 2646 O O . ILE A 1 362 ? 5.090 35.091 33.244 1.00 8.88 362 ILE A O 1
ATOM 2651 N N . LEU A 1 363 ? 4.101 37.101 33.089 1.00 8.11 363 LEU A N 1
ATOM 2652 C CA . LEU A 1 363 ? 3.571 37.030 34.452 1.00 8.34 363 LEU A CA 1
ATOM 2653 C C . LEU A 1 363 ? 2.508 35.932 34.588 1.00 8.52 363 LEU A C 1
ATOM 2654 O O . LEU A 1 363 ? 2.503 35.177 35.560 1.00 9.04 363 LEU A O 1
ATOM 2659 N N . VAL A 1 364 ? 1.612 35.852 33.622 1.00 8.69 364 VAL A N 1
ATOM 2660 C CA . VAL A 1 364 ? 0.619 34.803 33.608 1.00 8.69 364 VAL A CA 1
ATOM 2661 C C . VAL A 1 364 ? 1.256 33.426 33.636 1.00 9.42 364 VAL A C 1
ATOM 2662 O O . VAL A 1 364 ? 0.908 32.577 34.427 1.00 9.50 364 VAL A O 1
ATOM 2666 N N . THR A 1 365 ? 2.231 33.202 32.749 1.00 8.91 365 THR A N 1
ATOM 2667 C CA . THR A 1 365 ? 2.930 31.921 32.688 1.00 9.55 365 THR A CA 1
ATOM 2668 C C . THR A 1 365 ? 3.680 31.651 34.007 1.00 9.63 365 THR A C 1
ATOM 2669 O O . THR A 1 365 ? 3.563 30.550 34.574 1.00 10.08 365 THR A O 1
ATOM 2673 N N . LEU A 1 366 ? 4.368 32.657 34.531 1.00 8.57 366 LEU A N 1
ATOM 2674 C CA . LEU A 1 366 ? 5.042 32.512 35.828 1.00 8.22 366 LEU A CA 1
ATOM 2675 C C . LEU A 1 366 ? 4.103 32.037 36.944 1.00 8.84 366 LEU A C 1
ATOM 2676 O O . LEU A 1 366 ? 4.413 31.132 37.700 1.00 9.01 366 LEU A O 1
ATOM 2681 N N . LEU A 1 367 ? 2.967 32.716 37.083 1.00 8.47 367 LEU A N 1
ATOM 2682 C CA . LEU A 1 367 ? 2.040 32.413 38.174 1.00 9.15 367 LEU A CA 1
ATOM 2683 C C . LEU A 1 367 ? 1.567 30.986 38.066 1.00 10.94 367 LEU A C 1
ATOM 2684 O O . LEU A 1 367 ? 1.457 30.285 39.074 1.00 10.50 367 LEU A O 1
ATOM 2689 N N . HIS A 1 368 ? 1.266 30.555 36.838 1.00 8.64 368 HIS A N 1
ATOM 2690 C CA . HIS A 1 368 ? 0.788 29.185 36.632 1.00 9.27 368 HIS A CA 1
ATOM 2691 C C . HIS A 1 368 ? 1.868 28.114 36.804 1.00 9.77 368 HIS A C 1
ATOM 2692 O O . HIS A 1 368 ? 1.594 27.021 37.280 1.00 11.48 368 HIS A O 1
ATOM 2699 N N . THR A 1 369 ? 3.102 28.488 36.510 1.00 8.85 369 THR A N 1
ATOM 2700 C CA . THR A 1 369 ? 4.233 27.589 36.779 1.00 9.22 369 THR A CA 1
ATOM 2701 C C . THR A 1 369 ? 4.453 27.433 38.238 1.00 11.13 369 THR A C 1
ATOM 2702 O O . THR A 1 369 ? 4.634 26.305 38.743 1.00 10.99 369 THR A O 1
ATOM 2706 N N . LEU A 1 370 ? 4.443 28.555 39.004 1.00 9.23 370 LEU A N 1
ATOM 2707 C CA . LEU A 1 370 ? 4.587 28.446 40.463 1.00 9.22 370 LEU A CA 1
ATOM 2708 C C . LEU A 1 370 ? 3.527 27.546 41.049 1.00 9.68 370 LEU A C 1
ATOM 2709 O O . LEU A 1 370 ? 3.805 26.716 41.897 1.00 12.54 370 LEU A O 1
ATOM 2714 N N . GLU A 1 371 ? 2.295 27.769 40.592 1.00 10.42 371 GLU A N 1
ATOM 2715 C CA . GLU A 1 371 ? 1.145 27.008 41.082 1.00 11.30 371 GLU A CA 1
ATOM 2716 C C . GLU A 1 371 ? 1.343 25.505 40.789 1.00 11.31 371 GLU A C 1
ATOM 2717 O O . GLU A 1 371 ? 1.187 24.639 41.674 1.00 14.81 371 GLU A O 1
ATOM 2723 N N . ARG A 1 372 ? 1.628 25.210 39.522 1.00 12.09 372 ARG A N 1
ATOM 2724 C CA .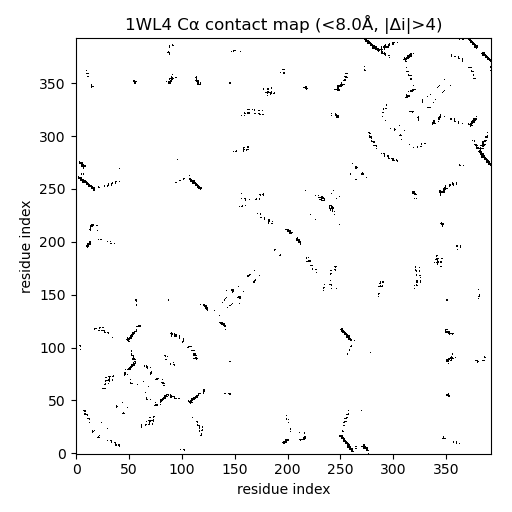 ARG A 1 372 ? 1.724 23.808 39.072 1.00 12.59 372 ARG A CA 1
ATOM 2725 C C . ARG A 1 372 ? 2.840 23.055 39.812 1.00 12.00 372 ARG A C 1
ATOM 2726 O O . ARG A 1 372 ? 2.678 21.889 40.193 1.00 16.00 372 ARG A O 1
ATOM 2734 N N . MET A 1 373 ? 3.973 23.725 39.982 1.00 13.07 373 MET A N 1
ATOM 2735 C CA . MET A 1 373 ? 5.117 23.088 40.564 1.00 13.17 373 MET A CA 1
ATOM 2736 C C . MET A 1 373 ? 5.148 23.177 42.110 1.00 12.57 373 MET A C 1
ATOM 2737 O O . MET A 1 373 ? 6.004 22.549 42.746 1.00 17.73 373 MET A O 1
ATOM 2742 N N . GLY A 1 374 ? 4.210 23.914 42.686 1.00 12.80 374 GLY A N 1
ATOM 2743 C CA . GLY A 1 374 ? 4.149 24.166 44.110 1.00 13.19 374 GLY A CA 1
ATOM 2744 C C . GLY A 1 374 ? 5.406 24.848 44.648 1.00 13.69 374 GLY A C 1
ATOM 2745 O O . GLY A 1 374 ? 5.957 24.495 45.715 1.00 18.38 374 GLY A O 1
ATOM 2746 N N . ARG A 1 375 ? 5.853 25.844 43.887 1.00 13.41 375 ARG A N 1
ATOM 2747 C CA . ARG A 1 375 ? 6.999 26.680 44.284 1.00 13.24 375 ARG A CA 1
ATOM 2748 C C . ARG A 1 375 ? 6.483 28.051 44.732 1.00 12.28 375 ARG A C 1
ATOM 2749 O O . ARG A 1 375 ? 5.340 28.437 44.468 1.00 15.65 375 ARG A O 1
ATOM 2757 N N . SER A 1 376 ? 7.365 28.797 45.412 1.00 11.93 376 SER A N 1
ATOM 2758 C CA . SER A 1 376 ? 6.915 29.933 46.172 1.00 15.14 376 SER A CA 1
ATOM 2759 C C . SER A 1 376 ? 7.212 31.271 45.578 1.00 15.06 376 SER A C 1
ATOM 2760 O O . SER A 1 376 ? 6.302 32.082 45.481 1.00 15.93 376 SER A O 1
ATOM 2765 N N . ARG A 1 377 ? 8.460 31.510 45.199 1.00 11.15 377 ARG A N 1
ATOM 2766 C CA . ARG A 1 377 ? 8.898 32.875 44.844 1.00 10.52 377 ARG A CA 1
ATOM 2767 C C . ARG A 1 377 ? 9.243 32.968 43.389 1.00 10.61 377 ARG A C 1
ATOM 2768 O O . ARG A 1 377 ? 10.033 32.176 42.888 1.00 11.30 377 ARG A O 1
ATOM 2776 N N . GLY A 1 378 ? 8.709 33.985 42.724 1.00 10.40 378 GLY A N 1
ATOM 2777 C CA . GLY A 1 378 ? 8.974 34.183 41.316 1.00 10.63 378 GLY A CA 1
ATOM 2778 C C . GLY A 1 378 ? 9.352 35.606 40.982 1.00 9.11 378 GLY A C 1
ATOM 2779 O O . GLY A 1 378 ? 8.975 36.566 41.680 1.00 9.95 378 GLY A O 1
ATOM 2780 N N . VAL A 1 379 ? 10.049 35.721 39.844 1.00 9.54 379 VAL A N 1
ATOM 2781 C CA . VAL A 1 379 ? 10.389 37.030 39.267 1.00 10.06 379 VAL A CA 1
ATOM 2782 C C . VAL A 1 379 ? 9.995 37.057 37.783 1.00 10.30 379 VAL A C 1
ATOM 2783 O O . VAL A 1 379 ? 10.271 36.093 37.103 1.00 10.09 379 VAL A O 1
ATOM 2787 N N . ALA A 1 380 ? 9.326 38.125 37.352 1.00 8.76 380 ALA A N 1
ATOM 2788 C CA . ALA A 1 380 ? 9.107 38.395 35.948 1.00 8.71 380 ALA A CA 1
ATOM 2789 C C . ALA A 1 380 ? 9.894 39.664 35.590 1.00 9.61 380 ALA A C 1
ATOM 2790 O O . ALA A 1 380 ? 9.868 40.634 36.349 1.00 9.92 380 ALA A O 1
ATOM 2792 N N . ALA A 1 381 ? 10.574 39.646 34.431 1.00 9.62 381 ALA A N 1
ATOM 2793 C CA . ALA A 1 381 ? 11.373 40.815 34.025 1.00 8.10 381 ALA A CA 1
ATOM 2794 C C . ALA A 1 381 ? 11.514 40.883 32.538 1.00 8.94 381 ALA A C 1
ATOM 2795 O O . ALA A 1 381 ? 11.571 39.862 31.851 1.00 9.77 381 ALA A O 1
ATOM 2797 N N . LEU A 1 382 ? 11.601 42.130 32.062 1.00 9.46 382 LEU A N 1
ATOM 2798 C CA . LEU A 1 382 ? 11.774 42.412 30.616 1.00 9.46 382 LEU A CA 1
ATOM 2799 C C . LEU A 1 382 ? 12.733 43.553 30.380 1.00 10.90 382 LEU A C 1
ATOM 2800 O O . LEU A 1 382 ? 12.763 44.522 31.169 1.00 9.58 382 LEU A O 1
ATOM 2805 N N . CYS A 1 383 ? 13.452 43.472 29.266 1.00 12.03 383 CYS A N 1
ATOM 2806 C CA . CYS A 1 383 ? 14.167 44.625 28.702 1.00 10.03 383 CYS A CA 1
ATOM 2807 C C . CYS A 1 383 ? 13.202 45.464 27.878 1.00 11.42 383 CYS A C 1
ATOM 2808 O O . CYS A 1 383 ? 12.158 44.976 27.401 1.00 13.27 383 CYS A O 1
ATOM 2811 N N . ILE A 1 384 ? 13.600 46.716 27.655 1.00 10.79 384 ILE A N 1
ATOM 2812 C CA . ILE A 1 384 ? 12.771 47.671 26.997 1.00 11.13 384 ILE A CA 1
ATOM 2813 C C . ILE A 1 384 ? 13.626 48.531 26.076 1.00 9.70 384 ILE A C 1
ATOM 2814 O O . ILE A 1 384 ? 14.636 49.127 26.505 1.00 11.17 384 ILE A O 1
ATOM 2819 N N . GLY A 1 385 ? 13.163 48.635 24.817 1.00 11.67 385 GLY A N 1
ATOM 2820 C CA . GLY A 1 385 ? 13.838 49.481 23.850 1.00 9.78 385 GLY A CA 1
ATOM 2821 C C . GLY A 1 385 ? 13.990 50.895 24.338 1.00 12.70 385 GLY A C 1
ATOM 2822 O O . GLY A 1 385 ? 13.161 51.402 25.076 1.00 11.96 385 GLY A O 1
ATOM 2823 N N . GLY A 1 386 ? 15.114 51.506 23.991 1.00 13.37 386 GLY A N 1
ATOM 2824 C CA . GLY A 1 386 ? 15.482 52.817 24.499 1.00 11.25 386 GLY A CA 1
ATOM 2825 C C . GLY A 1 386 ? 16.242 52.804 25.826 1.00 10.91 386 GLY A C 1
ATOM 2826 O O . GLY A 1 386 ? 16.636 53.843 26.330 1.00 12.98 386 GLY A O 1
ATOM 2827 N N . GLY A 1 387 ? 16.431 51.597 26.381 1.00 11.22 387 GLY A N 1
ATOM 2828 C CA . GLY A 1 387 ? 17.260 51.398 27.564 1.00 10.86 387 GLY A CA 1
ATOM 2829 C C . GLY A 1 387 ? 16.486 51.448 28.877 1.00 9.71 387 GLY A C 1
ATOM 2830 O O . GLY A 1 387 ? 16.785 52.257 29.731 1.00 10.60 387 GLY A O 1
ATOM 2831 N N . MET A 1 388 ? 15.499 50.559 29.023 1.00 10.37 388 MET A N 1
ATOM 2832 C CA . MET A 1 388 ? 14.893 50.371 30.317 1.00 10.95 388 MET A CA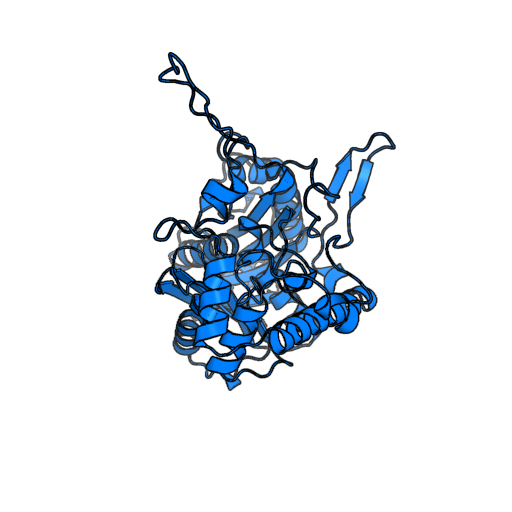 1
ATOM 2833 C C . MET A 1 388 ? 14.758 48.899 30.662 1.00 9.99 388 MET A C 1
ATOM 2834 O O . MET A 1 388 ? 14.953 48.017 29.838 1.00 9.97 388 MET A O 1
ATOM 2839 N N . GLY A 1 389 ? 14.429 48.674 31.936 1.00 10.29 389 GLY A N 1
ATOM 2840 C CA . GLY A 1 389 ? 14.118 47.347 32.444 1.00 9.34 389 GLY A CA 1
ATOM 2841 C C . GLY A 1 389 ? 12.991 47.459 33.433 1.00 8.20 389 GLY A C 1
ATOM 2842 O O . GLY A 1 389 ? 12.843 48.485 34.117 1.00 9.43 389 GLY A O 1
ATOM 2843 N N . ILE A 1 390 ? 12.229 46.369 33.546 1.00 9.27 390 ILE A N 1
ATOM 2844 C CA . ILE A 1 390 ? 11.166 46.313 34.533 1.00 8.87 390 ILE A CA 1
ATOM 2845 C C . ILE A 1 390 ? 11.101 44.892 35.095 1.00 8.22 390 ILE A C 1
ATOM 2846 O O . ILE A 1 390 ? 11.325 43.909 34.370 1.00 10.27 390 ILE A O 1
ATOM 2851 N N . ALA A 1 391 ? 10.861 44.808 36.398 1.00 9.30 391 ALA A N 1
ATOM 2852 C CA . ALA A 1 391 ? 10.782 43.522 37.088 1.00 8.93 391 ALA A CA 1
ATOM 2853 C C . ALA A 1 391 ? 9.787 43.533 38.216 1.00 9.54 391 ALA A C 1
ATOM 2854 O O . ALA A 1 391 ? 9.515 44.603 38.796 1.00 10.00 391 ALA A O 1
ATOM 2856 N N . MET A 1 392 ? 9.234 42.353 38.500 1.00 8.86 392 MET A N 1
ATOM 2857 C CA . MET A 1 392 ? 8.290 42.155 39.592 1.00 8.48 392 MET A CA 1
ATOM 2858 C C . MET A 1 392 ? 8.559 40.869 40.312 1.00 8.93 392 MET A C 1
ATOM 2859 O O .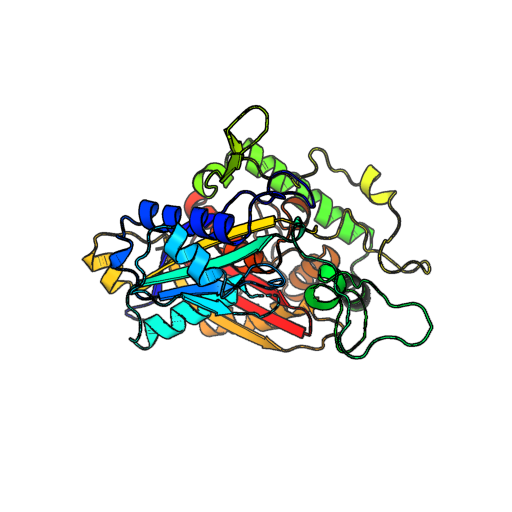 MET A 1 392 ? 8.843 39.856 39.681 1.00 9.87 392 MET A O 1
ATOM 2864 N N . CYS A 1 393 ? 8.485 40.938 41.638 1.00 8.26 393 CYS A N 1
ATOM 2865 C CA . CYS A 1 393 ? 8.603 39.787 42.531 1.00 9.83 393 CYS A CA 1
ATOM 2866 C C . CYS A 1 393 ? 7.230 39.433 43.045 1.00 10.72 393 CYS A C 1
ATOM 2867 O O . CYS A 1 393 ? 6.484 40.305 43.513 1.00 9.96 393 CYS A O 1
ATOM 2870 N N . VAL A 1 394 ? 6.925 38.147 42.942 1.00 10.05 394 VAL A N 1
ATOM 2871 C CA . VAL A 1 394 ? 5.649 37.596 43.415 1.00 9.71 394 VAL A CA 1
ATOM 2872 C C . VAL A 1 394 ? 5.913 36.388 44.329 1.00 10.34 394 VAL A C 1
ATOM 2873 O O . VAL A 1 394 ? 6.928 35.695 44.202 1.00 10.82 394 VAL A O 1
ATOM 2877 N N . GLN A 1 395 ? 4.951 36.123 45.219 1.00 10.60 395 GLN A N 1
ATOM 2878 C CA . GLN A 1 395 ? 5.064 34.985 46.137 1.00 11.01 395 GLN A CA 1
ATOM 2879 C C . GLN A 1 395 ? 3.747 34.263 46.322 1.00 10.87 395 GLN A C 1
ATOM 2880 O O . GLN A 1 395 ? 2.744 34.894 46.653 1.00 12.37 395 GLN A O 1
ATOM 2886 N N . ARG A 1 396 ? 3.798 32.968 46.116 1.00 12.86 396 ARG A N 1
ATOM 2887 C CA . ARG A 1 396 ? 2.599 32.201 46.050 1.00 20.27 396 ARG A CA 1
ATOM 2888 C C . ARG A 1 396 ? 1.856 32.148 47.328 1.00 29.04 396 ARG A C 1
ATOM 2889 O O . ARG A 1 396 ? 2.389 31.894 48.384 1.00 26.90 396 ARG A O 1
ATOM 2902 N N . GLU A 1 397 ? 0.555 32.418 47.144 1.00 39.45 397 GLU A N 1
ATOM 2903 C CA . GLU A 1 397 ? -0.437 32.589 48.168 1.00 44.69 397 GLU A CA 1
ATOM 2904 C C . GLU A 1 397 ? -1.465 31.432 47.968 1.00 48.81 397 GLU A C 1
ATOM 2905 O O . GLU A 1 397 ? -1.047 30.225 47.889 1.00 51.05 397 GLU A O 1
#

InterPro domains:
  IPR002155 Thiolase [PIRSF000429] (6-396)
  IPR002155 Thiolase [TIGR01930] (10-394)
  IPR002155 Thiolase [cd00751] (9-396)
  IPR016039 Thiolase-like [G3DSA:3.40.47.10] (8-280)
  IPR016039 Thiolase-like [G3DSA:3.40.47.10] (132-394)
  IPR016039 Thiolase-like [SSF53901] (8-273)
  IPR016039 Thiolase-like [SSF53901] (275-396)
  IPR020610 Thiolase, active site [PS00099] (378-391)
  IPR020613 Thiolase, conserved site [PS00737] (343-359)
  IPR020616 Thiolase, N-terminal [PF00108] (8-267)
  IPR020617 Thiolase, C-terminal [PF02803] (274-396)

B-factor: mean 19.27, std 12.16, range [6.94, 72.05]